Protein AF-0000000082406398 (afdb_homodimer)

Nearest PDB structures (foldseek):
  3abi-assembly1_B  TM=7.963E-01  e=1.445E-19  Pyrococcus horikoshii
  3abi-assembly1_A  TM=7.974E-01  e=6.351E-19  Pyrococcus horikoshii
  5us6-assembly2_H  TM=5.467E-01  e=9.781E-04  Vibrio vulnificus CMCP6
  5tej-assembly1_B  TM=4.762E-01  e=2.518E-04  Vibrio vulnificus CMCP6
  5us6-assembly1_D  TM=3.401E-01  e=7.185E-04  Vibrio vulnificus CMCP6

Secondary structure (DSSP, 8-state):
---EEEE-TTSPEEEETTTSHHHHHHHHHHTTTS-EEEEES-GGGGHHHHHHHT-EEEE--TTS----EEEESEEEE-S--TT-HHHHHHHHHT--EEE----HHHHHHHHHHHHHT--SSEEEE--STTTTHHHHHHHHHHHHHTS-SEEEEEEEE-TT------HHHHHHHTTS-EEEEETTEEEEE-TT-S-EEEEETTEEEEEEE---HHHHHHHHHT--SEEEEEEEESSHHHHHHHHHHHHTTHHHH--SGGGHHHHHHHH----S-PPEEEEEEEEETTEEEEEEEEETT-HHHHHHHHHHHHHHHHTSTTPPSEEE-GGG-S-HHHHHHHHGGGT-EEEE-/---EEEE-TTSPEEEETTTSHHHHHHHHHHTTTS-EEEEES-GGGGHHHHHHHT-EEEE--TTS----EEEESEEEE-S--TT-HHHHHHHHHT--EEE----HHHHHHHHHHHHHT--SSEEEE--STTTTHHHHHHHHHHHHHTS-SEEEEEEEE-TT--S---HHHHHHHTTS-EEEEETTEEEEE-TT-S-EEEEETTEEEEEEE---HHHHHHHHHT--SEEEEEEEESSHHHHHHHHHHHHTTHHHH--SGGGHHHHHHHH----S-PPEEEEEEEEETTEEEEEEEEETT-HHHHHHHHHHHHHHHHTSTTPPSEEE-GGG-S-HHHHHHHHGGGT-EEEE-

pLDDT: mean 85.85, std 17.52, range [35.78, 98.88]

InterPro domains:
  IPR036291 NAD(P)-binding domain superfamily [SSF51735] (13-132)

Solvent-accessible surface area (backbone atoms only — not comparable to full-atom values): 34658 Å² total; per-residue (Å²): 114,76,54,48,48,38,66,26,92,84,35,26,37,33,25,39,23,23,60,41,75,43,14,39,44,30,44,65,69,44,35,87,84,38,53,37,34,30,25,24,76,55,39,78,74,31,47,64,59,21,64,75,53,67,34,43,70,40,72,49,39,88,88,47,73,70,58,46,73,50,61,25,40,28,40,34,37,54,43,86,51,83,72,43,56,66,58,50,29,29,42,75,38,41,21,25,31,34,35,46,61,39,51,46,72,49,44,35,48,50,41,33,52,45,43,62,63,58,32,72,19,21,33,35,54,20,26,19,60,46,14,11,44,54,37,24,49,51,34,27,53,18,59,75,27,76,30,26,44,32,38,40,35,40,34,44,42,35,56,26,30,61,59,70,56,76,37,66,61,52,50,55,48,52,48,39,64,44,77,32,33,48,82,55,34,76,42,79,46,54,41,61,36,88,64,45,79,44,84,48,97,93,45,74,36,61,22,14,28,47,94,48,24,45,42,67,43,37,39,75,76,52,55,24,23,22,32,46,38,24,44,18,32,70,42,63,64,56,37,50,47,52,52,50,39,51,73,72,36,46,51,68,70,42,71,49,83,82,41,49,62,63,56,46,55,75,68,56,41,73,24,95,65,23,49,28,38,38,37,38,39,38,30,27,83,73,41,72,51,44,37,34,39,38,21,73,76,10,54,36,45,43,22,16,50,18,45,51,54,48,47,52,48,46,67,35,91,82,50,56,54,30,64,43,45,50,47,68,48,92,55,30,57,62,54,54,59,52,36,47,80,74,61,32,44,76,45,75,113,116,76,54,48,48,38,64,25,90,84,36,25,37,33,26,40,23,22,59,41,76,44,15,39,43,30,44,66,69,42,34,85,81,38,55,37,34,30,24,24,78,55,40,78,74,28,46,66,62,21,64,74,53,70,34,44,70,40,71,48,39,90,88,46,74,70,60,46,72,50,63,24,40,30,39,35,36,53,44,88,51,83,71,43,55,67,59,49,30,30,41,76,39,42,20,24,32,32,34,46,59,40,51,44,73,51,44,34,48,49,42,33,53,45,44,63,64,60,31,73,20,22,33,34,55,19,27,18,60,46,14,11,44,56,37,24,49,51,36,28,54,18,59,74,26,77,30,26,43,32,39,42,35,40,33,43,41,34,58,26,28,61,60,69,56,76,36,64,62,54,50,57,49,52,47,39,63,46,77,33,32,49,82,57,34,75,43,78,44,54,41,60,37,87,63,47,80,42,82,46,97,93,42,73,35,61,24,14,29,47,93,49,25,46,41,68,43,38,39,75,76,52,56,25,23,22,32,46,39,24,45,17,33,71,43,63,66,57,36,51,46,53,52,50,36,50,73,72,36,47,52,68,68,43,70,50,84,80,39,49,64,61,58,44,56,74,68,56,42,73,23,95,63,23,48,26,39,37,36,39,39,35,31,26,84,73,41,73,52,43,38,34,39,37,22,72,78,9,54,36,44,44,22,15,50,18,45,51,53,48,47,52,48,46,67,36,89,81,48,57,56,31,67,44,45,50,49,70,50,94,54,29,55,62,55,52,60,52,38,47,80,75,63,32,44,75,44,74,113

Radius of gyration: 25.31 Å; Cα contacts (8 Å, |Δi|>4): 1678; chains: 2; bounding box: 58×73×62 Å

Sequence (698 aa):
MTDSLQYSADGPILVAGGYGTVGSALTALLAPDFPLLLTGRTPERGNELASRHGASVRRWDLLDPTPFDASVRAVVSTVNDPHDRVLSAAVEAGIPYVDITRWTTRVARAATLAGQKSPSAPVYLSSGWMGGVTNVVAAALADELGGASTIDVSIRYDVNDIAGLDSVDFIDRLGQDFEVMQQGNPITVSPLTDTRWVDFPGSRTKVGRIDTPEQFTFPMTLGAETASTRIGFSSHASTTALLAAKKVGLFRWGRGDRFTPLRRGLLYSPGKGGSAQVRIDVTGPSGTTSATIVDPQGQAHLTAVGGALAVRQALADDAQPGVAFPESLPNPRRTVSELESFGVAVLRAMTDSLQYSADGPILVAGGYGTVGSALTALLAPDFPLLLTGRTPERGNELASRHGASVRRWDLLDPTPFDASVRAVVSTVNDPHDRVLSAAVEAGIPYVDITRWTTRVARAATLAGQKSPSAPVYLSSGWMGGVTNVVAAALADELGGASTIDVSIRYDVNDIAGLDSVDFIDRLGQDFEVMQQGNPITVSPLTDTRWVDFPGSRTKVGRIDTPEQFTFPMTLGAETASTRIGFSSHASTTALLAAKKVGLFRWGRGDRFTPLRRGLLYSPGKGGSAQVRIDVTGPSGTTSATIVDPQGQAHLTAVGGALAVRQALADDAQPGVAFPESLPNPRRTVSELESFGVAVLRA

Structure (mmCIF, N/CA/C/O backbone):
data_AF-0000000082406398-model_v1
#
loop_
_entity.id
_entity.type
_entity.pdbx_description
1 polymer 'Saccharopine dehydrogenase'
#
loop_
_atom_site.group_PDB
_atom_site.id
_atom_site.type_symbol
_atom_site.label_atom_id
_atom_site.label_alt_id
_atom_site.label_comp_id
_atom_site.label_asym_id
_atom_site.label_entity_id
_atom_site.label_seq_id
_atom_site.pdbx_PDB_ins_code
_atom_site.Cartn_x
_atom_site.Cartn_y
_atom_site.Cartn_z
_atom_site.occupancy
_atom_site.B_iso_or_equiv
_atom_site.auth_seq_id
_atom_site.auth_comp_id
_atom_site.auth_asym_id
_atom_site.auth_atom_id
_atom_site.pdbx_PDB_model_num
ATOM 1 N N . MET A 1 1 ? -22.469 -11.734 9.555 1 52.38 1 MET A N 1
ATOM 2 C CA . MET A 1 1 ? -21.812 -12.867 10.203 1 52.38 1 MET A CA 1
ATOM 3 C C . MET A 1 1 ? -20.406 -13.062 9.656 1 52.38 1 MET A C 1
ATOM 5 O O . MET A 1 1 ? -20.172 -12.898 8.461 1 52.38 1 MET A O 1
ATOM 9 N N . THR A 1 2 ? -19.344 -13.18 10.586 1 78.38 2 THR A N 1
ATOM 10 C CA . THR A 1 2 ? -17.906 -13.188 10.305 1 78.38 2 THR A CA 1
ATOM 11 C C . THR A 1 2 ? -17.406 -14.609 10.086 1 78.38 2 THR A C 1
ATOM 13 O O . THR A 1 2 ? -18.016 -15.57 10.578 1 78.38 2 THR A O 1
ATOM 16 N N . ASP A 1 3 ? -16.703 -14.953 9.094 1 91.31 3 ASP A N 1
ATOM 17 C CA . ASP A 1 3 ? -16.047 -16.234 8.852 1 91.31 3 ASP A CA 1
ATOM 18 C C . ASP A 1 3 ? -15.273 -16.688 10.086 1 91.31 3 ASP A C 1
ATOM 20 O O . ASP A 1 3 ? -14.742 -15.867 10.836 1 91.31 3 ASP A O 1
ATOM 24 N N . SER A 1 4 ? -15.383 -17.984 10.43 1 94.38 4 SER A N 1
ATOM 25 C CA . SER A 1 4 ? -14.719 -18.547 11.609 1 94.38 4 SER A CA 1
ATOM 26 C C . SER A 1 4 ? -13.758 -19.656 11.227 1 94.38 4 SER A C 1
ATOM 28 O O . SER A 1 4 ? -14.156 -20.828 11.156 1 94.38 4 SER A O 1
ATOM 30 N N . LEU A 1 5 ? -12.57 -19.344 11 1 97.62 5 LEU A N 1
ATOM 31 C CA . LEU A 1 5 ? -11.523 -20.344 10.789 1 97.62 5 LEU A CA 1
ATOM 32 C C . LEU A 1 5 ? -10.812 -20.672 12.102 1 97.62 5 LEU A C 1
ATOM 34 O O . LEU A 1 5 ? -10.711 -19.828 12.984 1 97.62 5 LEU A O 1
ATOM 38 N N . GLN A 1 6 ? -10.406 -21.891 12.25 1 98 6 GLN A N 1
ATOM 39 C CA . GLN A 1 6 ? -9.648 -22.359 13.406 1 98 6 GLN A CA 1
ATOM 40 C C . GLN A 1 6 ? -8.383 -23.094 12.969 1 98 6 GLN A C 1
ATOM 42 O O . GLN A 1 6 ? -8.414 -23.891 12.031 1 98 6 GLN A O 1
ATOM 47 N N . TYR A 1 7 ? -7.32 -22.828 13.68 1 98.31 7 TYR A N 1
ATOM 48 C CA . TYR A 1 7 ? -6.066 -23.5 13.359 1 98.31 7 TYR A CA 1
ATOM 49 C C . TYR A 1 7 ? -6.098 -24.953 13.812 1 98.31 7 TYR A C 1
ATOM 51 O O . TYR A 1 7 ? -6.516 -25.25 14.93 1 98.31 7 TYR A O 1
ATOM 59 N N . SER A 1 8 ? -5.773 -25.781 12.922 1 98.12 8 SER A N 1
ATOM 60 C CA . SER A 1 8 ? -5.59 -27.203 13.195 1 98.12 8 SER A CA 1
ATOM 61 C C . SER A 1 8 ? -4.312 -27.734 12.547 1 98.12 8 SER A C 1
ATOM 63 O O . SER A 1 8 ? -4.238 -27.844 11.32 1 98.12 8 SER A O 1
ATOM 65 N N . ALA A 1 9 ? -3.318 -28.188 13.297 1 95.5 9 ALA A N 1
ATOM 66 C CA . ALA A 1 9 ? -2.01 -28.609 12.805 1 95.5 9 ALA A CA 1
ATOM 67 C C . ALA A 1 9 ? -2.141 -29.797 11.867 1 95.5 9 ALA A C 1
ATOM 69 O O . ALA A 1 9 ? -1.357 -29.953 10.922 1 95.5 9 ALA A O 1
ATOM 70 N N . ASP A 1 10 ? -3.135 -30.562 12.109 1 96.19 10 ASP A N 1
ATOM 71 C CA . ASP A 1 10 ? -3.309 -31.766 11.312 1 96.19 10 ASP A CA 1
ATOM 72 C C . ASP A 1 10 ? -4.434 -31.594 10.297 1 96.19 10 ASP A C 1
ATOM 74 O O . ASP A 1 10 ? -4.812 -32.562 9.609 1 96.19 10 ASP A O 1
ATOM 78 N N . GLY A 1 11 ? -4.957 -30.453 10.164 1 98.19 11 GLY A N 1
ATOM 79 C CA . GLY A 1 11 ? -6.043 -30.172 9.242 1 98.19 11 GLY A CA 1
ATOM 80 C C . GLY A 1 11 ? -5.578 -29.984 7.809 1 98.19 11 GLY A C 1
ATOM 81 O O . GLY A 1 11 ? -4.379 -30.031 7.531 1 98.19 11 GLY A O 1
ATOM 82 N N . PRO A 1 12 ? -6.504 -29.812 6.969 1 98.75 12 PRO A N 1
ATOM 83 C CA . PRO A 1 12 ? -6.176 -29.578 5.559 1 98.75 12 PRO A CA 1
ATOM 84 C C . PRO A 1 12 ? -5.684 -28.156 5.293 1 98.75 12 PRO A C 1
ATOM 86 O O . PRO A 1 12 ? -5.824 -27.281 6.152 1 98.75 12 PRO A O 1
ATOM 89 N N . ILE A 1 13 ? -5.02 -28.047 4.207 1 98.88 13 ILE A N 1
ATOM 90 C CA . ILE A 1 13 ? -4.793 -26.719 3.654 1 98.88 13 ILE A CA 1
ATOM 91 C C . ILE A 1 13 ? -6.039 -26.266 2.898 1 98.88 13 ILE A C 1
ATOM 93 O O . ILE A 1 13 ? -6.531 -26.969 2.014 1 98.88 13 ILE A O 1
ATOM 97 N N . LEU A 1 14 ? -6.586 -25.156 3.295 1 98.88 14 LEU A N 1
ATOM 98 C CA . LEU A 1 14 ? -7.73 -24.562 2.613 1 98.88 14 LEU A CA 1
ATOM 99 C C . LEU A 1 14 ? -7.285 -23.781 1.385 1 98.88 14 LEU A C 1
ATOM 101 O O . LEU A 1 14 ? -6.465 -22.859 1.491 1 98.88 14 LEU A O 1
ATOM 105 N N . VAL A 1 15 ? -7.738 -24.188 0.236 1 98.69 15 VAL A N 1
ATOM 106 C CA . VAL A 1 15 ? -7.449 -23.469 -1.001 1 98.69 15 VAL A CA 1
ATOM 107 C C . VAL A 1 15 ? -8.711 -22.75 -1.485 1 98.69 15 VAL A C 1
ATOM 109 O O . VAL A 1 15 ? -9.578 -23.359 -2.104 1 98.69 15 VAL A O 1
ATOM 112 N N . ALA A 1 16 ? -8.766 -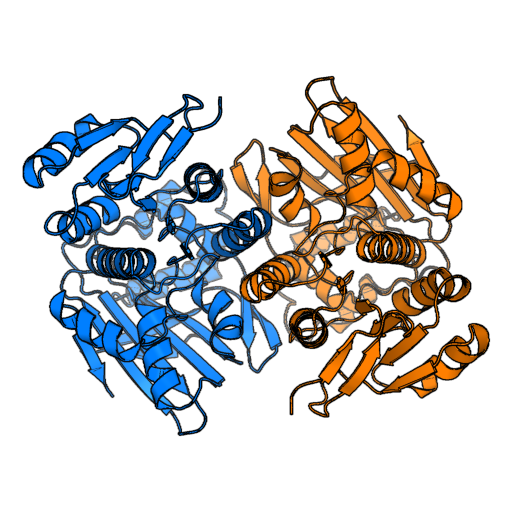21.438 -1.203 1 98 16 ALA A N 1
ATOM 113 C CA . ALA A 1 16 ? -9.859 -20.625 -1.744 1 98 16 ALA A CA 1
ATOM 114 C C . ALA A 1 16 ? -9.711 -20.453 -3.252 1 98 16 ALA A C 1
ATOM 116 O O . ALA A 1 16 ? -8.703 -19.922 -3.725 1 98 16 ALA A O 1
ATOM 117 N N . GLY A 1 17 ? -10.641 -20.891 -4.004 1 95.75 17 GLY A N 1
ATOM 118 C CA . GLY A 1 17 ? -10.516 -20.938 -5.453 1 95.75 17 GLY A CA 1
ATOM 119 C C . GLY A 1 17 ? -9.766 -22.172 -5.941 1 95.75 17 GLY A C 1
ATOM 120 O O . GLY A 1 17 ? -9.109 -22.125 -6.984 1 95.75 17 GLY A O 1
ATOM 121 N N . GLY A 1 18 ? -9.898 -23.219 -5.289 1 95 18 GLY A N 1
ATOM 122 C CA . GLY A 1 18 ? -9.039 -24.375 -5.457 1 95 18 GLY A CA 1
ATOM 123 C C . GLY A 1 18 ? -9.328 -25.156 -6.727 1 95 18 GLY A C 1
ATOM 124 O O . GLY A 1 18 ? -8.523 -26 -7.137 1 95 18 GLY A O 1
ATOM 125 N N . TYR A 1 19 ? -10.406 -24.875 -7.387 1 93.25 19 TYR A N 1
ATOM 126 C CA . TYR A 1 19 ? -10.703 -25.625 -8.602 1 93.25 19 TYR A CA 1
ATOM 127 C C . TYR A 1 19 ? -10.773 -24.703 -9.812 1 93.25 19 TYR A C 1
ATOM 129 O O . TYR A 1 19 ? -11.352 -25.047 -10.836 1 93.25 19 TYR A O 1
ATOM 137 N N . GLY A 1 20 ? -10.25 -23.484 -9.625 1 90.38 20 GLY A N 1
ATOM 138 C CA . GLY A 1 20 ? -9.992 -22.625 -10.773 1 90.38 20 GLY A CA 1
ATOM 139 C C . GLY A 1 20 ? -8.758 -23.031 -11.555 1 90.38 20 GLY A C 1
ATOM 140 O O . GLY A 1 20 ? -8.156 -24.062 -11.273 1 90.38 20 GLY A O 1
ATOM 141 N N . THR A 1 21 ? -8.367 -22.234 -12.523 1 86 21 THR A N 1
ATOM 142 C CA . THR A 1 21 ? -7.25 -22.562 -13.398 1 86 21 THR A CA 1
ATOM 143 C C . THR A 1 21 ? -5.961 -22.703 -12.594 1 86 21 THR A C 1
ATOM 145 O O . THR A 1 21 ? -5.348 -23.766 -12.578 1 86 21 THR A O 1
ATOM 148 N N . VAL A 1 22 ? -5.574 -21.641 -11.898 1 90.06 22 VAL A N 1
ATOM 149 C CA . VAL A 1 22 ? -4.352 -21.703 -11.094 1 90.06 22 VAL A CA 1
ATOM 150 C C . VAL A 1 22 ? -4.586 -22.578 -9.867 1 90.06 22 VAL A C 1
ATOM 152 O O . VAL A 1 22 ? -3.701 -23.344 -9.453 1 90.06 22 VAL A O 1
ATOM 155 N N . GLY A 1 23 ? -5.789 -22.547 -9.305 1 95.12 23 GLY A N 1
ATOM 156 C CA . GLY A 1 23 ? -6.133 -23.344 -8.148 1 95.12 23 GLY A CA 1
ATOM 157 C C . GLY A 1 23 ? -5.988 -24.844 -8.398 1 95.12 23 GLY A C 1
ATOM 158 O O . GLY A 1 23 ? -5.473 -25.562 -7.547 1 95.12 23 GLY A O 1
ATOM 159 N N . SER A 1 24 ? -6.418 -25.297 -9.57 1 94.94 24 SER A N 1
ATOM 160 C CA . SER A 1 24 ? -6.332 -26.719 -9.898 1 94.94 24 SER A CA 1
ATOM 161 C C . SER A 1 24 ? -4.879 -27.172 -10.008 1 94.94 24 SER A C 1
ATOM 163 O O . SER A 1 24 ? -4.531 -28.266 -9.562 1 94.94 24 SER A O 1
ATOM 165 N N . ALA A 1 25 ? -4.055 -26.281 -10.672 1 93.62 25 ALA A N 1
ATOM 166 C CA . ALA A 1 25 ? -2.629 -26.578 -10.766 1 93.62 25 ALA A CA 1
ATOM 167 C C . ALA A 1 25 ? -1.987 -26.641 -9.383 1 93.62 25 ALA A C 1
ATOM 169 O O . ALA A 1 25 ? -1.174 -27.516 -9.102 1 93.62 25 ALA A O 1
ATOM 170 N N . LEU A 1 26 ? -2.389 -25.75 -8.5 1 96.94 26 LEU A N 1
ATOM 171 C CA . LEU A 1 26 ? -1.863 -25.703 -7.141 1 96.94 26 LEU A CA 1
ATOM 172 C C . LEU A 1 26 ? -2.316 -26.922 -6.352 1 96.94 26 LEU A C 1
ATOM 174 O O . LEU A 1 26 ? -1.53 -27.516 -5.602 1 96.94 26 LEU A O 1
ATOM 178 N N . THR A 1 27 ? -3.557 -27.312 -6.523 1 97.44 27 THR A N 1
ATOM 179 C CA . THR A 1 27 ? -4.098 -28.5 -5.875 1 97.44 27 THR A CA 1
ATOM 180 C C . THR A 1 27 ? -3.285 -29.75 -6.246 1 97.44 27 THR A C 1
ATOM 182 O O . THR A 1 27 ? -2.914 -30.531 -5.379 1 97.44 27 THR A O 1
ATOM 185 N N . ALA A 1 28 ? -2.961 -29.875 -7.496 1 96.25 28 ALA A N 1
ATOM 186 C CA . ALA A 1 28 ? -2.189 -31.016 -7.977 1 96.25 28 ALA A CA 1
ATOM 187 C C . ALA A 1 28 ? -0.803 -31.047 -7.336 1 96.25 28 ALA A C 1
ATOM 189 O O . ALA A 1 28 ? -0.273 -32.125 -7.043 1 96.25 28 ALA A O 1
ATOM 190 N N . LEU A 1 29 ? -0.249 -29.922 -7.117 1 96.81 29 LEU A N 1
ATOM 191 C CA . LEU A 1 29 ? 1.105 -29.828 -6.586 1 96.81 29 LEU A CA 1
ATOM 192 C C . LEU A 1 29 ? 1.122 -30.109 -5.086 1 96.81 29 LEU A C 1
ATOM 194 O O . LEU A 1 29 ? 2.096 -30.656 -4.562 1 96.81 29 LEU A O 1
ATOM 198 N N . LEU A 1 30 ? 0.05 -29.766 -4.371 1 97.81 30 LEU A N 1
ATOM 199 C CA . LEU A 1 30 ? 0.048 -29.844 -2.912 1 97.81 30 LEU A CA 1
ATOM 200 C C . LEU A 1 30 ? -0.548 -31.156 -2.43 1 97.81 30 LEU A C 1
ATOM 202 O O . LEU A 1 30 ? -0.22 -31.625 -1.338 1 97.81 30 LEU A O 1
ATOM 206 N N . ALA A 1 31 ? -1.376 -31.781 -3.209 1 97.75 31 ALA A N 1
ATOM 207 C CA . ALA A 1 31 ? -2.197 -32.906 -2.801 1 97.75 31 ALA A CA 1
ATOM 208 C C . ALA A 1 31 ? -1.328 -34.094 -2.361 1 97.75 31 ALA A C 1
ATOM 210 O O . ALA A 1 31 ? -1.677 -34.812 -1.424 1 97.75 31 ALA A O 1
ATOM 211 N N . PRO A 1 32 ? -0.175 -34.281 -3.008 1 96.69 32 PRO A N 1
ATOM 212 C CA . PRO A 1 32 ? 0.651 -35.438 -2.598 1 96.69 32 PRO A CA 1
ATOM 213 C C . PRO A 1 32 ? 1.167 -35.312 -1.166 1 96.69 32 PRO A C 1
ATOM 215 O O . PRO A 1 32 ? 1.428 -36.312 -0.505 1 96.69 32 PRO A O 1
ATOM 218 N N . ASP A 1 33 ? 1.246 -34.094 -0.636 1 96.5 33 ASP A N 1
ATOM 219 C CA . ASP A 1 33 ? 1.925 -33.875 0.639 1 96.5 33 ASP A CA 1
ATOM 220 C C . ASP A 1 33 ? 0.931 -33.469 1.729 1 96.5 33 ASP A C 1
ATOM 222 O O . ASP A 1 33 ? 1.211 -33.625 2.918 1 96.5 33 ASP A O 1
ATOM 226 N N . PHE A 1 34 ? -0.27 -32.969 1.294 1 97.81 34 PHE A N 1
ATOM 227 C CA . PHE A 1 34 ? -1.171 -32.375 2.283 1 97.81 34 PHE A CA 1
ATOM 228 C C . PHE A 1 34 ? -2.619 -32.719 1.965 1 97.81 34 PHE A C 1
ATOM 230 O O . PHE A 1 34 ? -3.016 -32.75 0.798 1 97.81 34 PHE A O 1
ATOM 237 N N . PRO A 1 35 ? -3.434 -33.031 3.055 1 98.38 35 PRO A N 1
ATOM 238 C CA . PRO A 1 35 ? -4.879 -33 2.809 1 98.38 35 PRO A CA 1
ATOM 239 C C . PRO A 1 35 ? -5.355 -31.594 2.404 1 98.38 35 PRO A C 1
ATOM 241 O O . PRO A 1 35 ? -4.84 -30.594 2.904 1 98.38 35 PRO A O 1
ATOM 244 N N . LEU A 1 36 ? -6.324 -31.578 1.515 1 98.75 36 LEU A N 1
ATOM 245 C CA . LEU A 1 36 ? -6.758 -30.281 0.989 1 98.75 36 LEU A CA 1
ATOM 246 C C . LEU A 1 36 ? -8.266 -30.109 1.16 1 98.75 36 LEU A C 1
ATOM 248 O O . LEU A 1 36 ? -9.023 -31.078 1.09 1 98.75 36 LEU A O 1
ATOM 252 N N . LEU A 1 37 ? -8.672 -28.891 1.453 1 98.81 37 LEU A N 1
ATOM 253 C CA . LEU A 1 37 ? -10.047 -28.422 1.381 1 98.81 37 LEU A CA 1
ATOM 254 C C . LEU A 1 37 ? -10.195 -27.344 0.311 1 98.81 37 LEU A C 1
ATOM 256 O O . LEU A 1 37 ? -9.672 -26.234 0.463 1 98.81 37 LEU A O 1
ATOM 260 N N . LEU A 1 38 ? -10.898 -27.719 -0.753 1 98.62 38 LEU A N 1
ATOM 261 C CA . LEU A 1 38 ? -11.109 -26.797 -1.855 1 98.62 38 LEU A CA 1
ATOM 262 C C . LEU A 1 38 ? -12.422 -26.031 -1.687 1 98.62 38 LEU A C 1
ATOM 264 O O . LEU A 1 38 ? -13.445 -26.625 -1.342 1 98.62 38 LEU A O 1
ATOM 268 N N . THR A 1 39 ? -12.352 -24.688 -1.896 1 98.12 39 THR A N 1
ATOM 269 C CA . THR A 1 39 ? -13.586 -23.906 -1.795 1 98.12 39 THR A CA 1
ATOM 270 C C . THR A 1 39 ? -13.766 -23.031 -3.023 1 98.12 39 THR A C 1
ATOM 272 O O . THR A 1 39 ? -12.812 -22.781 -3.762 1 98.12 39 THR A O 1
ATOM 275 N N . GLY A 1 40 ? -14.953 -22.562 -3.279 1 96.06 40 GLY A N 1
ATOM 276 C CA . GLY A 1 40 ? -15.359 -21.688 -4.359 1 96.06 40 GLY A CA 1
ATOM 277 C C . GLY A 1 40 ? -16.859 -21.469 -4.422 1 96.06 40 GLY A C 1
ATOM 278 O O . GLY A 1 40 ? -17.578 -21.828 -3.486 1 96.06 40 GLY A O 1
ATOM 279 N N . ARG A 1 41 ? -17.312 -20.906 -5.527 1 94.25 41 ARG A N 1
ATOM 280 C CA . ARG A 1 41 ? -18.703 -20.516 -5.672 1 94.25 41 ARG A CA 1
ATOM 281 C C . ARG A 1 41 ? -19.578 -21.703 -6.023 1 94.25 41 ARG A C 1
ATOM 283 O O . ARG A 1 41 ? -20.75 -21.766 -5.641 1 94.25 41 ARG A O 1
ATOM 290 N N . THR A 1 42 ? -18.953 -22.641 -6.734 1 94.62 42 THR A N 1
ATOM 291 C CA . THR A 1 42 ? -19.703 -23.766 -7.266 1 94.62 42 THR A CA 1
ATOM 292 C C . THR A 1 42 ? -18.984 -25.094 -6.988 1 94.62 42 THR A C 1
ATOM 294 O O . THR A 1 42 ? -18.297 -25.625 -7.863 1 94.62 42 THR A O 1
ATOM 297 N N . PRO A 1 43 ? -19.281 -25.688 -5.891 1 95.19 43 PRO A N 1
ATOM 298 C CA . PRO A 1 43 ? -18.531 -26.875 -5.473 1 95.19 43 PRO A CA 1
ATOM 299 C C . PRO A 1 43 ? -18.625 -28.016 -6.492 1 95.19 43 PRO A C 1
ATOM 301 O O . PRO A 1 43 ? -17.672 -28.781 -6.637 1 95.19 43 PRO A O 1
ATOM 304 N N . GLU A 1 44 ? -19.688 -28.094 -7.234 1 95.5 44 GLU A N 1
ATOM 305 C CA . GLU A 1 44 ? -19.875 -29.172 -8.203 1 95.5 44 GLU A CA 1
ATOM 306 C C . GLU A 1 44 ? -18.75 -29.172 -9.25 1 95.5 44 GLU A C 1
ATOM 308 O O . GLU A 1 44 ? -18.375 -30.234 -9.75 1 95.5 44 GLU A O 1
ATOM 313 N N . ARG A 1 45 ? -18.234 -28.047 -9.484 1 94.12 45 ARG A N 1
ATOM 314 C CA . ARG A 1 45 ? -17.188 -27.906 -10.492 1 94.12 45 ARG A CA 1
ATOM 315 C C . ARG A 1 45 ? -15.852 -28.438 -9.977 1 94.12 45 ARG A C 1
ATOM 317 O O . ARG A 1 45 ? -14.93 -28.688 -10.758 1 94.12 45 ARG A O 1
ATOM 324 N N . GLY A 1 46 ? -15.758 -28.609 -8.688 1 96.31 46 GLY A N 1
ATOM 325 C CA . GLY A 1 46 ? -14.508 -29.062 -8.094 1 96.31 46 GLY A CA 1
ATOM 326 C C . GLY A 1 46 ? -14.516 -30.531 -7.734 1 96.31 46 GLY A C 1
ATOM 327 O O . GLY A 1 46 ? -13.484 -31.094 -7.379 1 96.31 46 GLY A O 1
ATOM 328 N N . ASN A 1 47 ? -15.641 -31.188 -7.895 1 96.12 47 ASN A N 1
ATOM 329 C CA . ASN A 1 47 ? -15.82 -32.562 -7.414 1 96.12 47 ASN A CA 1
ATOM 330 C C . ASN A 1 47 ? -14.852 -33.531 -8.094 1 96.12 47 ASN A C 1
ATOM 332 O O . ASN A 1 47 ? -14.258 -34.375 -7.441 1 96.12 47 ASN A O 1
ATOM 336 N N . GLU A 1 48 ? -14.75 -33.375 -9.32 1 95.88 48 GLU A N 1
ATOM 337 C CA . GLU A 1 48 ? -13.859 -34.281 -10.055 1 95.88 48 GLU A CA 1
ATOM 338 C C . GLU A 1 48 ? -12.414 -34.125 -9.602 1 95.88 48 GLU A C 1
ATOM 340 O O . GLU A 1 48 ? -11.719 -35.094 -9.367 1 95.88 48 GLU A O 1
ATOM 345 N N . LEU A 1 49 ? -12.023 -32.875 -9.523 1 96.5 49 LEU A N 1
ATOM 346 C CA . LEU A 1 49 ? -10.672 -32.594 -9.07 1 96.5 49 LEU A CA 1
ATOM 347 C C . LEU A 1 49 ? -10.438 -33.125 -7.66 1 96.5 49 LEU A C 1
ATOM 349 O O . LEU A 1 49 ? -9.391 -33.688 -7.375 1 96.5 49 LEU A O 1
ATOM 353 N N . ALA A 1 50 ? -11.375 -32.875 -6.84 1 97.06 50 ALA A N 1
ATOM 354 C CA . ALA A 1 50 ? -11.289 -33.344 -5.453 1 97.06 50 ALA A CA 1
ATOM 355 C C . ALA A 1 50 ? -11.172 -34.844 -5.371 1 97.06 50 ALA A C 1
ATOM 357 O O . ALA A 1 50 ? -10.367 -35.375 -4.598 1 97.06 50 ALA A O 1
ATOM 358 N N . SER A 1 51 ? -11.969 -35.531 -6.117 1 96.88 51 SER A N 1
ATOM 359 C CA . SER A 1 51 ? -11.938 -37 -6.137 1 96.88 51 SER A CA 1
ATOM 360 C C . SER A 1 51 ? -10.586 -37.5 -6.625 1 96.88 51 SER A C 1
ATOM 362 O O . SER A 1 51 ? -10.039 -38.469 -6.066 1 96.88 51 SER A O 1
ATOM 364 N N . ARG A 1 52 ? -10.102 -36.875 -7.594 1 97.31 52 ARG A N 1
ATOM 365 C CA . ARG A 1 52 ? -8.828 -37.281 -8.195 1 97.31 52 ARG A CA 1
ATOM 366 C C . ARG A 1 52 ? -7.688 -37.156 -7.188 1 97.31 52 ARG A C 1
ATOM 368 O O . ARG A 1 52 ? -6.758 -37.969 -7.199 1 97.31 52 ARG A O 1
ATOM 375 N N . HIS A 1 53 ? -7.758 -36.188 -6.289 1 97.44 53 HIS A N 1
ATOM 376 C CA . HIS A 1 53 ? -6.609 -35.875 -5.441 1 97.44 53 HIS A CA 1
ATOM 377 C C . HIS A 1 53 ? -6.91 -36.188 -3.977 1 97.44 53 HIS A C 1
ATOM 379 O O . HIS A 1 53 ? -6.105 -35.875 -3.098 1 97.44 53 HIS A O 1
ATOM 385 N N . GLY A 1 54 ? -8.07 -36.75 -3.662 1 96.94 54 GLY A N 1
ATOM 386 C CA . GLY A 1 54 ? -8.438 -37.062 -2.289 1 96.94 54 GLY A CA 1
ATOM 387 C C . GLY A 1 54 ? -8.703 -35.812 -1.449 1 96.94 54 GLY A C 1
ATOM 388 O O . GLY A 1 54 ? -8.375 -35.781 -0.261 1 96.94 54 GLY A O 1
ATOM 389 N N . ALA A 1 55 ? -9.156 -34.75 -2.064 1 98 55 ALA A N 1
ATOM 390 C CA . ALA A 1 55 ? -9.477 -33.5 -1.372 1 98 55 ALA A CA 1
ATOM 391 C C . ALA A 1 55 ? -10.969 -33.406 -1.07 1 98 55 ALA A C 1
ATOM 393 O O . ALA A 1 55 ? -11.758 -34.25 -1.524 1 98 55 ALA A O 1
ATOM 394 N N . SER A 1 56 ? -11.352 -32.531 -0.233 1 98.12 56 SER A N 1
ATOM 395 C CA . SER A 1 56 ? -12.75 -32.188 0.017 1 98.12 56 SER A CA 1
ATOM 396 C C . SER A 1 56 ? -13.117 -30.859 -0.654 1 98.12 56 SER A C 1
ATOM 398 O O . SER A 1 56 ? -12.234 -30.047 -0.961 1 98.12 56 SER A O 1
ATOM 400 N N . VAL A 1 57 ? -14.375 -30.703 -0.911 1 98.19 57 VAL A N 1
ATOM 401 C CA . VAL A 1 57 ? -14.859 -29.484 -1.558 1 98.19 57 VAL A CA 1
ATOM 402 C C . VAL A 1 57 ? -16.031 -28.906 -0.768 1 98.19 57 VAL A C 1
ATOM 404 O O . VAL A 1 57 ? -16.906 -29.656 -0.306 1 98.19 57 VAL A O 1
ATOM 407 N N . ARG A 1 58 ? -16.031 -27.594 -0.52 1 98 58 ARG A N 1
ATOM 408 C CA . ARG A 1 58 ? -17.125 -26.875 0.13 1 98 58 ARG A CA 1
ATOM 409 C C . ARG A 1 58 ? -17.391 -25.547 -0.545 1 98 58 ARG A C 1
ATOM 411 O O . ARG A 1 58 ? -16.484 -24.969 -1.166 1 98 58 ARG A O 1
ATOM 418 N N . ARG A 1 59 ? -18.594 -25.078 -0.358 1 97.62 59 ARG A N 1
ATOM 419 C CA . ARG A 1 59 ? -18.938 -23.781 -0.918 1 97.62 59 ARG A CA 1
ATOM 420 C C . ARG A 1 59 ? -18.453 -22.641 -0.021 1 97.62 59 ARG A C 1
ATOM 422 O O . ARG A 1 59 ? -18.688 -22.656 1.188 1 97.62 59 ARG A O 1
ATOM 429 N N . TRP A 1 60 ? -17.719 -21.75 -0.548 1 97 60 TRP A N 1
ATOM 430 C CA . TRP A 1 60 ? -17.375 -20.453 0.04 1 97 60 TRP A CA 1
ATOM 431 C C . TRP A 1 60 ? -17.359 -19.359 -1.021 1 97 60 TRP A C 1
ATOM 433 O O . TRP A 1 60 ? -16.328 -19.094 -1.636 1 97 60 TRP A O 1
ATOM 443 N N . ASP A 1 61 ? -18.531 -18.797 -1.214 1 94.31 61 ASP A N 1
ATOM 444 C CA . ASP A 1 61 ? -18.672 -17.656 -2.121 1 94.31 61 ASP A CA 1
ATOM 445 C C . ASP A 1 61 ? -18.297 -16.344 -1.426 1 94.31 61 ASP A C 1
ATOM 447 O O . ASP A 1 61 ? -19.047 -15.852 -0.577 1 94.31 61 ASP A O 1
ATOM 451 N N . LEU A 1 62 ? -17.219 -15.781 -1.846 1 91 62 LEU A N 1
ATOM 452 C CA . LEU A 1 62 ? -16.656 -14.633 -1.153 1 91 62 LEU A CA 1
ATOM 453 C C . LEU A 1 62 ? -17.516 -13.391 -1.343 1 91 62 LEU A C 1
ATOM 455 O O . LEU A 1 62 ? -17.344 -12.391 -0.649 1 91 62 LEU A O 1
ATOM 459 N N . LEU A 1 63 ? -18.453 -13.438 -2.271 1 86.38 63 LEU A N 1
ATOM 460 C CA . LEU A 1 63 ? -19.359 -12.32 -2.496 1 86.38 63 LEU A CA 1
ATOM 461 C C . LEU A 1 63 ? -20.688 -12.555 -1.806 1 86.38 63 LEU A C 1
ATOM 463 O O . LEU A 1 63 ? -21.562 -11.68 -1.79 1 86.38 63 LEU A O 1
ATOM 467 N N . ASP A 1 64 ? -20.891 -13.773 -1.322 1 88.81 64 ASP A N 1
ATOM 468 C CA . ASP A 1 64 ? -22.062 -14.141 -0.541 1 88.81 64 ASP A CA 1
ATOM 469 C C . ASP A 1 64 ? -21.812 -13.953 0.954 1 88.81 64 ASP A C 1
ATOM 471 O O . ASP A 1 64 ? -20.797 -14.438 1.484 1 88.81 64 ASP A O 1
ATOM 475 N N . PRO A 1 65 ? -22.625 -13.195 1.639 1 87.44 65 PRO A N 1
ATOM 476 C CA . PRO A 1 65 ? -22.391 -12.883 3.053 1 87.44 65 PRO A CA 1
ATOM 477 C C . PRO A 1 65 ? -22.516 -14.109 3.955 1 87.44 65 PRO A C 1
ATOM 479 O O . PRO A 1 65 ? -22.203 -14.031 5.145 1 87.44 65 PRO A O 1
ATOM 482 N N . THR A 1 66 ? -22.922 -15.258 3.467 1 92.69 66 THR A N 1
ATOM 483 C CA . THR A 1 66 ? -23.016 -16.469 4.277 1 92.69 66 THR A CA 1
ATOM 484 C C . THR A 1 66 ? -21.656 -16.812 4.898 1 92.69 66 THR A C 1
ATOM 486 O O . THR A 1 66 ? -20.656 -16.922 4.191 1 92.69 66 THR A O 1
ATOM 489 N N . PRO A 1 67 ? -21.656 -16.953 6.223 1 94.75 67 PRO A N 1
ATOM 490 C CA . PRO A 1 67 ? -20.391 -17.234 6.891 1 94.75 67 PRO A CA 1
ATOM 491 C C . PRO A 1 67 ? -19.812 -18.609 6.531 1 94.75 67 PRO A C 1
ATOM 493 O O . PRO A 1 67 ? -20.562 -19.516 6.176 1 94.75 67 PRO A O 1
ATOM 496 N N . PHE A 1 68 ? -18.531 -18.734 6.637 1 97.31 68 PHE A N 1
ATOM 497 C CA . PHE A 1 68 ? -17.797 -19.953 6.379 1 97.31 68 PHE A CA 1
ATOM 498 C C . PHE A 1 68 ? -16.969 -20.359 7.594 1 97.31 68 PHE A C 1
ATOM 500 O O . PHE A 1 68 ? -16.391 -19.5 8.266 1 97.31 68 PHE A O 1
ATOM 507 N N . ASP A 1 69 ? -17 -21.609 7.945 1 97.62 69 ASP A N 1
ATOM 508 C CA . ASP A 1 69 ? -16.203 -22.125 9.055 1 97.62 69 ASP A CA 1
ATOM 509 C C . ASP A 1 69 ? -15.422 -23.375 8.648 1 97.62 69 ASP A C 1
ATOM 511 O O . ASP A 1 69 ? -15.914 -24.172 7.852 1 97.62 69 ASP A O 1
ATOM 515 N N . ALA A 1 70 ? -14.219 -23.5 9.148 1 98.31 70 ALA A N 1
ATOM 516 C CA . ALA A 1 70 ? -13.383 -24.656 8.898 1 98.31 70 ALA A CA 1
ATOM 517 C C . ALA A 1 70 ? -12.188 -24.688 9.852 1 98.31 70 ALA A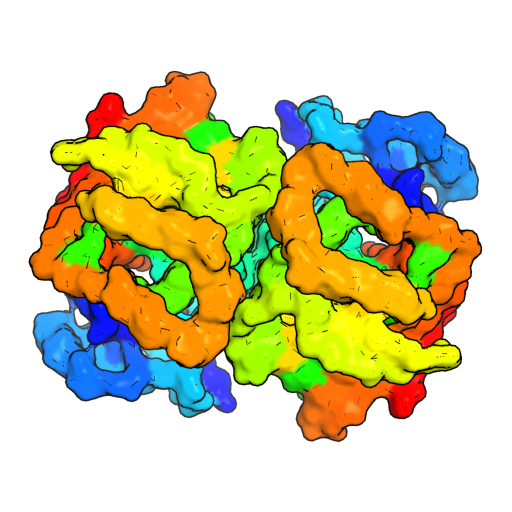 C 1
ATOM 519 O O . ALA A 1 70 ? -11.758 -23.656 10.352 1 98.31 70 ALA A O 1
ATOM 520 N N . SER A 1 71 ? -11.742 -25.844 10.18 1 98.56 71 SER A N 1
ATOM 521 C CA . SER A 1 71 ? -10.477 -26.062 10.867 1 98.56 71 SER A CA 1
ATOM 522 C C . SER A 1 71 ? -9.375 -26.469 9.891 1 98.56 71 SER A C 1
ATOM 524 O O . SER A 1 71 ? -9.461 -27.516 9.25 1 98.56 71 SER A O 1
ATOM 526 N N . VAL A 1 72 ? -8.336 -25.609 9.812 1 98.75 72 VAL A N 1
ATOM 527 C CA . VAL A 1 72 ? -7.367 -25.844 8.742 1 98.75 72 VAL A CA 1
ATOM 528 C C . VAL A 1 72 ? -5.961 -25.516 9.242 1 98.75 72 VAL A C 1
ATOM 530 O O . VAL A 1 72 ? -5.793 -24.828 10.242 1 98.75 72 VAL A O 1
ATOM 533 N N . ARG A 1 73 ? -4.973 -26.031 8.516 1 98.5 73 ARG A N 1
ATOM 534 C CA . ARG A 1 73 ? -3.578 -25.859 8.906 1 98.5 73 ARG A CA 1
ATOM 535 C C . ARG A 1 73 ? -2.977 -24.625 8.242 1 98.5 73 ARG A C 1
ATOM 537 O O . ARG A 1 73 ? -2.037 -24.016 8.766 1 98.5 73 ARG A O 1
ATOM 544 N N . ALA A 1 74 ? -3.463 -24.281 7.078 1 98.88 74 ALA A N 1
ATOM 545 C CA . ALA A 1 74 ? -3.045 -23.141 6.285 1 98.88 74 ALA A CA 1
ATOM 546 C C . ALA A 1 74 ? -4.125 -22.734 5.285 1 98.88 74 ALA A C 1
ATOM 548 O O . ALA A 1 74 ? -5.027 -23.516 4.992 1 98.88 74 ALA A O 1
ATOM 549 N N . VAL A 1 75 ? -4.086 -21.516 4.867 1 98.81 75 VAL A N 1
ATOM 550 C CA . VAL A 1 75 ? -5.023 -20.984 3.877 1 98.81 75 VAL A CA 1
ATOM 551 C C . VAL A 1 75 ? -4.254 -20.422 2.686 1 98.81 75 VAL A C 1
ATOM 553 O O . VAL A 1 75 ? -3.281 -19.688 2.857 1 98.81 75 VAL A O 1
ATOM 556 N N . VAL A 1 76 ? -4.648 -20.828 1.525 1 98.62 76 VAL A N 1
ATOM 557 C CA . VAL A 1 76 ? -4.109 -20.266 0.288 1 98.62 76 VAL A CA 1
ATOM 558 C C . VAL A 1 76 ? -5.234 -19.656 -0.538 1 98.62 76 VAL A C 1
ATOM 560 O O . VAL A 1 76 ? -6.262 -20.297 -0.778 1 98.62 76 VAL A O 1
ATOM 563 N N . SER A 1 77 ? -5.023 -18.422 -0.939 1 97.81 77 SER A N 1
ATOM 564 C CA . SER A 1 77 ? -6.004 -17.75 -1.782 1 97.81 77 SER A CA 1
ATOM 565 C C . SER A 1 77 ? -5.562 -17.734 -3.242 1 97.81 77 SER A C 1
ATOM 567 O O . SER A 1 77 ? -4.512 -17.188 -3.574 1 97.81 77 SER A O 1
ATOM 569 N N . THR A 1 78 ? -6.371 -18.328 -4.113 1 95.19 78 THR A N 1
ATOM 570 C CA . THR A 1 78 ? -6.133 -18.328 -5.551 1 95.19 78 THR A CA 1
ATOM 571 C C . THR A 1 78 ? -7.285 -17.656 -6.289 1 95.19 78 THR A C 1
ATOM 573 O O . THR A 1 78 ? -7.426 -17.812 -7.504 1 95.19 78 THR A O 1
ATOM 576 N N . VAL A 1 79 ? -8.078 -16.938 -5.594 1 90.62 79 VAL A N 1
ATOM 577 C CA . VAL A 1 79 ? -9.219 -16.203 -6.16 1 90.62 79 VAL A CA 1
ATOM 578 C C . VAL A 1 79 ? -9.219 -14.773 -5.648 1 90.62 79 VAL A C 1
ATOM 580 O O . VAL A 1 79 ? -8.727 -14.492 -4.555 1 90.62 79 VAL A O 1
ATOM 583 N N . ASN A 1 80 ? -9.734 -13.938 -6.48 1 84.88 80 ASN A N 1
ATOM 584 C CA . ASN A 1 80 ? -9.836 -12.547 -6.047 1 84.88 80 ASN A CA 1
ATOM 585 C C . ASN A 1 80 ? -10.664 -12.414 -4.773 1 84.88 80 ASN A C 1
ATOM 587 O O . ASN A 1 80 ? -11.758 -12.969 -4.684 1 84.88 80 ASN A O 1
ATOM 591 N N . ASP A 1 81 ? -10.188 -11.766 -3.809 1 88.44 81 ASP A N 1
ATOM 592 C CA . ASP A 1 81 ? -10.797 -11.492 -2.514 1 88.44 81 ASP A CA 1
ATOM 593 C C . ASP A 1 81 ? -10.945 -9.984 -2.285 1 88.44 81 ASP A C 1
ATOM 595 O O . ASP A 1 81 ? -10.242 -9.406 -1.454 1 88.44 81 ASP A O 1
ATOM 599 N N . PRO A 1 82 ? -11.828 -9.398 -3.025 1 78.25 82 PRO A N 1
ATOM 600 C CA . PRO A 1 82 ? -11.891 -7.938 -3.057 1 78.25 82 PRO A CA 1
ATOM 601 C C . PRO A 1 82 ? -12.109 -7.328 -1.674 1 78.25 82 PRO A C 1
ATOM 603 O O . PRO A 1 82 ? -11.711 -6.188 -1.427 1 78.25 82 PRO A O 1
ATOM 606 N N . HIS A 1 83 ? -12.688 -8.078 -0.76 1 83.81 83 HIS A N 1
ATOM 607 C CA . HIS A 1 83 ? -13 -7.52 0.549 1 83.81 83 HIS A CA 1
ATOM 608 C C . HIS A 1 83 ? -12.047 -8.055 1.618 1 83.81 83 HIS A C 1
ATOM 610 O O . HIS A 1 83 ? -12.297 -7.887 2.814 1 83.81 83 HIS A O 1
ATOM 616 N N . ASP A 1 84 ? -11.039 -8.695 1.204 1 92 84 ASP A N 1
ATOM 617 C CA . ASP A 1 84 ? -10.023 -9.266 2.086 1 92 84 ASP A CA 1
ATOM 618 C C . ASP A 1 84 ? -10.656 -10.211 3.109 1 92 84 ASP A C 1
ATOM 620 O O . ASP A 1 84 ? -10.242 -10.242 4.27 1 92 84 ASP A O 1
ATOM 624 N N . ARG A 1 85 ? -11.695 -10.875 2.664 1 93.12 85 ARG A N 1
ATOM 625 C CA . ARG A 1 85 ? -12.438 -11.781 3.533 1 93.12 85 ARG A CA 1
ATOM 626 C C . ARG A 1 85 ? -11.57 -12.969 3.955 1 93.12 85 ARG A C 1
ATOM 628 O O . ARG A 1 85 ? -11.492 -13.289 5.141 1 93.12 85 ARG A O 1
ATOM 635 N N . VAL A 1 86 ? -10.93 -13.602 3.025 1 97.06 86 VAL A N 1
ATOM 636 C CA . VAL A 1 86 ? -10.086 -14.766 3.287 1 97.06 86 VAL A CA 1
ATOM 637 C C . VAL A 1 86 ? -8.875 -14.359 4.121 1 97.06 86 VAL A C 1
ATOM 639 O O . VAL A 1 86 ? -8.531 -15.023 5.098 1 97.06 86 VAL A O 1
ATOM 642 N N . LEU A 1 87 ? -8.281 -13.25 3.752 1 96.69 87 LEU A N 1
ATOM 643 C CA . LEU A 1 87 ? -7.121 -12.719 4.469 1 96.69 87 LEU A CA 1
ATOM 644 C C . LEU A 1 87 ? -7.461 -12.453 5.93 1 96.69 87 LEU A C 1
ATOM 646 O O . LEU A 1 87 ? -6.75 -12.906 6.828 1 96.69 87 LEU A O 1
ATOM 650 N N . SER A 1 88 ? -8.547 -11.766 6.145 1 95.31 88 SER A N 1
ATOM 651 C CA . SER A 1 88 ? -8.922 -11.391 7.504 1 95.31 88 SER A CA 1
ATOM 652 C C . SER A 1 88 ? -9.242 -12.617 8.352 1 95.31 88 SER A C 1
ATOM 654 O O . SER A 1 88 ? -8.82 -12.703 9.508 1 95.31 88 SER A O 1
ATOM 656 N N . ALA A 1 89 ? -9.945 -13.562 7.77 1 97.06 89 ALA A N 1
ATOM 657 C CA . ALA A 1 89 ? -10.305 -14.781 8.492 1 97.06 89 ALA A CA 1
ATOM 658 C C . ALA A 1 89 ? -9.062 -15.555 8.914 1 97.06 89 ALA A C 1
ATOM 660 O O . ALA A 1 89 ? -8.969 -16.031 10.055 1 97.06 89 ALA A O 1
ATOM 661 N N . ALA A 1 90 ? -8.109 -15.648 8.031 1 98.19 90 ALA A N 1
ATOM 662 C CA . ALA A 1 90 ? -6.891 -16.406 8.32 1 98.19 90 ALA A CA 1
ATOM 663 C C . AL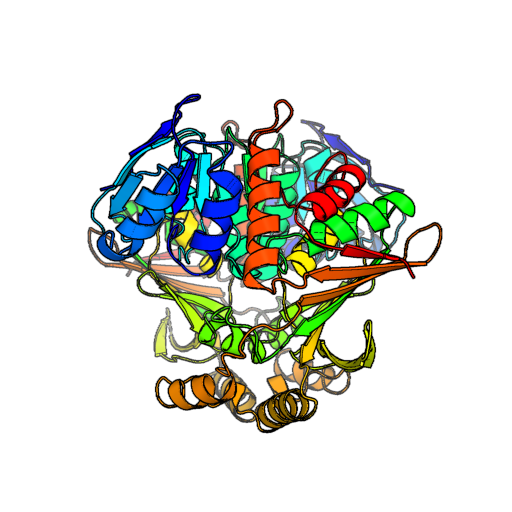A A 1 90 ? -6.035 -15.688 9.359 1 98.19 90 ALA A C 1
ATOM 665 O O . ALA A 1 90 ? -5.57 -16.297 10.32 1 98.19 90 ALA A O 1
ATOM 666 N N . VAL A 1 91 ? -5.848 -14.383 9.188 1 96.69 91 VAL A N 1
ATOM 667 C CA . VAL A 1 91 ? -4.973 -13.594 10.047 1 96.69 91 VAL A CA 1
ATOM 668 C C . VAL A 1 91 ? -5.547 -13.555 11.461 1 96.69 91 VAL A C 1
ATOM 670 O O . VAL A 1 91 ? -4.816 -13.742 12.438 1 96.69 91 VAL A O 1
ATOM 673 N N . GLU A 1 92 ? -6.832 -13.398 11.586 1 95.56 92 GLU A N 1
ATOM 674 C CA . GLU A 1 92 ? -7.48 -13.32 12.891 1 95.56 92 GLU A CA 1
ATOM 675 C C . GLU A 1 92 ? -7.414 -14.656 13.617 1 95.56 92 GLU A C 1
ATOM 677 O O . GLU A 1 92 ? -7.34 -14.703 14.844 1 95.56 92 GLU A O 1
ATOM 682 N N . ALA A 1 93 ? -7.363 -15.703 12.867 1 97.69 93 ALA A N 1
ATOM 683 C CA . ALA A 1 93 ? -7.336 -17.047 13.438 1 97.69 93 ALA A CA 1
ATOM 684 C C . ALA A 1 93 ? -5.906 -17.5 13.703 1 97.69 93 ALA A C 1
ATOM 686 O O . ALA A 1 93 ? -5.684 -18.578 14.266 1 97.69 93 ALA A O 1
ATOM 687 N N . GLY A 1 94 ? -4.957 -16.719 13.305 1 97.62 94 GLY A N 1
ATOM 688 C CA . GLY A 1 94 ? -3.562 -17.094 13.461 1 97.62 94 GLY A CA 1
ATOM 689 C C . GLY A 1 94 ? -3.16 -18.25 12.562 1 97.62 94 GLY A C 1
ATOM 690 O O . GLY A 1 94 ? -2.4 -19.125 12.977 1 97.62 94 GLY A O 1
ATOM 691 N N . ILE A 1 95 ? -3.729 -18.344 11.43 1 98.69 95 ILE A N 1
ATOM 692 C CA . ILE A 1 95 ? -3.449 -19.406 10.469 1 98.69 95 ILE A CA 1
ATOM 693 C C . ILE A 1 95 ? -2.512 -18.891 9.383 1 98.69 95 ILE A C 1
ATOM 695 O O . ILE A 1 95 ? -2.723 -17.797 8.836 1 98.69 95 ILE A O 1
ATOM 699 N N . PRO A 1 96 ? -1.396 -19.656 9.117 1 98.75 96 PRO A N 1
ATOM 700 C CA . PRO A 1 96 ? -0.548 -19.281 7.988 1 98.75 96 PRO A CA 1
ATOM 701 C C . PRO A 1 96 ? -1.349 -19.016 6.715 1 98.75 96 PRO A C 1
ATOM 703 O O . PRO A 1 96 ? -2.246 -19.781 6.375 1 98.75 96 PRO A O 1
ATOM 706 N N . TYR A 1 97 ? -1.04 -17.922 6.031 1 98.62 97 TYR A N 1
ATOM 707 C CA . TYR A 1 97 ? -1.81 -17.453 4.883 1 98.62 97 TYR A CA 1
ATOM 708 C C . TYR A 1 97 ? -0.896 -17.156 3.699 1 98.62 97 TYR A C 1
ATOM 710 O O . TYR A 1 97 ? 0.136 -16.5 3.854 1 98.62 97 TYR A O 1
ATOM 718 N N . VAL A 1 98 ? -1.279 -17.656 2.541 1 98.5 98 VAL A N 1
ATOM 719 C CA . VAL A 1 98 ? -0.586 -17.391 1.287 1 98.5 98 VAL A CA 1
ATOM 720 C C . VAL A 1 98 ? -1.57 -16.828 0.265 1 98.5 98 VAL A C 1
ATOM 722 O O . VAL A 1 98 ? -2.68 -17.344 0.111 1 98.5 98 VAL A O 1
ATOM 725 N N . ASP A 1 99 ? -1.199 -15.773 -0.395 1 97.75 99 ASP A N 1
ATOM 726 C CA . ASP A 1 99 ? -2.016 -15.148 -1.43 1 97.75 99 ASP A CA 1
ATOM 727 C C . ASP A 1 99 ? -1.217 -14.945 -2.715 1 97.75 99 ASP A C 1
ATOM 729 O O . ASP A 1 99 ? -0.11 -14.406 -2.686 1 97.75 99 ASP A O 1
ATOM 733 N N . ILE A 1 100 ? -1.764 -15.336 -3.895 1 95.38 100 ILE A N 1
ATOM 734 C CA . ILE A 1 100 ? -1.021 -15.234 -5.145 1 95.38 100 ILE A CA 1
ATOM 735 C C . ILE A 1 100 ? -1.842 -14.453 -6.172 1 95.38 100 ILE A C 1
ATOM 737 O O . ILE A 1 100 ? -1.648 -14.609 -7.379 1 95.38 100 ILE A O 1
ATOM 741 N N . THR A 1 101 ? -2.777 -13.594 -5.75 1 90.06 101 THR A N 1
ATOM 742 C CA . THR A 1 101 ? -3.797 -13.117 -6.68 1 90.06 101 THR A CA 1
ATOM 743 C C . THR A 1 101 ? -3.746 -11.594 -6.801 1 90.06 101 THR A C 1
ATOM 745 O O . THR A 1 101 ? -4.387 -11.016 -7.68 1 90.06 101 THR A O 1
ATOM 748 N N . ARG A 1 102 ? -2.992 -10.953 -6.055 1 89.38 102 ARG A N 1
ATOM 749 C CA . ARG A 1 102 ? -3.166 -9.516 -5.879 1 89.38 102 ARG A CA 1
ATOM 750 C C . ARG A 1 102 ? -2.221 -8.734 -6.785 1 89.38 102 ARG A C 1
ATOM 752 O O . ARG A 1 102 ? -1.07 -9.133 -6.98 1 89.38 102 ARG A O 1
ATOM 759 N N . TRP A 1 103 ? -2.789 -7.609 -7.379 1 88.31 103 TRP A N 1
ATOM 760 C CA . TRP A 1 103 ? -1.912 -6.66 -8.062 1 88.31 103 TRP A CA 1
ATOM 761 C C . TRP A 1 103 ? -1.327 -5.652 -7.078 1 88.31 103 TRP A C 1
ATOM 763 O O . TRP A 1 103 ? -1.611 -5.711 -5.879 1 88.31 103 TRP A O 1
ATOM 773 N N . THR A 1 104 ? -0.547 -4.754 -7.52 1 89.94 104 THR A N 1
ATOM 774 C CA . THR A 1 104 ? 0.357 -3.965 -6.691 1 89.94 104 THR A CA 1
ATOM 775 C C . THR A 1 104 ? -0.412 -3.242 -5.586 1 89.94 104 THR A C 1
ATOM 777 O O . THR A 1 104 ? -0.089 -3.381 -4.406 1 89.94 104 THR A O 1
ATOM 780 N N . THR A 1 105 ? -1.469 -2.492 -5.945 1 85.56 105 THR A N 1
ATOM 781 C CA . THR A 1 105 ? -2.221 -1.723 -4.961 1 85.56 105 THR A CA 1
ATOM 782 C C . THR A 1 105 ? -2.898 -2.648 -3.953 1 85.56 105 THR A C 1
ATOM 784 O O . THR A 1 105 ? -3.012 -2.314 -2.773 1 85.56 105 THR A O 1
ATOM 787 N N . ARG A 1 106 ? -3.244 -3.816 -4.402 1 89.12 106 ARG A N 1
ATOM 788 C CA . ARG A 1 106 ? -3.916 -4.777 -3.533 1 89.12 106 ARG A CA 1
ATOM 789 C C . ARG A 1 106 ? -2.922 -5.457 -2.596 1 89.12 106 ARG A C 1
ATOM 791 O O . ARG A 1 106 ? -3.264 -5.801 -1.463 1 89.12 106 ARG A O 1
ATOM 798 N N . VAL A 1 107 ? -1.755 -5.641 -3.084 1 93.69 107 VAL A N 1
ATOM 799 C CA . VAL A 1 107 ? -0.711 -6.172 -2.213 1 93.69 107 VAL A CA 1
ATOM 800 C C . VAL A 1 107 ? -0.423 -5.184 -1.086 1 93.69 107 VAL A C 1
ATOM 802 O O . VAL A 1 107 ? -0.327 -5.574 0.08 1 93.69 107 VAL A O 1
ATOM 805 N N . ALA A 1 108 ? -0.32 -3.965 -1.462 1 92.25 108 ALA A N 1
ATOM 806 C CA . ALA A 1 108 ? -0.058 -2.932 -0.462 1 92.25 108 ALA A CA 1
ATOM 807 C C . ALA A 1 108 ? -1.183 -2.869 0.568 1 92.25 108 ALA A C 1
ATOM 809 O O . ALA A 1 108 ? -0.927 -2.76 1.77 1 92.25 108 ALA A O 1
ATOM 810 N N . ARG A 1 109 ? -2.393 -2.947 0.089 1 91.56 109 ARG A N 1
ATOM 811 C CA . ARG A 1 109 ? -3.547 -2.941 0.981 1 91.56 109 ARG A CA 1
ATOM 812 C C . ARG A 1 109 ? -3.523 -4.148 1.914 1 91.56 109 ARG A C 1
ATOM 814 O O . ARG A 1 109 ? -3.736 -4.012 3.121 1 91.56 109 ARG A O 1
ATOM 821 N N . ALA A 1 110 ? -3.279 -5.27 1.325 1 94.94 110 ALA A N 1
ATOM 822 C CA . ALA A 1 110 ? -3.258 -6.496 2.113 1 94.94 110 ALA A CA 1
ATOM 823 C C . ALA A 1 110 ? -2.162 -6.449 3.174 1 94.94 110 ALA A C 1
ATOM 825 O O . ALA A 1 110 ? -2.375 -6.863 4.316 1 94.94 110 ALA A O 1
ATOM 826 N N . ALA A 1 111 ? -1.016 -5.961 2.768 1 95.75 111 ALA A N 1
ATOM 827 C CA . ALA A 1 111 ? 0.098 -5.848 3.705 1 95.75 111 ALA A CA 1
ATOM 828 C C . ALA A 1 111 ? -0.248 -4.91 4.855 1 95.75 111 ALA A C 1
ATOM 830 O O . ALA A 1 111 ? 0.027 -5.215 6.02 1 95.75 111 ALA A O 1
ATOM 831 N N . THR A 1 112 ? -0.883 -3.832 4.527 1 92.88 112 THR A N 1
ATOM 832 C CA . THR A 1 112 ? -1.266 -2.84 5.527 1 92.88 112 THR A CA 1
ATOM 833 C C . THR A 1 112 ? -2.311 -3.41 6.48 1 92.88 112 THR A C 1
ATOM 835 O O . THR A 1 112 ? -2.166 -3.312 7.699 1 92.88 112 THR A O 1
ATOM 838 N N . LEU A 1 113 ? -3.293 -4.016 5.895 1 92.69 113 LEU A N 1
ATOM 839 C CA . LEU A 1 113 ? -4.375 -4.59 6.691 1 92.69 113 LEU A CA 1
ATOM 840 C C . LEU A 1 113 ? -3.848 -5.68 7.617 1 92.69 113 LEU A C 1
ATOM 842 O O . LEU A 1 113 ? -4.16 -5.691 8.812 1 92.69 113 LEU A O 1
ATOM 846 N N . ALA A 1 114 ? -3.066 -6.551 7.062 1 94.5 114 ALA A N 1
ATOM 847 C CA . ALA A 1 114 ? -2.5 -7.625 7.871 1 94.5 114 ALA A CA 1
ATOM 848 C C . ALA A 1 114 ? -1.604 -7.066 8.977 1 94.5 114 ALA A C 1
ATOM 850 O O . ALA A 1 114 ? -1.646 -7.539 10.117 1 94.5 114 ALA A O 1
ATOM 851 N N . GLY A 1 115 ? -0.817 -6.109 8.594 1 90.06 115 GLY A N 1
ATOM 852 C CA . GLY A 1 115 ? 0.043 -5.484 9.586 1 90.06 115 GLY A CA 1
ATOM 853 C C . GLY A 1 115 ? -0.723 -4.898 10.758 1 90.06 115 GLY A C 1
ATOM 854 O O . GLY A 1 115 ? -0.307 -5.039 11.906 1 90.06 115 GLY A O 1
ATOM 855 N N . GLN A 1 116 ? -1.808 -4.289 10.453 1 86 116 GLN A N 1
ATOM 856 C CA . GLN A 1 116 ? -2.633 -3.678 11.492 1 86 116 GLN A CA 1
ATOM 857 C C . GLN A 1 116 ? -3.195 -4.734 12.438 1 86 116 GLN A C 1
ATOM 859 O O . GLN A 1 116 ? -3.42 -4.457 13.625 1 86 116 GLN A O 1
ATOM 864 N N . LYS A 1 117 ? -3.305 -5.91 11.922 1 88.19 117 LYS A N 1
ATOM 865 C CA . LYS A 1 117 ? -3.889 -6.988 12.711 1 88.19 117 LYS A CA 1
ATOM 866 C C . LYS A 1 117 ? -2.818 -7.734 13.5 1 88.19 117 LYS A C 1
ATOM 868 O O . LYS A 1 117 ? -3.127 -8.648 14.266 1 88.19 117 LYS A O 1
ATOM 873 N N . SER A 1 118 ? -1.535 -7.395 13.344 1 86.69 118 SER A N 1
ATOM 874 C CA . SER A 1 118 ? -0.429 -8.023 14.055 1 86.69 118 SER A CA 1
ATOM 875 C C . SER A 1 118 ? -0.519 -9.547 13.984 1 86.69 118 SER A C 1
ATOM 877 O O . SER A 1 118 ? -0.675 -10.219 15.008 1 86.69 118 SER A O 1
ATOM 879 N N . PRO A 1 119 ? -0.38 -10.078 12.781 1 93.12 119 PRO A N 1
ATOM 880 C CA . PRO A 1 119 ? -0.571 -11.523 12.594 1 93.12 119 PRO A CA 1
ATOM 881 C C . PRO A 1 119 ? 0.332 -12.359 13.492 1 93.12 119 PRO A C 1
ATOM 883 O O . PRO A 1 119 ? 1.491 -12 13.719 1 93.12 119 PRO A O 1
ATOM 886 N N . SER A 1 120 ? -0.213 -13.453 14.023 1 95.38 120 SER A N 1
ATOM 887 C CA . SER A 1 120 ? 0.526 -14.383 14.875 1 95.38 120 SER A CA 1
ATOM 888 C C . SER A 1 120 ? 1.046 -15.57 14.062 1 95.38 120 SER A C 1
ATOM 890 O O . SER A 1 120 ? 1.677 -16.469 14.617 1 95.38 120 SER A O 1
ATOM 892 N N . ALA A 1 121 ? 0.779 -15.586 12.844 1 97.31 121 ALA A N 1
ATOM 893 C CA . ALA A 1 121 ? 1.264 -16.562 11.875 1 97.31 121 ALA A CA 1
ATOM 894 C C . ALA A 1 121 ? 1.798 -15.883 10.625 1 97.31 121 ALA A C 1
ATOM 896 O O . ALA A 1 121 ? 1.605 -14.68 10.438 1 97.31 121 ALA A O 1
ATOM 897 N N . PRO A 1 122 ? 2.506 -16.641 9.789 1 96.75 122 PRO A N 1
ATOM 898 C CA . PRO A 1 122 ? 3.012 -16.047 8.547 1 96.75 122 PRO A CA 1
ATOM 899 C C . PRO A 1 122 ? 1.896 -15.641 7.594 1 96.75 122 PRO A C 1
ATOM 901 O O . PRO A 1 122 ? 0.908 -16.359 7.445 1 96.75 122 PRO A O 1
ATOM 904 N N . VAL A 1 123 ? 2.041 -14.438 7.078 1 97.31 123 VAL A N 1
ATOM 905 C CA . VAL A 1 123 ? 1.224 -13.945 5.977 1 97.31 123 VAL A CA 1
ATOM 906 C C . VAL A 1 123 ? 2.102 -13.695 4.754 1 97.31 123 VAL A C 1
ATOM 908 O O . VAL A 1 123 ? 2.77 -12.664 4.66 1 97.31 123 VAL A O 1
ATOM 911 N N . TYR A 1 124 ? 2.053 -14.609 3.83 1 97 124 TYR A N 1
ATOM 912 C CA . TYR A 1 124 ? 2.902 -14.547 2.648 1 97 124 TYR A CA 1
ATOM 913 C C . TYR A 1 124 ? 2.139 -13.977 1.457 1 97 124 TYR A C 1
ATOM 915 O O . TYR A 1 124 ? 1.25 -14.641 0.911 1 97 124 TYR A O 1
ATOM 923 N N . LEU A 1 125 ? 2.477 -12.781 1.084 1 97.38 125 LEU A N 1
ATOM 924 C CA . LEU A 1 125 ? 1.889 -12.172 -0.105 1 97.38 125 LEU A CA 1
ATOM 925 C C . LEU A 1 125 ? 2.746 -12.445 -1.336 1 97.38 125 LEU A C 1
ATOM 927 O O . LEU A 1 125 ? 3.623 -11.648 -1.677 1 97.38 125 LEU A O 1
ATOM 931 N N . SER A 1 126 ? 2.447 -13.508 -1.979 1 95.44 126 SER A N 1
ATOM 932 C CA . SER A 1 126 ? 3.227 -14.039 -3.096 1 95.44 126 SER A CA 1
ATOM 933 C C . SER A 1 126 ? 2.611 -13.648 -4.434 1 95.44 126 SER A C 1
ATOM 935 O O . SER A 1 126 ? 2.391 -14.5 -5.297 1 95.44 126 SER A O 1
ATOM 937 N N . SER A 1 127 ? 2.33 -12.383 -4.543 1 91.38 127 SER A N 1
ATOM 938 C CA . SER A 1 127 ? 1.546 -11.922 -5.684 1 91.38 127 SER A CA 1
ATOM 939 C C . SER A 1 127 ? 2.445 -11.375 -6.785 1 91.38 127 SER A C 1
ATOM 941 O O . SER A 1 127 ? 1.956 -10.891 -7.809 1 91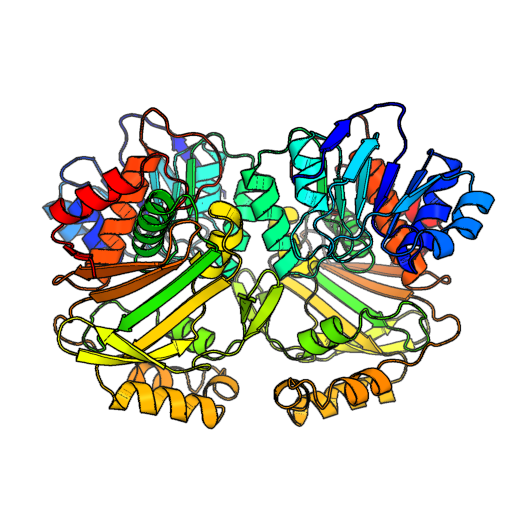.38 127 SER A O 1
ATOM 943 N N . GLY A 1 128 ? 3.736 -11.414 -6.602 1 92.25 128 GLY A N 1
ATOM 944 C CA . GLY A 1 128 ? 4.625 -11.086 -7.703 1 92.25 128 GLY A CA 1
ATOM 945 C C . GLY A 1 128 ? 4.41 -11.969 -8.922 1 92.25 128 GLY A C 1
ATOM 946 O O . GLY A 1 128 ? 3.688 -12.969 -8.852 1 92.25 128 GLY A O 1
ATOM 947 N N . TRP A 1 129 ? 5.008 -11.578 -10.023 1 91.5 129 TRP A N 1
ATOM 948 C CA . TRP A 1 129 ? 4.789 -12.289 -11.281 1 91.5 129 TRP A CA 1
ATOM 949 C C . TRP A 1 129 ? 5.035 -13.781 -11.109 1 91.5 129 TRP A C 1
ATOM 951 O O . TRP A 1 129 ? 6.012 -14.188 -10.484 1 91.5 129 TRP A O 1
ATOM 961 N N . MET A 1 130 ? 4.039 -14.547 -11.586 1 93.06 130 MET A N 1
ATOM 962 C CA . MET A 1 130 ? 4.062 -16 -11.57 1 93.06 130 MET A CA 1
ATOM 963 C C . MET A 1 130 ? 4.148 -16.531 -10.141 1 93.06 130 MET A C 1
ATOM 965 O O . MET A 1 130 ? 5 -17.375 -9.836 1 93.06 130 MET A O 1
ATOM 969 N N . GLY A 1 131 ? 3.338 -15.992 -9.258 1 94.75 131 GLY A N 1
ATOM 970 C CA . GLY A 1 131 ? 3.227 -16.469 -7.887 1 94.75 131 GLY A CA 1
ATOM 971 C C . GLY A 1 131 ? 4.469 -16.203 -7.062 1 94.75 131 GLY A C 1
ATOM 972 O O . GLY A 1 131 ? 4.793 -16.969 -6.152 1 94.75 131 GLY A O 1
ATOM 973 N N . GLY A 1 132 ? 5.254 -15.258 -7.477 1 96.75 132 GLY A N 1
ATOM 974 C CA . GLY A 1 132 ? 6.422 -14.898 -6.688 1 96.75 132 GLY A CA 1
ATOM 975 C C . GLY A 1 132 ? 7.68 -15.633 -7.113 1 96.75 132 GLY A C 1
ATOM 976 O O . GLY A 1 132 ? 8.75 -15.414 -6.539 1 96.75 132 GLY A O 1
ATOM 977 N N . VAL A 1 133 ? 7.598 -16.484 -8.141 1 97.44 133 VAL A N 1
ATOM 978 C CA . VAL A 1 133 ? 8.797 -17.156 -8.625 1 97.44 133 VAL A CA 1
ATOM 979 C C . VAL A 1 133 ? 9.828 -16.125 -9.078 1 97.44 133 VAL A C 1
ATOM 981 O O . VAL A 1 133 ? 11.023 -16.281 -8.812 1 97.44 133 VAL A O 1
ATOM 984 N N . THR A 1 134 ? 9.375 -15.094 -9.742 1 97.5 134 THR A N 1
ATOM 985 C CA . THR A 1 134 ? 10.234 -14 -10.164 1 97.5 134 THR A CA 1
ATOM 986 C C . THR A 1 134 ? 10.961 -13.383 -8.969 1 97.5 134 THR A C 1
ATOM 988 O O . THR A 1 134 ? 12.156 -13.109 -9.039 1 97.5 134 THR A O 1
ATOM 991 N N . ASN A 1 135 ? 10.227 -13.195 -7.887 1 97.94 135 ASN A N 1
ATOM 992 C CA . ASN A 1 135 ? 10.797 -12.641 -6.66 1 97.94 135 ASN A CA 1
ATOM 993 C C . ASN A 1 135 ? 11.914 -13.523 -6.113 1 97.94 135 ASN A C 1
ATOM 995 O O . ASN A 1 135 ? 12.969 -13.016 -5.723 1 97.94 135 ASN A O 1
ATOM 999 N N . VAL A 1 136 ? 11.68 -14.797 -6.094 1 97.44 136 VAL A N 1
ATOM 1000 C CA . VAL A 1 136 ? 12.617 -15.758 -5.512 1 97.44 136 VAL A CA 1
ATOM 1001 C C . VAL A 1 136 ? 13.906 -15.773 -6.328 1 97.44 136 VAL A C 1
ATOM 1003 O O . VAL A 1 136 ? 15.008 -15.742 -5.77 1 97.44 136 VAL A O 1
ATOM 1006 N N . VAL A 1 137 ? 13.758 -15.82 -7.617 1 97.94 137 VAL A N 1
ATOM 1007 C CA . VAL A 1 137 ? 14.93 -15.883 -8.484 1 97.94 137 VAL A CA 1
ATOM 1008 C C . VAL A 1 137 ? 15.719 -14.57 -8.383 1 97.94 137 VAL A C 1
ATOM 1010 O O . VAL A 1 137 ? 16.953 -14.586 -8.305 1 97.94 137 VAL A O 1
ATOM 1013 N N . ALA A 1 138 ? 15.031 -13.445 -8.359 1 98.31 138 ALA A N 1
ATOM 1014 C CA . ALA A 1 138 ? 15.695 -12.156 -8.188 1 98.31 138 ALA A CA 1
ATOM 1015 C C . ALA A 1 138 ? 16.469 -12.109 -6.871 1 98.31 138 ALA A C 1
ATOM 1017 O O . ALA A 1 138 ? 17.609 -11.633 -6.828 1 98.31 138 ALA A O 1
ATOM 1018 N N . ALA A 1 139 ? 15.891 -12.633 -5.816 1 97.81 139 ALA A N 1
ATOM 1019 C CA . ALA A 1 139 ? 16.547 -12.656 -4.508 1 97.81 139 ALA A CA 1
ATOM 1020 C C . ALA A 1 139 ? 17.797 -13.516 -4.539 1 97.81 139 ALA A C 1
ATOM 1022 O O . ALA A 1 139 ? 18.812 -13.156 -3.939 1 97.81 139 ALA A O 1
ATOM 1023 N N . ALA A 1 140 ? 17.703 -14.641 -5.195 1 97.44 140 ALA A N 1
ATOM 1024 C CA . ALA A 1 140 ? 18.859 -15.523 -5.305 1 97.44 140 ALA A CA 1
ATOM 1025 C C . ALA A 1 140 ? 20 -14.836 -6.043 1 97.44 140 ALA A C 1
ATOM 1027 O O . ALA A 1 140 ? 21.156 -14.922 -5.625 1 97.44 140 ALA A O 1
ATOM 1028 N N . LEU A 1 141 ? 19.688 -14.188 -7.148 1 97.75 141 LEU A N 1
ATOM 1029 C CA . LEU A 1 141 ? 20.703 -13.461 -7.902 1 97.75 141 LEU A CA 1
ATOM 1030 C C . LEU A 1 141 ? 21.297 -12.336 -7.062 1 97.75 141 LEU A C 1
ATOM 1032 O O . LEU A 1 141 ? 22.516 -12.125 -7.074 1 97.75 141 LEU A O 1
ATOM 1036 N N . ALA A 1 142 ? 20.469 -11.625 -6.34 1 97.56 142 ALA A N 1
ATOM 1037 C CA . ALA A 1 142 ? 20.922 -10.547 -5.465 1 97.56 142 ALA A CA 1
ATOM 1038 C C . ALA A 1 142 ? 21.875 -11.078 -4.398 1 97.56 142 ALA A C 1
ATOM 1040 O O . ALA A 1 142 ? 22.891 -10.453 -4.102 1 97.56 142 ALA A O 1
ATOM 1041 N N . ASP A 1 143 ? 21.5 -12.203 -3.85 1 96.31 143 ASP A N 1
ATOM 1042 C CA . ASP A 1 143 ? 22.312 -12.836 -2.822 1 96.31 143 ASP A CA 1
ATOM 1043 C C . ASP A 1 143 ? 23.719 -13.164 -3.355 1 96.31 143 ASP A C 1
ATOM 1045 O O . ASP A 1 143 ? 24.703 -12.969 -2.658 1 96.31 143 ASP A O 1
ATOM 1049 N N . GLU A 1 144 ? 23.75 -13.602 -4.555 1 95.31 144 GLU A N 1
ATOM 1050 C CA . GLU A 1 144 ? 25.016 -13.922 -5.203 1 95.31 144 GLU A CA 1
ATOM 1051 C C . GLU A 1 144 ? 25.906 -12.688 -5.348 1 95.31 144 GLU A C 1
ATOM 1053 O O . GLU A 1 144 ? 27.125 -12.773 -5.285 1 95.31 144 GLU A O 1
ATOM 1058 N N . LEU A 1 145 ? 25.281 -11.586 -5.453 1 96.88 145 LEU A N 1
ATOM 1059 C CA . LEU A 1 145 ? 26 -10.359 -5.789 1 96.88 145 LEU A CA 1
ATOM 1060 C C . LEU A 1 145 ? 26.25 -9.516 -4.543 1 96.88 145 LEU A C 1
ATOM 1062 O O . LEU A 1 145 ? 26.922 -8.477 -4.613 1 96.88 145 LEU A O 1
ATOM 1066 N N . GLY A 1 146 ? 25.734 -9.984 -3.404 1 95.06 146 GLY A N 1
ATOM 1067 C CA . GLY A 1 146 ? 25.875 -9.227 -2.168 1 95.06 146 GLY A CA 1
ATOM 1068 C C . GLY A 1 146 ? 24.859 -8.109 -2.033 1 95.06 146 GLY A C 1
ATOM 1069 O O . GLY A 1 146 ? 25.031 -7.211 -1.209 1 95.06 146 GLY A O 1
ATOM 1070 N N . GLY A 1 147 ? 23.891 -8.164 -2.914 1 95.12 147 GLY A N 1
ATOM 1071 C CA . GLY A 1 147 ? 22.859 -7.137 -2.939 1 95.12 147 GLY A CA 1
ATOM 1072 C C . GLY A 1 147 ? 22.344 -6.84 -4.336 1 95.12 147 GLY A C 1
ATOM 1073 O O . GLY A 1 147 ? 22.766 -7.469 -5.305 1 95.12 147 GLY A O 1
ATOM 1074 N N . ALA A 1 148 ? 21.359 -5.941 -4.414 1 96.62 148 ALA A N 1
ATOM 1075 C CA . ALA A 1 148 ? 20.781 -5.566 -5.703 1 96.62 148 ALA A CA 1
ATOM 1076 C C . ALA A 1 148 ? 20.484 -4.07 -5.754 1 96.62 148 ALA A C 1
ATOM 1078 O O . ALA A 1 148 ? 19.609 -3.578 -5.02 1 96.62 148 ALA A O 1
ATOM 1079 N N . SER A 1 149 ? 21.203 -3.369 -6.598 1 96.81 149 SER A N 1
ATOM 1080 C CA . SER A 1 149 ? 20.875 -1.965 -6.832 1 96.81 149 SER A CA 1
ATOM 1081 C C . SER A 1 149 ? 19.828 -1.814 -7.926 1 96.81 149 SER A C 1
ATOM 1083 O O . SER A 1 149 ? 18.953 -0.952 -7.836 1 96.81 149 SER A O 1
ATOM 1085 N N . THR A 1 150 ? 19.953 -2.686 -8.93 1 98.19 150 THR A N 1
ATOM 1086 C CA . THR A 1 150 ? 19.016 -2.672 -10.039 1 98.19 150 THR A CA 1
ATOM 1087 C C . THR A 1 150 ? 18.453 -4.07 -10.289 1 98.19 150 THR A C 1
ATOM 1089 O O . THR A 1 150 ? 19.203 -5.047 -10.305 1 98.19 150 THR A O 1
ATOM 1092 N N . ILE A 1 151 ? 17.172 -4.16 -10.406 1 98.56 151 ILE A N 1
ATOM 1093 C CA . ILE A 1 151 ? 16.5 -5.387 -10.812 1 98.56 151 ILE A CA 1
ATOM 1094 C C . ILE A 1 151 ? 15.586 -5.105 -12.008 1 98.56 151 ILE A C 1
ATOM 1096 O O . ILE A 1 151 ? 14.648 -4.312 -11.906 1 98.56 151 ILE A O 1
ATOM 1100 N N . ASP A 1 152 ? 15.859 -5.703 -13.133 1 98.25 152 ASP A N 1
ATOM 1101 C CA . ASP A 1 152 ? 15.039 -5.602 -14.336 1 98.25 152 ASP A CA 1
ATOM 1102 C C . ASP A 1 152 ? 14.422 -6.953 -14.695 1 98.25 152 ASP A C 1
ATOM 1104 O O . ASP A 1 152 ? 15.133 -7.934 -14.906 1 98.25 152 ASP A O 1
ATOM 1108 N N . VAL A 1 153 ? 13.117 -6.988 -14.75 1 97.94 153 VAL A N 1
ATOM 1109 C CA . VAL A 1 153 ? 12.375 -8.195 -15.102 1 97.94 153 VAL A CA 1
ATOM 1110 C C . VAL A 1 153 ? 11.758 -8.031 -16.484 1 97.94 153 VAL A C 1
ATOM 1112 O O . VAL A 1 153 ? 11.102 -7.027 -16.766 1 97.94 153 VAL A O 1
ATOM 1115 N N . SER A 1 154 ? 12 -8.953 -17.359 1 96 154 SER A N 1
ATOM 1116 C CA . SER A 1 154 ? 11.383 -9 -18.688 1 96 154 SER A CA 1
ATOM 1117 C C . SER A 1 154 ? 10.555 -10.266 -18.859 1 96 154 SER A C 1
ATOM 1119 O O . SER A 1 154 ? 11.062 -11.375 -18.688 1 96 154 SER A O 1
ATOM 1121 N N . ILE A 1 155 ? 9.305 -10.055 -19.219 1 92.44 155 ILE A N 1
ATOM 1122 C CA . ILE A 1 155 ? 8.359 -11.164 -19.344 1 92.44 155 ILE A CA 1
ATOM 1123 C C . ILE A 1 155 ? 8.008 -11.375 -20.812 1 92.44 155 ILE A C 1
ATOM 1125 O O . ILE A 1 155 ? 7.699 -10.422 -21.531 1 92.44 155 ILE A O 1
ATOM 1129 N N . ARG A 1 156 ? 8.148 -12.539 -21.234 1 88.81 156 ARG A N 1
ATOM 1130 C CA . ARG A 1 156 ? 7.594 -12.938 -22.516 1 88.81 156 ARG A CA 1
ATOM 1131 C C . ARG A 1 156 ? 6.289 -13.703 -22.344 1 88.81 156 ARG A C 1
ATOM 1133 O O . ARG A 1 156 ? 6.293 -14.844 -21.859 1 88.81 156 ARG A O 1
ATOM 1140 N N . TYR A 1 157 ? 5.27 -13.062 -22.688 1 77.31 157 TYR A N 1
ATOM 1141 C CA . TYR A 1 157 ? 3.943 -13.641 -22.5 1 77.31 157 TYR A CA 1
ATOM 1142 C C . TYR A 1 157 ? 3.49 -14.367 -23.766 1 77.31 157 TYR A C 1
ATOM 1144 O O . TYR A 1 157 ? 3.492 -13.789 -24.859 1 77.31 157 TYR A O 1
ATOM 1152 N N . ASP A 1 158 ? 3.221 -15.555 -23.531 1 65.62 158 ASP A N 1
ATOM 1153 C CA . ASP A 1 158 ? 2.752 -16.344 -24.672 1 65.62 158 ASP A CA 1
ATOM 1154 C C . ASP A 1 158 ? 1.239 -16.203 -24.844 1 65.62 158 ASP A C 1
ATOM 1156 O O . ASP A 1 158 ? 0.474 -16.578 -23.953 1 65.62 158 ASP A O 1
ATOM 1160 N N . VAL A 1 159 ? 0.828 -15.625 -25.812 1 54.84 159 VAL A N 1
ATOM 1161 C CA . VAL A 1 159 ? -0.578 -15.344 -26.078 1 54.84 159 VAL A CA 1
ATOM 1162 C C . VAL A 1 159 ? -1.372 -16.656 -26.109 1 54.84 159 VAL A C 1
ATOM 1164 O O . VAL A 1 159 ? -2.58 -16.656 -25.859 1 54.84 159 VAL A O 1
ATOM 1167 N N . ASN A 1 160 ? -0.738 -17.656 -26.422 1 46.62 160 ASN A N 1
ATOM 1168 C CA . ASN A 1 160 ? -1.415 -18.938 -26.484 1 46.62 160 ASN A CA 1
ATOM 1169 C C . ASN A 1 160 ? -1.626 -19.531 -25.078 1 46.62 160 ASN A C 1
ATOM 1171 O O . ASN A 1 160 ? -2.207 -20.609 -24.938 1 46.62 160 ASN A O 1
ATOM 1175 N N . ASP A 1 161 ? -1.167 -18.844 -24.078 1 48.69 161 ASP A N 1
ATOM 1176 C CA . ASP A 1 161 ? -1.226 -19.406 -22.734 1 48.69 161 ASP A CA 1
ATOM 1177 C C . ASP A 1 161 ? -2.627 -19.281 -22.141 1 48.69 161 ASP A C 1
ATOM 1179 O O . ASP A 1 161 ? -3.318 -18.297 -22.391 1 48.69 161 ASP A O 1
ATOM 1183 N N . ILE A 1 162 ? -3.268 -20.406 -21.734 1 37.88 162 ILE A N 1
ATOM 1184 C CA . ILE A 1 162 ? -4.602 -20.609 -21.188 1 37.88 162 ILE A CA 1
ATOM 1185 C C . ILE A 1 162 ? -4.816 -19.703 -19.984 1 37.88 162 ILE A C 1
ATOM 1187 O O . ILE A 1 162 ? -5.93 -19.594 -19.469 1 37.88 162 ILE A O 1
ATOM 1191 N N . ALA A 1 163 ? -3.859 -19.328 -19.297 1 46.88 163 ALA A N 1
ATOM 1192 C CA . ALA A 1 163 ? -4.125 -18.719 -18 1 46.88 163 ALA A CA 1
ATOM 1193 C C . ALA A 1 163 ? -4.992 -17.484 -18.125 1 46.88 163 ALA A C 1
ATOM 1195 O O . ALA A 1 163 ? -4.75 -16.641 -18.984 1 46.88 163 ALA A O 1
ATOM 1196 N N . GLY A 1 164 ? -6.258 -17.5 -18.031 1 37.16 164 GLY A N 1
ATOM 1197 C CA . GLY A 1 164 ? -7.297 -16.469 -17.984 1 37.16 164 GLY A CA 1
ATOM 1198 C C . GLY A 1 164 ? -6.844 -15.195 -17.297 1 37.16 164 GLY A C 1
ATOM 1199 O O . GLY A 1 164 ? -6.543 -15.195 -16.109 1 37.16 164 GLY A O 1
ATOM 1200 N N . LEU A 1 165 ? -6.055 -14.445 -17.812 1 38.69 165 LEU A N 1
ATOM 1201 C CA . LEU A 1 165 ? -5.914 -13.078 -17.312 1 38.69 165 LEU A CA 1
ATOM 1202 C C . LEU A 1 165 ? -7.23 -12.578 -16.719 1 38.69 165 LEU A C 1
ATOM 1204 O O . LEU A 1 165 ? -8.234 -12.477 -17.438 1 38.69 165 LEU A O 1
ATOM 1208 N N . ASP A 1 166 ? -7.629 -13.195 -15.727 1 44.22 166 ASP A N 1
ATOM 1209 C CA . ASP A 1 166 ? -8.688 -12.328 -15.203 1 44.22 166 ASP A CA 1
ATOM 1210 C C . ASP A 1 166 ? -8.492 -10.883 -15.656 1 44.22 166 ASP A C 1
ATOM 1212 O O . ASP A 1 166 ? -7.789 -10.109 -15 1 44.22 166 ASP A O 1
ATOM 1216 N N . SER A 1 167 ? -8.328 -10.789 -17.062 1 45.19 167 SER A N 1
ATOM 1217 C CA . SER A 1 167 ? -7.91 -10.039 -18.25 1 45.19 167 SER A CA 1
ATOM 1218 C C . SER A 1 167 ? -8.406 -8.602 -18.188 1 45.19 167 SER A C 1
ATOM 1220 O O . SER A 1 167 ? -7.68 -7.676 -18.562 1 45.19 167 SER A O 1
ATOM 1222 N N . VAL A 1 168 ? -9.531 -8.664 -17.672 1 38.78 168 VAL A N 1
ATOM 1223 C CA . VAL A 1 168 ? -10.047 -7.301 -17.75 1 38.78 168 VAL A CA 1
ATOM 1224 C C . VAL A 1 168 ? -9.273 -6.402 -16.781 1 38.78 168 VAL A C 1
ATOM 1226 O O . VAL A 1 168 ? -8.906 -5.281 -17.141 1 38.78 168 VAL A O 1
ATOM 1229 N N . ASP A 1 169 ? -8.953 -7.012 -15.648 1 50.5 169 ASP A N 1
ATOM 1230 C CA . ASP A 1 169 ? -8.227 -6.215 -14.656 1 50.5 169 ASP A CA 1
ATOM 1231 C C . ASP A 1 169 ? -6.801 -5.938 -15.117 1 50.5 169 ASP A C 1
ATOM 1233 O O . ASP A 1 169 ? -6.27 -4.852 -14.883 1 50.5 169 ASP A O 1
ATOM 1237 N N . PHE A 1 170 ? -6.383 -6.934 -15.828 1 52 170 PHE A N 1
ATOM 1238 C CA . PHE A 1 170 ? -5.035 -6.785 -16.375 1 52 170 PHE A CA 1
ATOM 1239 C C . PHE A 1 170 ? -4.996 -5.695 -17.438 1 52 170 PHE A C 1
ATOM 1241 O O . PHE A 1 170 ? -4.113 -4.832 -17.406 1 52 170 PHE A O 1
ATOM 1248 N N . ILE A 1 171 ? -5.941 -5.676 -18.172 1 50.25 171 ILE A N 1
ATOM 1249 C CA . ILE A 1 171 ? -6.016 -4.719 -19.266 1 50.25 171 ILE A CA 1
ATOM 1250 C C . ILE A 1 171 ? -6.219 -3.312 -18.719 1 50.25 171 ILE A C 1
ATOM 1252 O O . ILE A 1 171 ? -5.617 -2.354 -19.203 1 50.25 171 ILE A O 1
ATOM 1256 N N . ASP A 1 172 ? -7.051 -3.289 -17.797 1 54.66 172 ASP A N 1
ATOM 1257 C CA . ASP A 1 172 ? -7.316 -1.984 -17.203 1 54.66 172 ASP A CA 1
ATOM 1258 C C . ASP A 1 172 ? -6.051 -1.401 -16.562 1 54.66 172 ASP A C 1
ATOM 1260 O O . ASP A 1 172 ? -5.828 -0.189 -16.625 1 54.66 172 ASP A O 1
ATOM 1264 N N . ARG A 1 173 ? -5.277 -2.281 -16.219 1 59.19 173 ARG A N 1
ATOM 1265 C CA . ARG A 1 173 ? -4.055 -1.825 -15.562 1 59.19 173 ARG A CA 1
ATOM 1266 C C . ARG A 1 173 ? -3.035 -1.349 -16.594 1 59.19 173 ARG A C 1
ATOM 1268 O O . ARG A 1 173 ? -2.176 -0.519 -16.281 1 59.19 173 ARG A O 1
ATOM 1275 N N . LEU A 1 174 ? -3.318 -1.784 -17.719 1 57.56 174 LEU A N 1
ATOM 1276 C CA . LEU A 1 174 ? -2.432 -1.354 -18.781 1 57.56 174 LEU A CA 1
ATOM 1277 C C . LEU A 1 174 ? -2.697 0.099 -19.156 1 57.56 174 LEU A C 1
ATOM 1279 O O . LEU A 1 174 ? -1.906 0.712 -19.891 1 57.56 174 LEU A O 1
ATOM 1283 N N . GLY A 1 175 ? -3.602 0.642 -18.594 1 61.25 175 GLY A N 1
ATOM 1284 C CA . GLY A 1 175 ? -3.91 2.033 -18.891 1 61.25 175 GLY A CA 1
ATOM 1285 C C . GLY A 1 175 ? -3.633 2.965 -17.734 1 61.25 175 GLY A C 1
ATOM 1286 O O . GLY A 1 175 ? -3.854 4.172 -17.828 1 61.25 175 GLY A O 1
ATOM 1287 N N . GLN A 1 176 ? -3.104 2.379 -16.75 1 70.81 176 GLN A N 1
ATOM 1288 C CA . GLN A 1 176 ? -2.949 3.186 -15.547 1 70.81 176 GLN A CA 1
ATOM 1289 C C . GLN A 1 176 ? -1.475 3.414 -15.227 1 70.81 176 GLN A C 1
ATOM 1291 O O . GLN A 1 176 ? -0.692 2.463 -15.172 1 70.81 176 GLN A O 1
ATOM 1296 N N . ASP A 1 177 ? -1.218 4.688 -15.086 1 79.19 177 ASP A N 1
ATOM 1297 C CA . ASP A 1 177 ? 0.126 5 -14.609 1 79.19 177 ASP A CA 1
ATOM 1298 C C . ASP A 1 177 ? 0.39 4.359 -13.242 1 79.19 177 ASP A C 1
ATOM 1300 O O . ASP A 1 177 ? -0.548 4.043 -12.508 1 79.19 177 ASP A O 1
ATOM 1304 N N . PHE A 1 178 ? 1.632 4.082 -13.016 1 83.75 178 PHE A N 1
ATOM 1305 C CA . PHE A 1 178 ? 2.021 3.48 -11.742 1 83.75 178 PHE A CA 1
ATOM 1306 C C . PHE A 1 178 ? 3.385 3.99 -11.297 1 83.75 178 PHE A C 1
ATOM 1308 O O . PHE A 1 178 ? 4.125 4.574 -12.094 1 83.75 178 PHE A O 1
ATOM 1315 N N . GLU A 1 179 ? 3.627 3.85 -10.031 1 84 179 GLU A N 1
ATOM 1316 C CA . GLU A 1 179 ? 4.883 4.336 -9.469 1 84 179 GLU A CA 1
ATOM 1317 C C . GLU A 1 179 ? 5.918 3.219 -9.383 1 84 179 GLU A C 1
ATOM 1319 O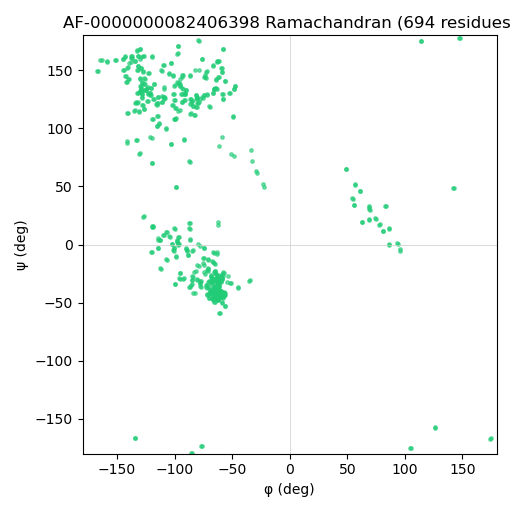 O . GLU A 1 179 ? 5.59 2.084 -9.039 1 84 179 GLU A O 1
ATOM 1324 N N . VAL A 1 180 ? 7.211 3.561 -9.742 1 90.06 180 VAL A N 1
ATOM 1325 C CA . VAL A 1 180 ? 8.344 2.652 -9.594 1 90.06 180 VAL A CA 1
ATOM 1326 C C . VAL A 1 180 ? 9.523 3.395 -8.969 1 90.06 180 VAL A C 1
ATOM 1328 O O . VAL A 1 180 ? 9.555 4.625 -8.953 1 90.06 180 VAL A O 1
ATOM 1331 N N . MET A 1 181 ? 10.375 2.551 -8.391 1 91.19 181 MET A N 1
ATOM 1332 C CA . MET A 1 181 ? 11.633 3.113 -7.91 1 91.19 181 MET A CA 1
ATOM 1333 C C . MET A 1 181 ? 12.664 3.17 -9.031 1 91.19 181 MET A C 1
ATOM 1335 O O . MET A 1 181 ? 12.898 2.17 -9.719 1 91.19 181 MET A O 1
ATOM 1339 N N . GLN A 1 182 ? 13.18 4.336 -9.297 1 92.75 182 GLN A N 1
ATOM 1340 C CA . GLN A 1 182 ? 14.242 4.539 -10.281 1 92.75 182 GLN A CA 1
ATOM 1341 C C . GLN A 1 182 ? 15.375 5.375 -9.695 1 92.75 182 GLN A C 1
ATOM 1343 O O . GLN A 1 182 ? 15.18 6.543 -9.352 1 92.75 182 GLN A O 1
ATOM 1348 N N . GLN A 1 183 ? 16.547 4.746 -9.555 1 89.5 183 GLN A N 1
ATOM 1349 C CA . GLN A 1 183 ? 17.734 5.402 -9.016 1 89.5 183 GLN A CA 1
ATOM 1350 C C . GLN A 1 183 ? 17.453 6.016 -7.645 1 89.5 183 GLN A C 1
ATOM 1352 O O . GLN A 1 183 ? 17.781 7.176 -7.398 1 89.5 183 GLN A O 1
ATOM 1357 N N . GLY A 1 184 ? 16.734 5.27 -6.977 1 84.81 184 GLY A N 1
ATOM 1358 C CA . GLY A 1 184 ? 16.484 5.645 -5.594 1 84.81 184 GLY A CA 1
ATOM 1359 C C . GLY A 1 184 ? 15.32 6.598 -5.438 1 84.81 184 GLY A C 1
ATOM 1360 O O . GLY A 1 184 ? 14.953 6.965 -4.32 1 84.81 184 GLY A O 1
ATOM 1361 N N . ASN A 1 185 ? 14.672 6.957 -6.535 1 81.69 185 ASN A N 1
ATOM 1362 C CA . ASN A 1 185 ? 13.555 7.891 -6.484 1 81.69 185 ASN A CA 1
ATOM 1363 C C . ASN A 1 185 ? 12.273 7.266 -7.027 1 81.69 185 ASN A C 1
ATOM 1365 O O . ASN A 1 185 ? 12.305 6.562 -8.039 1 81.69 185 ASN A O 1
ATOM 1369 N N . PRO A 1 186 ? 11.219 7.488 -6.281 1 82.06 186 PRO A N 1
ATOM 1370 C CA . PRO A 1 186 ? 9.938 7.062 -6.863 1 82.06 186 PRO A CA 1
ATOM 1371 C C . PRO A 1 186 ? 9.5 7.953 -8.023 1 82.06 186 PRO A C 1
ATOM 1373 O O . PRO A 1 186 ? 9.523 9.18 -7.906 1 82.06 186 PRO A O 1
ATOM 1376 N N . ILE A 1 187 ? 9.172 7.371 -9.117 1 82 187 ILE A N 1
ATOM 1377 C CA . ILE A 1 187 ? 8.68 8.117 -10.273 1 82 187 ILE A CA 1
ATOM 1378 C C . ILE A 1 187 ? 7.41 7.457 -10.805 1 82 187 ILE A C 1
ATOM 1380 O O . ILE A 1 187 ? 7.191 6.258 -10.609 1 82 187 ILE A O 1
ATOM 1384 N N . THR A 1 188 ? 6.59 8.234 -11.445 1 81.38 188 THR A N 1
ATOM 1385 C CA . THR A 1 188 ? 5.402 7.719 -12.109 1 81.38 188 THR A CA 1
ATOM 1386 C C . THR A 1 188 ? 5.707 7.379 -13.57 1 81.38 188 THR A C 1
ATOM 1388 O O . THR A 1 188 ? 6.332 8.164 -14.281 1 81.38 188 THR A O 1
ATOM 1391 N N . VAL A 1 189 ? 5.352 6.238 -13.945 1 83.25 189 VAL A N 1
ATOM 1392 C CA . VAL A 1 189 ? 5.57 5.809 -15.328 1 83.25 189 VAL A CA 1
ATOM 1393 C C . VAL A 1 189 ? 4.258 5.305 -15.922 1 83.25 189 VAL A C 1
ATOM 1395 O O . VAL A 1 189 ? 3.291 5.059 -15.203 1 83.25 189 VAL A O 1
ATOM 1398 N N . SER A 1 190 ? 4.262 5.25 -17.281 1 80.25 190 SER A N 1
ATOM 1399 C CA . SER A 1 190 ? 3.09 4.758 -18 1 80.25 190 SER A CA 1
ATOM 1400 C C . SER A 1 190 ? 3.32 3.346 -18.531 1 80.25 190 SER A C 1
ATOM 1402 O O . SER A 1 190 ? 4.441 2.988 -18.891 1 80.25 190 SER A O 1
ATOM 1404 N N . PRO A 1 191 ? 2.254 2.555 -18.578 1 82.56 191 PRO A N 1
ATOM 1405 C CA . PRO A 1 191 ? 2.4 1.216 -19.156 1 82.56 191 PRO A CA 1
ATOM 1406 C C . PRO A 1 191 ? 2.887 1.246 -20.594 1 82.56 191 PRO A C 1
ATOM 1408 O O . PRO A 1 191 ? 2.596 2.193 -21.328 1 82.56 191 PRO A O 1
ATOM 1411 N N . LEU A 1 192 ? 3.66 0.196 -20.969 1 83.44 192 LEU A N 1
ATOM 1412 C CA . LEU A 1 192 ? 4.125 -0.09 -22.312 1 83.44 192 LEU A CA 1
ATOM 1413 C C . LEU A 1 192 ? 5.039 1.022 -22.828 1 83.44 192 LEU A C 1
ATOM 1415 O O . LEU A 1 192 ? 5.125 1.255 -24.031 1 83.44 192 LEU A O 1
ATOM 1419 N N . THR A 1 193 ? 5.559 1.787 -21.938 1 85.62 193 THR A N 1
ATOM 1420 C CA . THR A 1 193 ? 6.582 2.768 -22.281 1 85.62 193 THR A CA 1
ATOM 1421 C C . THR A 1 193 ? 7.977 2.217 -22 1 85.62 193 THR A C 1
ATOM 1423 O O . THR A 1 193 ? 8.117 1.1 -21.5 1 85.62 193 THR A O 1
ATOM 1426 N N . ASP A 1 194 ? 9.031 2.994 -22.484 1 89.62 194 ASP A N 1
ATOM 1427 C CA . ASP A 1 194 ? 10.422 2.621 -22.266 1 89.62 194 ASP A CA 1
ATOM 1428 C C . ASP A 1 194 ? 10.711 1.226 -22.812 1 89.62 194 ASP A C 1
ATOM 1430 O O . ASP A 1 194 ? 11.211 0.359 -22.094 1 89.62 194 ASP A O 1
ATOM 1434 N N . THR A 1 195 ? 10.305 1.058 -24.125 1 89.44 195 THR A N 1
ATOM 1435 C CA . THR A 1 195 ? 10.391 -0.252 -24.766 1 89.44 195 THR A CA 1
ATOM 1436 C C . THR A 1 195 ? 11.844 -0.613 -25.062 1 89.44 195 THR A C 1
ATOM 1438 O O . THR A 1 195 ? 12.688 0.271 -25.234 1 89.44 195 THR A O 1
ATOM 1441 N N . ARG A 1 196 ? 12.133 -1.875 -25.031 1 92.62 196 ARG A N 1
ATOM 1442 C CA . ARG A 1 196 ? 13.43 -2.406 -25.438 1 92.62 196 ARG A CA 1
ATOM 1443 C C . ARG A 1 196 ? 13.305 -3.836 -25.953 1 92.62 196 ARG A C 1
ATOM 1445 O O . ARG A 1 196 ? 12.305 -4.508 -25.688 1 92.62 196 ARG A O 1
ATOM 1452 N N . TRP A 1 197 ? 14.32 -4.18 -26.719 1 92.19 197 TRP A N 1
ATOM 1453 C CA . TRP A 1 197 ? 14.383 -5.559 -27.188 1 92.19 197 TRP A CA 1
ATOM 1454 C C . TRP A 1 197 ? 15.164 -6.438 -26.219 1 92.19 197 TRP A C 1
ATOM 1456 O O . TRP A 1 197 ? 16.234 -6.043 -25.75 1 92.19 197 TRP A O 1
ATOM 1466 N N . VAL A 1 198 ? 14.57 -7.625 -25.906 1 93.94 198 VAL A N 1
ATOM 1467 C CA . VAL A 1 198 ? 15.203 -8.555 -24.984 1 93.94 198 VAL A CA 1
ATOM 1468 C C . VAL A 1 198 ? 15.32 -9.93 -25.625 1 93.94 198 VAL A C 1
ATOM 1470 O O . VAL A 1 198 ? 14.398 -10.383 -26.312 1 93.94 198 VAL A O 1
ATOM 1473 N N . ASP A 1 199 ? 16.469 -10.523 -25.391 1 92.5 199 ASP A N 1
ATOM 1474 C CA . ASP A 1 199 ? 16.703 -11.867 -25.922 1 92.5 199 ASP A CA 1
ATOM 1475 C C . ASP A 1 199 ? 16.188 -12.922 -24.953 1 92.5 199 ASP A C 1
ATOM 1477 O O . ASP A 1 199 ? 16.562 -12.953 -23.781 1 92.5 199 ASP A O 1
ATOM 1481 N N . PHE A 1 200 ? 15.281 -13.75 -25.391 1 92.06 200 PHE A N 1
ATOM 1482 C CA . PHE A 1 200 ? 14.82 -14.945 -24.703 1 92.06 200 PHE A CA 1
ATOM 1483 C C . PHE A 1 200 ? 15.312 -16.203 -25.422 1 92.06 200 PHE A C 1
ATOM 1485 O O . PHE A 1 200 ? 15.719 -16.141 -26.578 1 92.06 200 PHE A O 1
ATOM 1492 N N . PRO A 1 201 ? 15.406 -17.266 -24.625 1 87.5 201 PRO A N 1
ATOM 1493 C CA . PRO A 1 201 ? 15.734 -18.5 -25.344 1 87.5 201 PRO A CA 1
ATOM 1494 C C . PRO A 1 201 ? 14.844 -18.719 -26.562 1 87.5 201 PRO A C 1
ATOM 1496 O O . PRO A 1 201 ? 13.633 -18.875 -26.422 1 87.5 201 PRO A O 1
ATOM 1499 N N . GLY A 1 202 ? 15.414 -18.609 -27.719 1 84.56 202 GLY A N 1
ATOM 1500 C CA . GLY A 1 202 ? 14.719 -18.953 -28.953 1 84.56 202 GLY A CA 1
ATOM 1501 C C . GLY A 1 202 ? 14.078 -17.766 -29.641 1 84.56 202 GLY A C 1
ATOM 1502 O O . GLY A 1 202 ? 13.531 -17.891 -30.734 1 84.56 202 GLY A O 1
ATOM 1503 N N . SER A 1 203 ? 14.117 -16.625 -29 1 84.12 203 SER A N 1
ATOM 1504 C CA . SER A 1 203 ? 13.453 -15.5 -29.641 1 84.12 203 SER A CA 1
ATOM 1505 C C . SER A 1 203 ? 13.906 -14.172 -29.047 1 84.12 203 SER A C 1
ATOM 1507 O O . SER A 1 203 ? 14.492 -14.141 -27.969 1 84.12 203 SER A O 1
ATOM 1509 N N . ARG A 1 204 ? 13.688 -13.195 -29.859 1 89.81 204 ARG A N 1
ATOM 1510 C CA . ARG A 1 204 ? 13.805 -11.82 -29.391 1 89.81 204 ARG A CA 1
ATOM 1511 C C . ARG A 1 204 ? 12.43 -11.156 -29.297 1 89.81 204 ARG A C 1
ATOM 1513 O O . ARG A 1 204 ? 11.594 -11.328 -30.188 1 89.81 204 ARG A O 1
ATOM 1520 N N . THR A 1 205 ? 12.242 -10.5 -28.188 1 87.69 205 THR A N 1
ATOM 1521 C CA . THR A 1 205 ? 10.914 -9.938 -27.938 1 87.69 205 THR A CA 1
ATOM 1522 C C . THR A 1 205 ? 11.023 -8.477 -27.5 1 87.69 205 THR A C 1
ATOM 1524 O O . THR A 1 205 ? 11.883 -8.133 -26.688 1 87.69 205 THR A O 1
ATOM 1527 N N . LYS A 1 206 ? 10.195 -7.629 -28.188 1 88.56 206 LYS A N 1
ATOM 1528 C CA . LYS A 1 206 ? 10.078 -6.254 -27.703 1 88.56 206 LYS A CA 1
ATOM 1529 C C . LYS A 1 206 ? 9.203 -6.172 -26.453 1 88.56 206 LYS A C 1
ATOM 1531 O O . LYS A 1 206 ? 8.078 -6.676 -26.453 1 88.56 206 LYS A O 1
ATOM 1536 N N . VAL A 1 207 ? 9.742 -5.562 -25.391 1 90.62 207 VAL A N 1
ATOM 1537 C CA . VAL A 1 207 ? 9.016 -5.512 -24.125 1 90.62 207 VAL A CA 1
ATOM 1538 C C . VAL A 1 207 ? 8.82 -4.059 -23.703 1 90.62 207 VAL A C 1
ATOM 1540 O O . VAL A 1 207 ? 9.625 -3.189 -24.062 1 90.62 207 VAL A O 1
ATOM 1543 N N . GLY A 1 208 ? 7.672 -3.768 -23 1 89.69 208 GLY A N 1
ATOM 1544 C CA . GLY A 1 208 ? 7.359 -2.48 -22.406 1 89.69 208 GLY A CA 1
ATOM 1545 C C . GLY A 1 208 ? 6.934 -2.58 -20.953 1 89.69 208 GLY A C 1
ATOM 1546 O O . GLY A 1 208 ? 6.652 -3.674 -20.453 1 89.69 208 GLY A O 1
ATOM 1547 N N . ARG A 1 209 ? 6.875 -1.438 -20.312 1 91.5 209 ARG A N 1
ATOM 1548 C CA . ARG A 1 209 ? 6.664 -1.37 -18.875 1 91.5 209 ARG A CA 1
ATOM 1549 C C . ARG A 1 209 ? 5.293 -1.92 -18.5 1 91.5 209 ARG A C 1
ATOM 1551 O O . ARG A 1 209 ? 4.309 -1.687 -19.203 1 91.5 209 ARG A O 1
ATOM 1558 N N . ILE A 1 210 ? 5.254 -2.598 -17.406 1 88.94 210 ILE A N 1
ATOM 1559 C CA . ILE A 1 210 ? 4.012 -3.057 -16.797 1 88.94 210 ILE A CA 1
ATOM 1560 C C . ILE A 1 210 ? 4.133 -3.008 -15.281 1 88.94 210 ILE A C 1
ATOM 1562 O O . ILE A 1 210 ? 5.23 -3.15 -14.734 1 88.94 210 ILE A O 1
ATOM 1566 N N . ASP A 1 211 ? 3.014 -2.793 -14.641 1 89.56 211 ASP A N 1
ATOM 1567 C CA . ASP A 1 211 ? 3.002 -2.773 -13.18 1 89.56 211 ASP A CA 1
ATOM 1568 C C . ASP A 1 211 ? 2.885 -4.184 -12.609 1 89.56 211 ASP A C 1
ATOM 1570 O O . ASP A 1 211 ? 1.947 -4.914 -12.938 1 89.56 211 ASP A O 1
ATOM 1574 N N . THR A 1 212 ? 3.877 -4.59 -11.844 1 93.06 212 THR A N 1
ATOM 1575 C CA . THR A 1 212 ? 3.83 -5.84 -11.094 1 93.06 212 THR A CA 1
ATOM 1576 C C . THR A 1 212 ? 4.203 -5.605 -9.633 1 93.06 212 THR A C 1
ATOM 1578 O O . THR A 1 212 ? 5.027 -4.738 -9.328 1 93.06 212 THR A O 1
ATOM 1581 N N . PRO A 1 213 ? 3.689 -6.43 -8.727 1 94.69 213 PRO A N 1
ATOM 1582 C CA . PRO A 1 213 ? 3.826 -6.188 -7.293 1 94.69 213 PRO A CA 1
ATOM 1583 C C . PRO A 1 213 ? 5.281 -6.176 -6.832 1 94.69 213 PRO A C 1
ATOM 1585 O O . PRO A 1 213 ? 5.629 -5.457 -5.891 1 94.69 213 PRO A O 1
ATOM 1588 N N . GLU A 1 214 ? 6.121 -6.938 -7.465 1 95.69 214 GLU A N 1
ATOM 1589 C CA . GLU A 1 214 ? 7.48 -7.035 -6.949 1 95.69 214 GLU A CA 1
ATOM 1590 C C . GLU A 1 214 ? 8.25 -5.738 -7.172 1 95.69 214 GLU A C 1
ATOM 1592 O O . GLU A 1 214 ? 9.266 -5.496 -6.516 1 95.69 214 GLU A O 1
ATOM 1597 N N . GLN A 1 215 ? 7.777 -4.898 -8.148 1 95.5 215 GLN A N 1
ATOM 1598 C CA . GLN A 1 215 ? 8.375 -3.574 -8.289 1 95.5 215 GLN A CA 1
ATOM 1599 C C . GLN A 1 215 ? 8.148 -2.736 -7.031 1 95.5 215 GLN A C 1
ATOM 1601 O O . GLN A 1 215 ? 8.953 -1.857 -6.715 1 95.5 215 GLN A O 1
ATOM 1606 N N . PHE A 1 216 ? 7.07 -3.037 -6.363 1 94 216 PHE A N 1
ATOM 1607 C CA . PHE A 1 216 ? 6.715 -2.395 -5.105 1 94 216 PHE A CA 1
ATOM 1608 C C . PHE A 1 216 ? 7.543 -2.965 -3.955 1 94 216 PHE A C 1
ATOM 1610 O O . PHE A 1 216 ? 8 -2.221 -3.086 1 94 216 PHE A O 1
ATOM 1617 N N . THR A 1 217 ? 7.867 -4.219 -3.924 1 96.12 217 THR A N 1
ATOM 1618 C CA . THR A 1 217 ? 8.453 -4.852 -2.748 1 96.12 217 THR A CA 1
ATOM 1619 C C . THR A 1 217 ? 9.977 -4.891 -2.857 1 96.12 217 THR A C 1
ATOM 1621 O O . THR A 1 217 ? 10.68 -4.832 -1.845 1 96.12 217 THR A O 1
ATOM 1624 N N . PHE A 1 218 ? 10.602 -4.941 -4.062 1 96.81 218 PHE A N 1
ATOM 1625 C CA . PHE A 1 218 ? 12.039 -5.086 -4.246 1 96.81 218 PHE A CA 1
ATOM 1626 C C . PHE A 1 218 ? 12.789 -3.961 -3.541 1 96.81 218 PHE A C 1
ATOM 1628 O O . PHE A 1 218 ? 13.781 -4.207 -2.85 1 96.81 218 PHE A O 1
ATOM 1635 N N . PRO A 1 219 ? 12.328 -2.725 -3.658 1 93.25 219 PRO A N 1
ATOM 1636 C CA . PRO A 1 219 ? 13.047 -1.651 -2.969 1 93.25 219 PRO A CA 1
ATOM 1637 C C . PRO A 1 219 ? 13.023 -1.806 -1.45 1 93.25 219 PRO A C 1
ATOM 1639 O O . PRO A 1 219 ? 14.008 -1.481 -0.778 1 93.25 219 PRO A O 1
ATOM 1642 N N . MET A 1 220 ? 12.016 -2.363 -0.934 1 90.19 220 MET A N 1
ATOM 1643 C CA . MET A 1 220 ? 11.836 -2.461 0.512 1 90.19 220 MET A CA 1
ATOM 1644 C C . MET A 1 220 ? 12.555 -3.686 1.068 1 90.19 220 MET A C 1
ATOM 1646 O O . MET A 1 220 ? 13.094 -3.643 2.176 1 90.19 220 MET A O 1
ATOM 1650 N N . THR A 1 221 ? 12.594 -4.762 0.302 1 92.88 221 THR A N 1
ATOM 1651 C CA . THR A 1 221 ? 13.062 -6.039 0.823 1 92.88 221 THR A CA 1
ATOM 1652 C C . THR A 1 221 ? 14.508 -6.289 0.413 1 92.88 221 THR A C 1
ATOM 1654 O O . THR A 1 221 ? 15.273 -6.902 1.16 1 92.88 221 THR A O 1
ATOM 1657 N N . LEU A 1 222 ? 14.859 -5.816 -0.795 1 94.5 222 LEU A N 1
ATOM 1658 C CA . LEU A 1 222 ? 16.203 -6.105 -1.306 1 94.5 222 LEU A CA 1
ATOM 1659 C C . LEU A 1 222 ? 17.016 -4.828 -1.433 1 94.5 222 LEU A C 1
ATOM 1661 O O . LEU A 1 222 ? 18.172 -4.871 -1.861 1 94.5 222 LEU A O 1
ATOM 1665 N N . GLY A 1 223 ? 16.375 -3.752 -1.132 1 90.81 223 GLY A N 1
ATOM 1666 C CA . GLY A 1 223 ? 17.078 -2.484 -1.188 1 90.81 223 GLY A CA 1
ATOM 1667 C C . GLY A 1 223 ? 17.328 -1.998 -2.604 1 90.81 223 GLY A C 1
ATOM 1668 O O . GLY A 1 223 ? 18.25 -1.216 -2.848 1 90.81 223 GLY A O 1
ATOM 1669 N N . ALA A 1 224 ? 16.547 -2.445 -3.553 1 95.38 224 ALA A N 1
ATOM 1670 C CA . ALA A 1 224 ? 16.75 -2.066 -4.949 1 95.38 224 ALA A CA 1
ATOM 1671 C C . ALA A 1 224 ? 16.484 -0.58 -5.16 1 95.38 224 ALA A C 1
ATOM 1673 O O . ALA A 1 224 ? 15.438 -0.072 -4.746 1 95.38 224 ALA A O 1
ATOM 1674 N N . GLU A 1 225 ? 17.391 0.086 -5.789 1 93.94 225 GLU A N 1
ATOM 1675 C CA . GLU A 1 225 ? 17.234 1.499 -6.121 1 93.94 225 GLU A CA 1
ATOM 1676 C C . GLU A 1 225 ? 16.453 1.677 -7.422 1 93.94 225 GLU A C 1
ATOM 1678 O O . GLU A 1 225 ? 15.891 2.74 -7.672 1 93.94 225 GLU A O 1
ATOM 1683 N N . THR A 1 226 ? 16.578 0.667 -8.25 1 96.25 226 THR A N 1
ATOM 1684 C CA . THR A 1 226 ? 15.805 0.619 -9.484 1 96.25 226 THR A CA 1
ATOM 1685 C C . THR A 1 226 ? 15.148 -0.747 -9.664 1 96.25 226 THR A C 1
ATOM 1687 O O . THR A 1 226 ? 15.812 -1.78 -9.555 1 96.25 226 THR A O 1
ATOM 1690 N N . ALA A 1 227 ? 13.852 -0.757 -9.789 1 97.44 227 ALA A N 1
ATOM 1691 C CA . ALA A 1 227 ? 13.102 -1.964 -10.117 1 97.44 227 ALA A CA 1
ATOM 1692 C C . ALA A 1 227 ? 12.164 -1.722 -11.297 1 97.44 227 ALA A C 1
ATOM 1694 O O . ALA A 1 227 ? 11.383 -0.768 -11.289 1 97.44 227 ALA A O 1
ATOM 1695 N N . SER A 1 228 ? 12.258 -2.535 -12.297 1 97.12 228 SER A N 1
ATOM 1696 C CA . SER A 1 228 ? 11.398 -2.4 -13.469 1 97.12 228 SER A CA 1
ATOM 1697 C C . SER A 1 228 ? 10.938 -3.762 -13.977 1 97.12 228 SER A C 1
ATOM 1699 O O . SER A 1 228 ? 11.672 -4.746 -13.891 1 97.12 228 SER A O 1
ATOM 1701 N N . THR A 1 229 ? 9.742 -3.797 -14.406 1 96 229 THR A N 1
ATOM 1702 C CA . THR A 1 229 ? 9.195 -4.961 -15.094 1 96 229 THR A CA 1
ATOM 1703 C C . THR A 1 229 ? 8.617 -4.566 -16.438 1 96 229 THR A C 1
ATOM 1705 O O . THR A 1 229 ? 7.949 -3.535 -16.562 1 96 229 THR A O 1
ATOM 1708 N N . ARG A 1 230 ? 8.969 -5.332 -17.406 1 93.25 230 ARG A N 1
ATOM 1709 C CA . ARG A 1 230 ? 8.469 -5.129 -18.766 1 93.25 230 ARG A CA 1
ATOM 1710 C C . ARG A 1 230 ? 7.875 -6.418 -19.328 1 93.25 230 ARG A C 1
ATOM 1712 O O . ARG A 1 230 ? 8.289 -7.516 -18.953 1 93.25 230 ARG A O 1
ATOM 1719 N N . ILE A 1 231 ? 6.875 -6.238 -20.203 1 90.06 231 ILE A N 1
ATOM 1720 C CA . ILE A 1 231 ? 6.199 -7.398 -20.766 1 90.06 231 ILE A CA 1
ATOM 1721 C C . ILE A 1 231 ? 6.129 -7.262 -22.297 1 90.06 231 ILE A C 1
ATOM 1723 O O . ILE A 1 231 ? 5.969 -6.156 -22.812 1 90.06 231 ILE A O 1
ATOM 1727 N N . GLY A 1 232 ? 6.402 -8.336 -22.938 1 85.19 232 GLY A N 1
ATOM 1728 C CA . GLY A 1 232 ? 6.203 -8.477 -24.375 1 85.19 232 GLY A CA 1
ATOM 1729 C C . GLY A 1 232 ? 5.477 -9.75 -24.75 1 85.19 232 GLY A C 1
ATOM 1730 O O . GLY A 1 232 ? 5.324 -10.656 -23.922 1 85.19 232 GLY A O 1
ATOM 1731 N N . PHE A 1 233 ? 4.957 -9.711 -25.984 1 78.56 233 PHE A N 1
ATOM 1732 C CA . PHE A 1 233 ? 4.141 -10.836 -26.422 1 78.56 233 PHE A CA 1
ATOM 1733 C C . PHE A 1 233 ? 4.84 -11.625 -27.516 1 78.56 233 PHE A C 1
ATOM 1735 O O . PHE A 1 233 ? 5.699 -11.086 -28.219 1 78.56 233 PHE A O 1
ATOM 1742 N N . SER A 1 234 ? 4.555 -12.891 -27.531 1 67.31 234 SER A N 1
ATOM 1743 C CA . SER A 1 234 ? 5.191 -13.805 -28.484 1 67.31 234 SER A CA 1
ATOM 1744 C C . SER A 1 234 ? 4.867 -13.414 -29.922 1 67.31 234 SER A C 1
ATOM 1746 O O . SER A 1 234 ? 5.621 -13.734 -30.844 1 67.31 234 SER A O 1
ATOM 1748 N N . SER A 1 235 ? 3.75 -12.922 -30.016 1 63.78 235 SER A N 1
ATOM 1749 C CA . SER A 1 235 ? 3.475 -12.398 -31.344 1 63.78 235 SER A CA 1
ATOM 1750 C C . SER A 1 235 ? 3.766 -10.906 -31.422 1 63.78 235 SER A C 1
ATOM 1752 O O . SER A 1 235 ? 3.221 -10.117 -30.641 1 63.78 235 SER A O 1
ATOM 1754 N N . HIS A 1 236 ? 4.734 -10.617 -32.25 1 58.75 236 HIS A N 1
ATOM 1755 C CA . HIS A 1 236 ? 5.082 -9.219 -32.438 1 58.75 236 HIS A CA 1
ATOM 1756 C C . HIS A 1 236 ? 3.852 -8.391 -32.781 1 58.75 236 HIS A C 1
ATOM 1758 O O . HIS A 1 236 ? 3.729 -7.238 -32.375 1 58.75 236 HIS A O 1
ATOM 1764 N N . ALA A 1 237 ? 3.053 -9.062 -33.438 1 53.22 237 ALA A N 1
ATOM 1765 C CA . ALA A 1 237 ? 1.834 -8.375 -33.844 1 53.22 237 ALA A CA 1
ATOM 1766 C C . ALA A 1 237 ? 0.97 -8.008 -32.656 1 53.22 237 ALA A C 1
ATOM 1768 O O . ALA A 1 237 ? 0.398 -6.918 -32.594 1 53.22 237 ALA A O 1
ATOM 1769 N N . SER A 1 238 ? 0.972 -8.867 -31.719 1 61.62 238 SER A N 1
ATOM 1770 C CA . SER A 1 238 ? 0.143 -8.609 -30.547 1 61.62 238 SER A CA 1
ATOM 1771 C C . SER A 1 238 ? 0.72 -7.484 -29.703 1 61.62 238 SER A C 1
ATOM 1773 O O . SER A 1 238 ? -0.018 -6.625 -29.219 1 61.62 238 SER A O 1
ATOM 1775 N N . THR A 1 239 ? 1.926 -7.492 -29.656 1 61.78 239 THR A N 1
ATOM 1776 C CA . THR A 1 239 ? 2.564 -6.43 -28.891 1 61.78 239 THR A CA 1
ATOM 1777 C C . THR A 1 239 ? 2.357 -5.074 -29.562 1 61.78 239 THR A C 1
ATOM 1779 O O . THR A 1 239 ? 1.979 -4.102 -28.906 1 61.78 239 THR A O 1
ATOM 1782 N N . THR A 1 240 ? 2.582 -5.113 -30.812 1 56.41 240 THR A N 1
ATOM 1783 C CA . THR A 1 240 ? 2.441 -3.879 -31.578 1 56.41 240 THR A CA 1
ATOM 1784 C C . THR A 1 240 ? 1.008 -3.361 -31.5 1 56.41 240 THR A C 1
ATOM 1786 O O . THR A 1 240 ? 0.784 -2.154 -31.391 1 56.41 240 THR A O 1
ATOM 1789 N N . ALA A 1 241 ? 0.108 -4.281 -31.5 1 57.94 241 ALA A N 1
ATOM 1790 C CA . ALA A 1 241 ? -1.302 -3.904 -31.438 1 57.94 241 ALA A CA 1
ATOM 1791 C C . ALA A 1 241 ? -1.65 -3.279 -30.094 1 57.94 241 ALA A C 1
ATOM 1793 O O . ALA A 1 241 ? -2.396 -2.299 -30.031 1 57.94 241 ALA A O 1
ATOM 1794 N N . LEU A 1 242 ? -1.127 -3.869 -29.141 1 62.81 242 LEU A N 1
ATOM 1795 C CA . LEU A 1 242 ? -1.398 -3.348 -27.797 1 62.81 242 LEU A CA 1
ATOM 1796 C C . LEU A 1 242 ? -0.788 -1.961 -27.625 1 62.81 242 LEU A C 1
ATOM 1798 O O . LEU A 1 242 ? -1.412 -1.072 -27.047 1 62.81 242 LEU A O 1
ATOM 1802 N N . LEU A 1 243 ? 0.342 -1.83 -28.203 1 60.44 243 LEU A N 1
ATOM 1803 C CA . LEU A 1 243 ? 1.024 -0.544 -28.125 1 60.44 243 LEU A CA 1
ATOM 1804 C C . LEU A 1 243 ? 0.285 0.519 -28.922 1 60.44 243 LEU A C 1
ATOM 1806 O O . LEU A 1 243 ? 0.185 1.671 -28.5 1 60.44 243 LEU A O 1
ATOM 1810 N N . ALA A 1 244 ? -0.149 0.085 -30.016 1 54.09 244 ALA A N 1
ATOM 1811 C CA . ALA A 1 244 ? -0.931 0.986 -30.859 1 54.09 244 ALA A CA 1
ATOM 1812 C C . ALA A 1 244 ? -2.23 1.392 -30.172 1 54.09 244 ALA A C 1
ATOM 1814 O O . ALA A 1 244 ? -2.635 2.555 -30.234 1 54.09 244 ALA A O 1
ATOM 1815 N N . ALA A 1 245 ? -2.805 0.42 -29.562 1 57 245 ALA A N 1
ATOM 1816 C CA . ALA A 1 245 ? -4.055 0.679 -28.859 1 57 245 ALA A CA 1
ATOM 1817 C C . ALA A 1 245 ? -3.84 1.675 -27.719 1 57 245 ALA A C 1
ATOM 1819 O O . ALA A 1 245 ? -4.688 2.535 -27.469 1 57 245 ALA A O 1
ATOM 1820 N N . LYS A 1 246 ? -2.84 1.565 -27.078 1 58.59 246 LYS A N 1
ATOM 1821 C CA . LYS A 1 246 ? -2.496 2.492 -26 1 58.59 246 LYS A CA 1
ATOM 1822 C C . LYS A 1 246 ? -2.332 3.914 -26.531 1 58.59 246 LYS A C 1
ATOM 1824 O O . LYS A 1 246 ? -2.816 4.871 -25.922 1 58.59 246 LYS A O 1
ATOM 1829 N N . LYS A 1 247 ? -1.662 4.02 -27.688 1 53 247 LYS A N 1
ATOM 1830 C CA . LYS A 1 247 ? -1.36 5.316 -28.281 1 53 247 LYS A CA 1
ATOM 1831 C C . LYS A 1 247 ? -2.641 6.062 -28.656 1 53 247 LYS A C 1
ATOM 1833 O O . LYS A 1 247 ? -2.693 7.293 -28.578 1 53 247 LYS A O 1
ATOM 1838 N N . VAL A 1 248 ? -3.555 5.273 -29.031 1 45.88 248 VAL A N 1
ATOM 1839 C CA . VAL A 1 248 ? -4.785 5.926 -29.469 1 45.88 248 VAL A CA 1
ATOM 1840 C C . VAL A 1 248 ? -5.691 6.176 -28.266 1 45.88 248 VAL A C 1
ATOM 1842 O O . VAL A 1 248 ? -6.766 6.766 -28.391 1 45.88 248 VAL A O 1
ATOM 1845 N N . GLY A 1 249 ? -5.254 5.898 -27.078 1 48.31 249 GLY A N 1
ATOM 1846 C CA . GLY A 1 249 ? -5.949 6.191 -25.828 1 48.31 249 GLY A CA 1
ATOM 1847 C C . GLY A 1 249 ? -7.07 5.211 -25.531 1 48.31 249 GLY A C 1
ATOM 1848 O O . GLY A 1 249 ? -8.031 5.551 -24.844 1 48.31 249 GLY A O 1
ATOM 1849 N N . LEU A 1 250 ? -7.035 4.043 -26.234 1 46.34 250 LEU A N 1
ATOM 1850 C CA . LEU A 1 250 ? -8.117 3.074 -26.109 1 46.34 250 LEU A CA 1
ATOM 1851 C C . LEU A 1 250 ? -8.266 2.617 -24.672 1 46.34 250 LEU A C 1
ATOM 1853 O O . LEU A 1 250 ? -9.375 2.318 -24.219 1 46.34 250 LEU A O 1
ATOM 1857 N N . PHE A 1 251 ? -7.238 2.645 -24.031 1 47.38 251 PHE A N 1
ATOM 1858 C CA . PHE A 1 251 ? -7.312 2.148 -22.672 1 47.38 251 PHE A CA 1
ATOM 1859 C C . PHE A 1 251 ? -7.832 3.229 -21.734 1 47.38 251 PHE A C 1
ATOM 1861 O O . PHE A 1 251 ? -8.32 2.928 -20.641 1 47.38 251 PHE A O 1
ATOM 1868 N N . ARG A 1 252 ? -7.656 4.398 -22.141 1 47.06 252 ARG A N 1
ATOM 1869 C CA . ARG A 1 252 ? -8.148 5.516 -21.344 1 47.06 252 ARG A CA 1
ATOM 1870 C C . ARG A 1 252 ? -9.633 5.754 -21.609 1 47.06 252 ARG A C 1
ATOM 1872 O O . ARG A 1 252 ? -10.383 6.105 -20.688 1 47.06 252 ARG A O 1
ATOM 1879 N N . TRP A 1 253 ? -10 5.668 -22.859 1 40.75 253 TRP A N 1
ATOM 1880 C CA . TRP A 1 253 ? -11.352 6.023 -23.266 1 40.75 253 TRP A CA 1
ATOM 1881 C C . TRP A 1 253 ? -12.297 4.844 -23.094 1 40.75 253 TRP A C 1
ATOM 1883 O O . TRP A 1 253 ? -13.523 5.02 -23.062 1 40.75 253 TRP A O 1
ATOM 1893 N N . GLY A 1 254 ? -11.836 3.74 -23.219 1 39.41 254 GLY A N 1
ATOM 1894 C CA . GLY A 1 254 ? -12.773 2.623 -23.25 1 39.41 254 GLY A CA 1
ATOM 1895 C C . GLY A 1 254 ? -13.117 2.092 -21.875 1 39.41 254 GLY A C 1
ATOM 1896 O O . GLY A 1 254 ? -13.453 0.916 -21.719 1 39.41 254 GLY A O 1
ATOM 1897 N N . ARG A 1 255 ? -12.867 2.664 -20.953 1 46.22 255 ARG A N 1
ATOM 1898 C CA . ARG A 1 255 ? -13.07 2.229 -19.578 1 46.22 255 ARG A CA 1
ATOM 1899 C C . ARG A 1 255 ? -14.555 2.033 -19.281 1 46.22 255 ARG A C 1
ATOM 1901 O O . ARG A 1 255 ? -14.914 1.57 -18.188 1 46.22 255 ARG A O 1
ATOM 1908 N N . GLY A 1 256 ? -15.477 2.346 -20.109 1 41.5 256 GLY A N 1
ATOM 1909 C CA . GLY A 1 256 ? -16.875 2.062 -19.859 1 41.5 256 GLY A CA 1
ATOM 1910 C C . GLY A 1 256 ? -17.266 0.636 -20.203 1 41.5 256 GLY A C 1
ATOM 1911 O O . GLY A 1 256 ? -16.516 -0.076 -20.875 1 41.5 256 GLY A O 1
ATOM 1912 N N . ASP A 1 257 ? -18.281 0.052 -19.5 1 44.41 257 ASP A N 1
ATOM 1913 C CA . ASP A 1 257 ? -18.891 -1.256 -19.688 1 44.41 257 ASP A CA 1
ATOM 1914 C C . ASP A 1 257 ? -18.953 -1.621 -21.172 1 44.41 257 ASP A C 1
ATOM 1916 O O . ASP A 1 257 ? -19.047 -2.799 -21.516 1 44.41 257 ASP A O 1
ATOM 1920 N N . ARG A 1 258 ? -19.078 -0.649 -21.938 1 41.91 258 ARG A N 1
ATOM 1921 C CA . ARG A 1 258 ? -19.469 -0.979 -23.312 1 41.91 258 ARG A CA 1
ATOM 1922 C C . ARG A 1 258 ? -18.312 -1.603 -24.078 1 41.91 258 ARG A C 1
ATOM 1924 O O . ARG A 1 258 ? -18.531 -2.297 -25.078 1 41.91 258 ARG A O 1
ATOM 1931 N N . PHE A 1 259 ? -17.125 -1.338 -23.703 1 42.12 259 PHE A N 1
ATOM 1932 C CA . PHE A 1 259 ? -16.062 -1.818 -24.594 1 42.12 259 PHE A CA 1
ATOM 1933 C C . PHE A 1 259 ? -15.305 -2.969 -23.938 1 42.12 259 PHE A C 1
ATOM 1935 O O . PHE A 1 259 ? -14.266 -3.389 -24.438 1 42.12 259 PHE A O 1
ATOM 1942 N N . THR A 1 260 ? -15.742 -3.426 -22.906 1 48.94 260 THR A N 1
ATOM 1943 C CA . THR A 1 260 ? -15.188 -4.559 -22.172 1 48.94 260 THR A CA 1
ATOM 1944 C C . THR A 1 260 ? -15.117 -5.797 -23.062 1 48.94 260 THR A C 1
ATOM 1946 O O . THR A 1 260 ? -14.117 -6.516 -23.062 1 48.94 260 THR A O 1
ATOM 1949 N N . PRO A 1 261 ? -16.141 -6.023 -23.844 1 42.69 261 PRO A N 1
ATOM 1950 C CA . PRO A 1 261 ? -16.062 -7.234 -24.672 1 42.69 261 PRO A CA 1
ATOM 1951 C C . PRO A 1 261 ? -14.945 -7.16 -25.719 1 42.69 261 PRO A C 1
ATOM 1953 O O . PRO A 1 261 ? -14.297 -8.172 -26 1 42.69 261 PRO A O 1
ATOM 1956 N N . LEU A 1 262 ? -14.836 -6.09 -26.344 1 43.34 262 LEU A N 1
ATOM 1957 C CA . LEU A 1 262 ? -13.828 -5.957 -27.391 1 43.34 262 LEU A CA 1
ATOM 1958 C C . LEU A 1 262 ? -12.422 -6.113 -26.828 1 43.34 262 LEU A C 1
ATOM 1960 O O . LEU A 1 262 ? -11.555 -6.73 -27.453 1 43.34 262 LEU A O 1
ATOM 1964 N N . ARG A 1 263 ? -12.289 -5.613 -25.734 1 50 263 ARG A N 1
ATOM 1965 C CA . ARG A 1 263 ? -10.984 -5.691 -25.094 1 50 263 ARG A CA 1
ATOM 1966 C C . ARG A 1 263 ? -10.656 -7.129 -24.688 1 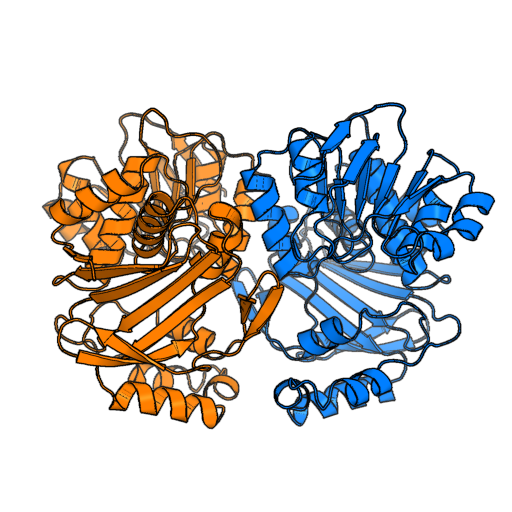50 263 ARG A C 1
ATOM 1968 O O . ARG A 1 263 ? -9.516 -7.574 -24.844 1 50 263 ARG A O 1
ATOM 1975 N N . ARG A 1 264 ? -11.672 -7.879 -24.359 1 46.81 264 ARG A N 1
ATOM 1976 C CA . ARG A 1 264 ? -11.555 -9.289 -24.031 1 46.81 264 ARG A CA 1
ATOM 1977 C C . ARG A 1 264 ? -11.109 -10.109 -25.234 1 46.81 264 ARG A C 1
ATOM 1979 O O . ARG A 1 264 ? -10.328 -11.055 -25.094 1 46.81 264 ARG A O 1
ATOM 1986 N N . GLY A 1 265 ? -11.75 -9.805 -26.203 1 41.84 265 GLY A N 1
ATOM 1987 C CA . GLY A 1 265 ? -11.461 -10.562 -27.422 1 41.84 265 GLY A CA 1
ATOM 1988 C C . GLY A 1 265 ? -10.031 -10.414 -27.891 1 41.84 265 GLY A C 1
ATOM 1989 O O . GLY A 1 265 ? -9.445 -11.352 -28.422 1 41.84 265 GLY A O 1
ATOM 1990 N N . LEU A 1 266 ? -9.602 -9.305 -27.781 1 41.34 266 LEU A N 1
ATOM 1991 C CA . LEU A 1 266 ? -8.273 -9.031 -28.328 1 41.34 266 LEU A CA 1
ATOM 1992 C C . LEU A 1 266 ? -7.199 -9.758 -27.531 1 41.34 266 LEU A C 1
ATOM 1994 O O . LEU A 1 266 ? -6.164 -10.141 -28.078 1 41.34 266 LEU A O 1
ATOM 1998 N N . LEU A 1 267 ? -7.547 -9.984 -26.281 1 42.84 267 LEU A N 1
ATOM 1999 C CA . LEU A 1 267 ? -6.48 -10.5 -25.438 1 42.84 267 LEU A CA 1
ATOM 2000 C C . LEU A 1 267 ? -6.695 -11.984 -25.141 1 42.84 267 LEU A C 1
ATOM 2002 O O . LEU A 1 267 ? -5.82 -12.641 -24.562 1 42.84 267 LEU A O 1
ATOM 2006 N N . TYR A 1 268 ? -7.953 -12.359 -25.484 1 37.31 268 TYR A N 1
ATOM 2007 C CA . TYR A 1 268 ? -8.242 -13.758 -25.188 1 37.31 268 TYR A CA 1
ATOM 2008 C C . TYR A 1 268 ? -7.805 -14.664 -26.328 1 37.31 268 TYR A C 1
ATOM 2010 O O . TYR A 1 268 ? -8.453 -14.711 -27.375 1 37.31 268 TYR A O 1
ATOM 2018 N N . SER A 1 269 ? -6.582 -14.852 -26.547 1 36.12 269 SER A N 1
ATOM 2019 C CA . SER A 1 269 ? -6.324 -15.984 -27.422 1 36.12 269 SER A CA 1
ATOM 2020 C C . SER A 1 269 ? -5.844 -17.203 -26.641 1 36.12 269 SER A C 1
ATOM 2022 O O . SER A 1 269 ? -4.672 -17.281 -26.266 1 36.12 269 SER A O 1
ATOM 2024 N N . PRO A 1 270 ? -6.789 -17.969 -26.156 1 38.78 270 PRO A N 1
ATOM 2025 C CA . PRO A 1 270 ? -6.395 -19.219 -25.484 1 38.78 270 PRO A CA 1
ATOM 2026 C C . PRO A 1 270 ? -5.441 -20.062 -26.328 1 38.78 270 PRO A C 1
ATOM 2028 O O . PRO A 1 270 ? -5.797 -20.484 -27.422 1 38.78 270 PRO A O 1
ATOM 2031 N N . GLY A 1 271 ? -4.188 -19.719 -26.375 1 42.72 271 GLY A N 1
ATOM 2032 C CA . GLY A 1 271 ? -3.375 -20.688 -27.094 1 42.72 271 GLY A CA 1
ATOM 2033 C C . GLY A 1 271 ? -3.133 -21.969 -26.297 1 42.72 271 GLY A C 1
ATOM 2034 O O . GLY A 1 271 ? -3.566 -22.078 -25.156 1 42.72 271 GLY A O 1
ATOM 2035 N N . LYS A 1 272 ? -3.039 -23.203 -26.969 1 45.25 272 LYS A N 1
ATOM 2036 C CA . LYS A 1 272 ? -2.924 -24.609 -26.594 1 45.25 272 LYS A CA 1
ATOM 2037 C C . LYS A 1 272 ? -1.635 -24.875 -25.812 1 45.25 272 LYS A C 1
ATOM 2039 O O . LYS A 1 272 ? -1.228 -26.016 -25.641 1 45.25 272 LYS A O 1
ATOM 2044 N N . GLY A 1 273 ? -0.937 -23.875 -25.25 1 53.31 273 GLY A N 1
ATOM 2045 C CA . GLY A 1 273 ? 0.144 -24.469 -24.469 1 53.31 273 GLY A CA 1
ATOM 2046 C C . GLY A 1 273 ? 1.432 -23.672 -24.531 1 53.31 273 GLY A C 1
ATOM 2047 O O . GLY A 1 273 ? 2.41 -24.109 -25.141 1 53.31 273 GLY A O 1
ATOM 2048 N N . GLY A 1 274 ? 1.452 -22.297 -24.328 1 64.44 274 GLY A N 1
ATOM 2049 C CA . GLY A 1 274 ? 2.725 -21.625 -24.516 1 64.44 274 GLY A CA 1
ATOM 2050 C C . GLY A 1 274 ? 3.596 -21.625 -23.281 1 64.44 274 GLY A C 1
ATOM 2051 O O . GLY A 1 274 ? 3.133 -21.984 -22.188 1 64.44 274 GLY A O 1
ATOM 2052 N N . SER A 1 275 ? 4.984 -21.734 -23.562 1 78.69 275 SER A N 1
ATOM 2053 C CA . SER A 1 275 ? 6.02 -21.688 -22.531 1 78.69 275 SER A CA 1
ATOM 2054 C C . SER A 1 275 ? 6.027 -20.328 -21.844 1 78.69 275 SER A C 1
ATOM 2056 O O . SER A 1 275 ? 5.688 -19.312 -22.438 1 78.69 275 SER A O 1
ATOM 2058 N N . ALA A 1 276 ? 6.113 -20.375 -20.531 1 84.31 276 ALA A N 1
ATOM 2059 C CA . ALA A 1 276 ? 6.336 -19.141 -19.781 1 84.31 276 ALA A CA 1
ATOM 2060 C C . ALA A 1 276 ? 7.828 -18.828 -19.672 1 84.31 276 ALA A C 1
ATOM 2062 O O . ALA A 1 276 ? 8.625 -19.672 -19.281 1 84.31 276 ALA A O 1
ATOM 2063 N N . GLN A 1 277 ? 8.211 -17.625 -20.109 1 92.38 277 GLN A N 1
ATOM 2064 C CA . GLN A 1 277 ? 9.609 -17.203 -20 1 92.38 277 GLN A CA 1
ATOM 2065 C C . GLN A 1 277 ? 9.719 -15.836 -19.328 1 92.38 277 GLN A C 1
ATOM 2067 O O . GLN A 1 277 ? 8.969 -14.914 -19.656 1 92.38 277 GLN A O 1
ATOM 2072 N N . VAL A 1 278 ? 10.562 -15.75 -18.344 1 95.88 278 VAL A N 1
ATOM 2073 C CA . VAL A 1 278 ? 10.844 -14.508 -17.625 1 95.88 278 VAL A CA 1
ATOM 2074 C C . VAL A 1 278 ? 12.352 -14.344 -17.469 1 95.88 278 VAL A C 1
ATOM 2076 O O . VAL A 1 278 ? 13.023 -15.203 -16.891 1 95.88 278 VAL A O 1
ATOM 2079 N N . ARG A 1 279 ? 12.867 -13.281 -17.938 1 97.38 279 ARG A N 1
ATOM 2080 C CA . ARG A 1 279 ? 14.273 -12.969 -17.734 1 97.38 279 ARG A CA 1
ATOM 2081 C C . ARG A 1 279 ? 14.445 -11.945 -16.609 1 97.38 279 ARG A C 1
ATOM 2083 O O . ARG A 1 279 ? 13.688 -10.969 -16.531 1 97.38 279 ARG A O 1
ATOM 2090 N N . ILE A 1 280 ? 15.391 -12.164 -15.75 1 98.38 280 ILE A N 1
ATOM 2091 C CA . ILE A 1 280 ? 15.703 -11.266 -14.648 1 98.38 280 ILE A CA 1
ATOM 2092 C C . ILE A 1 280 ? 17.172 -10.836 -14.727 1 98.38 280 ILE A C 1
ATOM 2094 O O . ILE A 1 280 ? 18.062 -11.68 -14.773 1 98.38 280 ILE A O 1
ATOM 2098 N N . ASP A 1 281 ? 17.406 -9.57 -14.781 1 98.38 281 ASP A N 1
ATOM 2099 C CA . ASP A 1 281 ? 18.734 -8.969 -14.719 1 98.38 281 ASP A CA 1
ATOM 2100 C C . ASP A 1 281 ? 18.922 -8.211 -13.406 1 98.38 281 ASP A C 1
ATOM 2102 O O . ASP A 1 281 ? 18.141 -7.316 -13.078 1 98.38 281 ASP A O 1
ATOM 2106 N N . VAL A 1 282 ? 19.953 -8.602 -12.664 1 98.44 282 VAL A N 1
ATOM 2107 C CA . VAL A 1 282 ? 20.234 -7.957 -11.383 1 98.44 282 VAL A CA 1
ATOM 2108 C C . VAL A 1 282 ? 21.641 -7.359 -11.391 1 98.44 282 VAL A C 1
ATOM 2110 O O . VAL A 1 282 ? 22.594 -8 -11.844 1 98.44 282 VAL A O 1
ATOM 2113 N N . THR A 1 283 ? 21.766 -6.121 -11.008 1 98.38 283 THR A N 1
ATOM 2114 C CA . THR A 1 283 ? 23.047 -5.465 -10.773 1 98.38 283 THR A CA 1
ATOM 2115 C C . THR A 1 283 ? 23.266 -5.242 -9.281 1 98.38 283 THR A C 1
ATOM 2117 O O . THR A 1 283 ? 22.391 -4.75 -8.578 1 98.38 283 THR A O 1
ATOM 2120 N N . GLY A 1 284 ? 24.344 -5.699 -8.789 1 97.06 284 GLY A N 1
ATOM 2121 C CA . GLY A 1 284 ? 24.75 -5.488 -7.41 1 97.06 284 GLY A CA 1
ATOM 2122 C C . GLY A 1 284 ? 26.203 -5.09 -7.262 1 97.06 284 GLY A C 1
ATOM 2123 O O . GLY A 1 284 ? 26.844 -4.68 -8.234 1 97.06 284 GLY A O 1
ATOM 2124 N N . PRO A 1 285 ? 26.719 -5.156 -6.02 1 95 285 PRO A N 1
ATOM 2125 C CA . PRO A 1 285 ? 28.094 -4.723 -5.754 1 95 285 PRO A CA 1
ATOM 2126 C C . PRO A 1 285 ? 29.125 -5.508 -6.562 1 95 285 PRO A C 1
ATOM 2128 O O . PRO A 1 285 ? 30.156 -4.953 -6.965 1 95 285 PRO A O 1
ATOM 2131 N N . SER A 1 286 ? 28.875 -6.762 -6.852 1 96.31 286 SER A N 1
ATOM 2132 C CA . SER A 1 286 ? 29.844 -7.633 -7.5 1 96.31 286 SER A CA 1
ATOM 2133 C C . SER A 1 286 ? 29.609 -7.691 -9.008 1 96.31 286 SER A C 1
ATOM 2135 O O . SER A 1 286 ? 30.203 -8.531 -9.695 1 96.31 286 SER A O 1
ATOM 2137 N N . GLY A 1 287 ? 28.734 -6.902 -9.477 1 96.75 287 GLY A N 1
ATOM 2138 C CA . GLY A 1 287 ? 28.516 -6.863 -10.914 1 96.75 287 GLY A CA 1
ATOM 2139 C C . GLY A 1 287 ? 27.062 -7.086 -11.312 1 96.75 287 GLY A C 1
ATOM 2140 O O . GLY A 1 287 ? 26.156 -6.652 -10.609 1 96.75 287 GLY A O 1
ATOM 2141 N N . THR A 1 288 ? 26.984 -7.527 -12.547 1 97 288 THR A N 1
ATOM 2142 C CA . THR A 1 288 ? 25.656 -7.82 -13.086 1 97 288 THR A CA 1
ATOM 2143 C C . THR A 1 288 ? 25.531 -9.297 -13.453 1 97 288 THR A C 1
ATOM 2145 O O . THR A 1 288 ? 26.484 -9.891 -13.969 1 97 288 THR A O 1
ATOM 2148 N N . THR A 1 289 ? 24.391 -9.891 -13.125 1 97.31 289 THR A N 1
ATOM 2149 C CA . THR A 1 289 ? 24.094 -11.258 -13.531 1 97.31 289 THR A CA 1
ATOM 2150 C C . THR A 1 289 ? 22.656 -11.383 -14.008 1 97.31 289 THR A C 1
ATOM 2152 O O . THR A 1 289 ? 21.859 -10.445 -13.859 1 97.31 289 THR A O 1
ATOM 2155 N N . SER A 1 290 ? 22.406 -12.484 -14.742 1 97.38 290 SER A N 1
ATOM 2156 C CA . SER A 1 290 ? 21.062 -12.695 -15.305 1 97.38 290 SER A CA 1
ATOM 2157 C C . SER A 1 290 ? 20.656 -14.156 -15.234 1 97.38 290 SER A C 1
ATOM 2159 O O . SER A 1 290 ? 21.516 -15.047 -15.156 1 97.38 290 SER A O 1
ATOM 2161 N N . ALA A 1 291 ? 19.359 -14.367 -15.148 1 97.62 291 ALA A N 1
ATOM 2162 C CA . ALA A 1 291 ? 18.75 -15.688 -15.242 1 97.62 291 ALA A CA 1
ATOM 2163 C C . ALA A 1 291 ? 17.422 -15.617 -16 1 97.62 291 ALA A C 1
ATOM 2165 O O . ALA A 1 291 ? 16.719 -14.609 -15.953 1 97.62 291 ALA A O 1
ATOM 2166 N N . THR A 1 292 ? 17.141 -16.672 -16.766 1 97.12 292 THR A N 1
ATOM 2167 C CA . THR A 1 292 ? 15.859 -16.797 -17.453 1 97.12 292 THR A CA 1
ATOM 2168 C C . THR A 1 292 ? 15.078 -18 -16.922 1 97.12 292 THR A C 1
ATOM 2170 O O . THR A 1 292 ? 15.57 -19.125 -16.953 1 97.12 292 THR A O 1
ATOM 2173 N N . ILE A 1 293 ? 13.891 -17.75 -16.391 1 97.12 293 ILE A N 1
ATOM 2174 C CA . ILE A 1 293 ? 12.969 -18.781 -15.969 1 97.12 293 ILE A CA 1
ATOM 2175 C C . ILE A 1 293 ? 12.211 -19.328 -17.172 1 97.12 293 ILE A C 1
ATOM 2177 O O . ILE A 1 293 ? 11.656 -18.562 -17.969 1 97.12 293 ILE A O 1
ATOM 2181 N N . VAL A 1 294 ? 12.242 -20.625 -17.344 1 94 294 VAL A N 1
ATOM 2182 C CA . VAL A 1 294 ? 11.492 -21.266 -18.406 1 94 294 VAL A CA 1
ATOM 2183 C C . VAL A 1 294 ? 10.625 -22.391 -17.828 1 94 294 VAL A C 1
ATOM 2185 O O . VAL A 1 294 ? 11.133 -23.297 -17.172 1 94 294 VAL A O 1
ATOM 2188 N N . ASP A 1 295 ? 9.367 -22.266 -18.016 1 93.56 295 ASP A N 1
ATOM 2189 C CA . ASP A 1 295 ? 8.438 -23.344 -17.656 1 93.56 295 ASP A CA 1
ATOM 2190 C C . ASP A 1 295 ? 7.676 -23.844 -18.891 1 93.56 295 ASP A C 1
ATOM 2192 O O . ASP A 1 295 ? 6.77 -23.156 -19.375 1 93.56 295 ASP A O 1
ATOM 2196 N N . PRO A 1 296 ? 8.023 -25.016 -19.312 1 89.12 296 PRO A N 1
ATOM 2197 C CA . PRO A 1 296 ? 7.355 -25.531 -20.516 1 89.12 296 PRO A CA 1
ATOM 2198 C C . PRO A 1 296 ? 5.875 -25.828 -20.281 1 89.12 296 PRO A C 1
ATOM 2200 O O . PRO A 1 296 ? 5.117 -25.984 -21.25 1 89.12 296 PRO A O 1
ATOM 2203 N N . GLN A 1 297 ? 5.457 -25.875 -19.016 1 88.56 297 GLN A N 1
ATOM 2204 C CA . GLN A 1 297 ? 4.066 -26.188 -18.719 1 88.56 297 GLN A CA 1
ATOM 2205 C C . GLN A 1 297 ? 3.207 -24.922 -18.703 1 88.56 297 GLN A C 1
ATOM 2207 O O . GLN A 1 297 ? 1.985 -25 -18.547 1 88.56 297 GLN A O 1
ATOM 2212 N N . GLY A 1 298 ? 3.859 -23.781 -18.766 1 85.69 298 GLY A N 1
ATOM 2213 C CA . GLY A 1 298 ? 3.1 -22.562 -19 1 85.69 298 GLY A CA 1
ATOM 2214 C C . GLY A 1 298 ? 2.943 -21.719 -17.75 1 85.69 298 GLY A C 1
ATOM 2215 O O . GLY A 1 298 ? 3.543 -22.016 -16.719 1 85.69 298 GLY A O 1
ATOM 2216 N N . GLN A 1 299 ? 2.168 -20.641 -17.875 1 85.25 299 GLN A N 1
ATOM 2217 C CA . GLN A 1 299 ? 2.047 -19.594 -16.859 1 85.25 299 GLN A CA 1
ATOM 2218 C C . GLN A 1 299 ? 1.265 -20.109 -15.656 1 85.25 299 GLN A C 1
ATOM 2220 O O . GLN A 1 299 ? 1.627 -19.812 -14.508 1 85.25 299 GLN A O 1
ATOM 2225 N N . ALA A 1 300 ? 0.148 -20.844 -15.906 1 85.75 300 ALA A N 1
ATOM 2226 C CA . ALA A 1 300 ? -0.672 -21.328 -14.805 1 85.75 300 ALA A CA 1
ATOM 2227 C C . ALA A 1 300 ? 0.131 -22.266 -13.891 1 85.75 300 ALA A C 1
ATOM 2229 O O . ALA A 1 300 ? 0.071 -22.141 -12.664 1 85.75 300 ALA A O 1
ATOM 2230 N N . HIS A 1 301 ? 0.912 -23.125 -14.562 1 91.44 301 HIS A N 1
ATOM 2231 C CA . HIS A 1 301 ? 1.747 -24.031 -13.805 1 91.44 301 HIS A CA 1
ATOM 2232 C C . HIS A 1 301 ? 2.812 -23.281 -13.008 1 91.44 301 HIS A C 1
ATOM 2234 O O . HIS A 1 301 ? 3.02 -23.562 -11.828 1 91.44 301 HIS A O 1
ATOM 2240 N N . LEU A 1 302 ? 3.467 -22.344 -13.609 1 93.81 302 LEU A N 1
ATOM 2241 C CA . LEU A 1 302 ? 4.527 -21.594 -12.945 1 93.81 302 LEU A CA 1
ATOM 2242 C C . LEU A 1 302 ? 3.977 -20.797 -11.766 1 93.81 302 LEU A C 1
ATOM 2244 O O . LEU A 1 302 ? 4.617 -20.719 -10.711 1 93.81 302 LEU A O 1
ATOM 2248 N N . THR A 1 303 ? 2.777 -20.203 -11.945 1 93.75 303 THR A N 1
ATOM 2249 C CA . THR A 1 303 ? 2.125 -19.484 -10.859 1 93.75 303 THR A CA 1
ATOM 2250 C C . THR A 1 303 ? 1.815 -20.422 -9.695 1 93.75 303 THR A C 1
ATOM 2252 O O . THR A 1 303 ? 2.049 -20.078 -8.531 1 93.75 303 THR A O 1
ATOM 2255 N N . ALA A 1 304 ? 1.336 -21.625 -10.023 1 94.81 304 ALA A N 1
ATOM 2256 C CA . ALA A 1 304 ? 1.031 -22.625 -9.008 1 94.81 304 ALA A CA 1
ATOM 2257 C C . ALA A 1 304 ? 2.295 -23.047 -8.266 1 94.81 304 ALA A C 1
ATOM 2259 O O . ALA A 1 304 ? 2.266 -23.281 -7.055 1 94.81 304 ALA A O 1
ATOM 2260 N N . VAL A 1 305 ? 3.383 -23.203 -9.008 1 96.81 305 VAL A N 1
ATOM 2261 C CA . VAL A 1 305 ? 4.66 -23.562 -8.398 1 96.81 305 VAL A CA 1
ATOM 2262 C C . VAL A 1 305 ? 5.055 -22.484 -7.375 1 96.81 305 VAL A C 1
ATOM 2264 O O . VAL A 1 305 ? 5.469 -22.812 -6.262 1 96.81 305 VAL A O 1
ATOM 2267 N N . GLY A 1 306 ? 4.879 -21.234 -7.762 1 96.88 306 GLY A N 1
ATOM 2268 C CA . GLY A 1 306 ? 5.125 -20.156 -6.812 1 96.88 306 GLY A CA 1
ATOM 2269 C C . GLY A 1 306 ? 4.277 -20.266 -5.562 1 96.88 306 GLY A C 1
ATOM 2270 O O . GLY A 1 306 ? 4.785 -20.109 -4.449 1 96.88 306 GLY A O 1
ATOM 2271 N N . GLY A 1 307 ? 3.01 -20.531 -5.742 1 97.06 307 GLY A N 1
ATOM 2272 C CA . GLY A 1 307 ? 2.113 -20.734 -4.613 1 97.06 307 GLY A CA 1
ATOM 2273 C C . GLY A 1 307 ? 2.533 -21.875 -3.713 1 97.06 307 GLY A C 1
ATOM 2274 O O . GLY A 1 307 ? 2.512 -21.75 -2.486 1 97.06 307 GLY A O 1
ATOM 2275 N N . ALA A 1 308 ? 2.926 -22.969 -4.316 1 97.44 308 ALA A N 1
ATOM 2276 C CA . ALA A 1 308 ? 3.336 -24.141 -3.557 1 97.44 308 ALA A CA 1
ATOM 2277 C C . ALA A 1 308 ? 4.586 -23.859 -2.732 1 97.44 308 ALA A C 1
ATOM 2279 O O . ALA A 1 308 ? 4.676 -24.25 -1.568 1 97.44 308 ALA A O 1
ATOM 2280 N N . LEU A 1 309 ? 5.535 -23.172 -3.35 1 96.19 309 LEU A N 1
ATOM 2281 C CA . LEU A 1 309 ? 6.75 -22.797 -2.633 1 96.19 309 LEU A CA 1
ATOM 2282 C C . LEU A 1 309 ? 6.426 -21.891 -1.45 1 96.19 309 LEU A C 1
ATOM 2284 O O . LEU A 1 309 ? 6.988 -22.062 -0.366 1 96.19 309 LEU A O 1
ATOM 2288 N N . ALA A 1 310 ? 5.504 -21.016 -1.661 1 96.5 310 ALA A N 1
ATOM 2289 C CA . ALA A 1 310 ? 5.109 -20.094 -0.599 1 96.5 310 ALA A CA 1
ATOM 2290 C C . ALA A 1 310 ? 4.438 -20.828 0.551 1 96.5 310 ALA A C 1
ATOM 2292 O O . ALA A 1 310 ? 4.664 -20.516 1.721 1 96.5 310 ALA A O 1
ATOM 2293 N N . VAL A 1 311 ? 3.607 -21.812 0.224 1 97.38 311 VAL A N 1
ATOM 2294 C CA . VAL A 1 311 ? 2.938 -22.609 1.247 1 97.38 311 VAL A CA 1
ATOM 2295 C C . VAL A 1 311 ? 3.975 -23.359 2.08 1 97.38 311 VAL A C 1
ATOM 2297 O O . VAL A 1 311 ? 3.906 -23.359 3.311 1 97.38 311 VAL A O 1
ATOM 2300 N N . ARG A 1 312 ? 4.883 -23.938 1.429 1 95.12 312 ARG A N 1
ATOM 2301 C CA . ARG A 1 312 ? 5.922 -24.672 2.135 1 95.12 312 ARG A CA 1
ATOM 2302 C C . ARG A 1 312 ? 6.734 -23.75 3.037 1 95.12 312 ARG A C 1
ATOM 2304 O O . ARG A 1 312 ? 7.098 -24.141 4.152 1 95.12 312 ARG A O 1
ATOM 2311 N N . GLN A 1 313 ? 6.992 -22.609 2.57 1 94.19 313 GLN A N 1
ATOM 2312 C CA . GLN A 1 313 ? 7.711 -21.625 3.381 1 94.19 313 GLN A CA 1
ATOM 2313 C C . GLN A 1 313 ? 6.891 -21.203 4.598 1 94.19 313 GLN A C 1
ATOM 2315 O O . GLN A 1 313 ? 7.43 -21.078 5.699 1 94.19 313 GLN A O 1
ATOM 2320 N N . ALA A 1 314 ? 5.621 -21 4.371 1 95.75 314 ALA A N 1
ATOM 2321 C CA . ALA A 1 314 ? 4.734 -20.562 5.449 1 95.75 314 ALA A CA 1
ATOM 2322 C C . ALA A 1 314 ? 4.602 -21.641 6.523 1 95.75 314 ALA A C 1
ATOM 2324 O O . ALA A 1 314 ? 4.336 -21.328 7.688 1 95.75 314 ALA A O 1
ATOM 2325 N N . LEU A 1 315 ? 4.848 -22.891 6.117 1 96.5 315 LEU A N 1
ATOM 2326 C CA . LEU A 1 315 ? 4.656 -24.016 7.031 1 96.5 315 LEU A CA 1
ATOM 2327 C C . LEU A 1 315 ? 5.996 -24.5 7.582 1 96.5 315 LEU A C 1
ATOM 2329 O O . LEU A 1 315 ? 6.039 -25.453 8.352 1 96.5 315 LEU A O 1
ATOM 2333 N N . ALA A 1 316 ? 7.047 -23.828 7.141 1 93.94 316 ALA A N 1
ATOM 2334 C CA . ALA A 1 316 ? 8.367 -24.234 7.625 1 93.94 316 ALA A CA 1
ATOM 2335 C C . ALA A 1 316 ? 8.477 -24.031 9.133 1 93.94 316 ALA A C 1
ATOM 2337 O O . ALA A 1 316 ? 7.832 -23.156 9.703 1 93.94 316 ALA A O 1
ATOM 2338 N N . ASP A 1 317 ? 9.336 -24.719 9.734 1 92.38 317 ASP A N 1
ATOM 2339 C CA . ASP A 1 317 ? 9.516 -24.688 11.188 1 92.38 317 ASP A CA 1
ATOM 2340 C C . ASP A 1 317 ? 10.023 -23.328 11.648 1 92.38 317 ASP A C 1
ATOM 2342 O O . ASP A 1 317 ? 9.695 -22.875 12.75 1 92.38 317 ASP A O 1
ATOM 2346 N N . ASP A 1 318 ? 10.766 -22.75 10.797 1 90.25 318 ASP A N 1
ATOM 2347 C CA . ASP A 1 318 ? 11.383 -21.484 11.195 1 90.25 318 ASP A CA 1
ATOM 2348 C C . ASP A 1 318 ? 10.617 -20.297 10.625 1 90.25 318 ASP A C 1
ATOM 2350 O O . ASP A 1 318 ? 11.117 -19.172 10.633 1 90.25 318 ASP A O 1
ATOM 2354 N N . ALA A 1 319 ? 9.422 -20.609 10.148 1 92.81 319 ALA A N 1
ATOM 2355 C CA . ALA A 1 319 ? 8.617 -19.5 9.625 1 92.81 319 ALA A CA 1
ATOM 2356 C C . ALA A 1 319 ? 8.234 -18.531 10.734 1 92.81 319 ALA A C 1
ATOM 2358 O O . ALA A 1 319 ? 7.898 -18.953 11.844 1 92.81 319 ALA A O 1
ATOM 2359 N N . GLN A 1 320 ? 8.375 -17.281 10.508 1 91.75 320 GLN A N 1
ATOM 2360 C CA . GLN A 1 320 ? 8.055 -16.25 11.492 1 91.75 320 GLN A CA 1
ATOM 2361 C C . GLN A 1 320 ? 6.707 -15.602 11.195 1 91.75 320 GLN A C 1
ATOM 2363 O O . GLN A 1 320 ? 6.344 -15.43 10.031 1 91.75 320 GLN A O 1
ATOM 2368 N N . PRO A 1 321 ? 6.012 -15.25 12.289 1 94.5 321 PRO A N 1
ATOM 2369 C CA . PRO A 1 321 ? 4.785 -14.484 12.062 1 94.5 321 PRO A CA 1
ATOM 2370 C C . PRO A 1 321 ? 5.043 -13.141 11.383 1 94.5 321 PRO A C 1
ATOM 2372 O O . PRO A 1 321 ? 6.152 -12.602 11.469 1 94.5 321 PRO A O 1
ATOM 2375 N N . GLY A 1 322 ? 3.953 -12.641 10.734 1 93.56 322 GLY A N 1
ATOM 2376 C CA . GLY A 1 322 ? 4.051 -11.336 10.102 1 93.56 322 GLY A CA 1
ATOM 2377 C C . GLY A 1 322 ? 3.947 -11.406 8.586 1 93.56 322 GLY A C 1
ATOM 2378 O O . GLY A 1 322 ? 3.889 -12.492 8.016 1 93.56 322 GLY A O 1
ATOM 2379 N N . VAL A 1 323 ? 3.93 -10.281 7.98 1 95.38 323 VAL A N 1
ATOM 2380 C CA . VAL A 1 323 ? 3.807 -10.164 6.531 1 95.38 323 VAL A CA 1
ATOM 2381 C C . VAL A 1 323 ? 5.172 -10.383 5.879 1 95.38 323 VAL A C 1
ATOM 2383 O O . VAL A 1 323 ? 6.172 -9.805 6.309 1 95.38 323 VAL A O 1
ATOM 2386 N N . ALA A 1 324 ? 5.195 -11.242 4.949 1 94.62 324 ALA A N 1
ATOM 2387 C CA . ALA A 1 324 ? 6.426 -11.508 4.207 1 94.62 324 ALA A CA 1
ATOM 2388 C C . ALA A 1 324 ? 6.148 -11.641 2.713 1 94.62 324 ALA A C 1
ATOM 2390 O O . ALA A 1 324 ? 4.996 -11.805 2.301 1 94.62 324 ALA A O 1
ATOM 2391 N N . PHE A 1 325 ? 7.215 -11.484 1.942 1 96.81 325 PHE A N 1
ATOM 2392 C CA . PHE A 1 325 ? 7.188 -11.609 0.49 1 96.81 325 PHE A CA 1
ATOM 2393 C C . PHE A 1 325 ? 8.117 -12.719 0.027 1 96.81 325 PHE A C 1
ATOM 2395 O O . PHE A 1 325 ? 9 -13.148 0.775 1 96.81 325 PHE A O 1
ATOM 2402 N N . PRO A 1 326 ? 7.906 -13.164 -1.175 1 95.69 326 PRO A N 1
ATOM 2403 C CA . PRO A 1 326 ? 8.664 -14.336 -1.624 1 95.69 326 PRO A CA 1
ATOM 2404 C C . PRO A 1 326 ? 10.172 -14.102 -1.601 1 95.69 326 PRO A C 1
ATOM 2406 O O . PRO A 1 326 ? 10.945 -15.047 -1.409 1 95.69 326 PRO A O 1
ATOM 2409 N N . GLU A 1 327 ? 10.57 -12.875 -1.745 1 95.88 327 GLU A N 1
ATOM 2410 C CA . GLU A 1 327 ? 12 -12.586 -1.817 1 95.88 327 GLU A CA 1
ATOM 2411 C C . GLU A 1 327 ? 12.609 -12.461 -0.423 1 95.88 327 GLU A C 1
ATOM 2413 O O . GLU A 1 327 ? 13.828 -12.359 -0.28 1 95.88 327 GLU A O 1
ATOM 2418 N N . SER A 1 328 ? 11.805 -12.523 0.619 1 88.5 328 SER A N 1
ATOM 2419 C CA . SER A 1 328 ? 12.297 -12.398 1.988 1 88.5 328 SER A CA 1
ATOM 2420 C C . SER A 1 328 ? 12.727 -13.75 2.545 1 88.5 328 SER A C 1
ATOM 2422 O O . SER A 1 328 ? 13.023 -13.875 3.736 1 88.5 328 SER A O 1
ATOM 2424 N N . LEU A 1 329 ? 12.961 -14.688 1.751 1 85.5 329 LEU A N 1
ATOM 2425 C CA . LEU A 1 329 ? 13.352 -16.031 2.182 1 85.5 329 LEU A CA 1
ATOM 2426 C C . LEU A 1 329 ? 14.789 -16.031 2.676 1 85.5 329 LEU A C 1
ATOM 2428 O O . LEU A 1 329 ? 15.648 -15.359 2.113 1 85.5 329 LEU A O 1
ATOM 2432 N N . PRO A 1 330 ? 15.016 -16.844 3.693 1 83.31 330 PRO A N 1
ATOM 2433 C CA . PRO A 1 330 ? 16.375 -16.906 4.234 1 83.31 330 PRO A CA 1
ATOM 2434 C C . PRO A 1 330 ? 17.359 -17.547 3.26 1 83.31 330 PRO A C 1
ATOM 2436 O O . PRO A 1 330 ? 18.547 -17.203 3.264 1 83.31 330 PRO A O 1
ATOM 2439 N N . ASN A 1 331 ? 16.906 -18.516 2.445 1 89.12 331 ASN A N 1
ATOM 2440 C CA . ASN A 1 331 ? 17.781 -19.219 1.506 1 89.12 331 ASN A CA 1
ATOM 2441 C C . ASN A 1 331 ? 17.172 -19.266 0.107 1 89.12 331 ASN A C 1
ATOM 2443 O O . ASN A 1 331 ? 16.766 -20.328 -0.36 1 89.12 331 ASN A O 1
ATOM 2447 N N . PRO A 1 332 ? 17.297 -18.141 -0.564 1 93.5 332 PRO A N 1
ATOM 2448 C CA . PRO A 1 332 ? 16.641 -18.109 -1.877 1 93.5 332 PRO A CA 1
ATOM 2449 C C . PRO A 1 332 ? 17.297 -19.047 -2.885 1 93.5 332 PRO A C 1
ATOM 2451 O O . PRO A 1 332 ? 16.609 -19.594 -3.752 1 93.5 332 PRO A O 1
ATOM 2454 N N . ARG A 1 333 ? 18.562 -19.312 -2.777 1 92.5 333 ARG A N 1
ATOM 2455 C CA . ARG A 1 333 ? 19.25 -20.203 -3.707 1 92.5 333 ARG A CA 1
ATOM 2456 C C . ARG A 1 333 ? 18.734 -21.641 -3.586 1 92.5 333 ARG A C 1
ATOM 2458 O O . ARG A 1 333 ? 18.578 -22.328 -4.59 1 92.5 333 ARG A O 1
ATOM 2465 N N . ARG A 1 334 ? 18.531 -21.984 -2.398 1 91.44 334 ARG A N 1
ATOM 2466 C CA . ARG A 1 334 ? 17.969 -23.312 -2.182 1 91.44 334 ARG A CA 1
ATOM 2467 C C . ARG A 1 334 ? 16.578 -23.438 -2.816 1 91.44 334 ARG A C 1
ATOM 2469 O O . ARG A 1 334 ? 16.25 -24.469 -3.414 1 91.44 334 ARG A O 1
ATOM 2476 N N . THR A 1 335 ? 15.812 -22.422 -2.666 1 92.75 335 THR A N 1
ATOM 2477 C CA . THR A 1 335 ? 14.461 -22.422 -3.229 1 92.75 335 THR A CA 1
ATOM 2478 C C . THR A 1 335 ? 14.516 -22.484 -4.754 1 92.75 335 THR A C 1
ATOM 2480 O O . THR A 1 335 ? 13.688 -23.141 -5.383 1 92.75 335 THR A O 1
ATOM 2483 N N . VAL A 1 336 ? 15.5 -21.828 -5.355 1 95.06 336 VAL A N 1
ATOM 2484 C CA . VAL A 1 336 ? 15.664 -21.859 -6.805 1 95.06 336 VAL A CA 1
ATOM 2485 C C . VAL A 1 336 ? 15.984 -23.281 -7.258 1 95.06 336 VAL A C 1
ATOM 2487 O O . VAL A 1 336 ? 15.484 -23.75 -8.289 1 95.06 336 VAL A O 1
ATOM 2490 N N . SER A 1 337 ? 16.766 -23.922 -6.477 1 92.44 337 SER A N 1
ATOM 2491 C CA . SER A 1 337 ? 17.109 -25.297 -6.809 1 92.44 337 SER A CA 1
ATOM 2492 C C . SER A 1 337 ? 15.875 -26.203 -6.781 1 92.44 337 SER A C 1
ATOM 2494 O O . SER A 1 337 ? 15.789 -27.172 -7.543 1 92.44 337 SER A O 1
ATOM 2496 N N . GLU A 1 338 ? 14.953 -25.875 -5.98 1 93.31 338 GLU A N 1
ATOM 2497 C CA . GLU A 1 338 ? 13.719 -26.641 -5.859 1 93.31 338 GLU A CA 1
ATOM 2498 C C . GLU A 1 338 ? 12.836 -26.469 -7.094 1 93.31 338 GLU A C 1
ATOM 2500 O O . GLU A 1 338 ? 11.992 -27.312 -7.379 1 93.31 338 GLU A O 1
ATOM 2505 N N . LEU A 1 339 ? 12.992 -25.406 -7.844 1 95.31 339 LEU A N 1
ATOM 2506 C CA . LEU A 1 339 ? 12.18 -25.125 -9.023 1 95.31 339 LEU A CA 1
ATOM 2507 C C . LEU A 1 339 ? 12.352 -26.234 -10.07 1 95.31 339 LEU A C 1
ATOM 2509 O O . LEU A 1 339 ? 11.398 -26.578 -10.766 1 95.31 339 LEU A O 1
ATOM 2513 N N . GLU A 1 340 ? 13.5 -26.781 -10.102 1 90.25 340 GLU A N 1
ATOM 2514 C CA . GLU A 1 340 ? 13.797 -27.828 -11.086 1 90.25 340 GLU A CA 1
ATOM 2515 C C . GLU A 1 340 ? 12.945 -29.062 -10.836 1 90.25 340 GLU A C 1
ATOM 2517 O O . GLU A 1 340 ? 12.562 -29.766 -11.773 1 90.25 340 GLU A O 1
ATOM 2522 N N . SER A 1 341 ? 12.75 -29.281 -9.594 1 92.06 341 SER A N 1
ATOM 2523 C CA . SER A 1 341 ? 11.945 -30.453 -9.258 1 92.06 341 SER A CA 1
ATOM 2524 C C . SER A 1 341 ? 10.508 -30.297 -9.742 1 92.06 341 SER A C 1
ATOM 2526 O O . SER A 1 341 ? 9.781 -31.281 -9.867 1 92.06 341 SER A O 1
ATOM 2528 N N . PHE A 1 342 ? 10.094 -29.109 -10.07 1 94.94 342 PHE A N 1
ATOM 2529 C CA . PHE A 1 342 ? 8.75 -28.844 -10.578 1 94.94 342 PHE A CA 1
ATOM 2530 C C . PHE A 1 342 ? 8.766 -28.75 -12.102 1 94.94 342 PHE A C 1
ATOM 2532 O O . PHE A 1 342 ? 7.746 -28.422 -12.719 1 94.94 342 PHE A O 1
ATOM 2539 N N . GLY A 1 343 ? 9.914 -28.984 -12.734 1 93.44 343 GLY A N 1
ATOM 2540 C CA . GLY A 1 343 ? 10.023 -28.906 -14.188 1 93.44 343 GLY A CA 1
ATOM 2541 C C . GLY A 1 343 ? 10.297 -27.5 -14.688 1 93.44 343 GLY A C 1
ATOM 2542 O O . GLY A 1 343 ? 10.133 -27.219 -15.875 1 93.44 343 GLY A O 1
ATOM 2543 N N . VAL A 1 344 ? 10.68 -26.609 -13.789 1 96 344 VAL A N 1
ATOM 2544 C CA . VAL A 1 344 ? 10.992 -25.219 -14.141 1 96 344 VAL A CA 1
ATOM 2545 C C . VAL A 1 344 ? 12.5 -25.047 -14.242 1 96 344 VAL A C 1
ATOM 2547 O O . VAL A 1 344 ? 13.242 -25.391 -13.32 1 96 344 VAL A O 1
ATOM 2550 N N . ALA A 1 345 ? 12.93 -24.578 -15.375 1 95.5 345 ALA A N 1
ATOM 2551 C CA . ALA A 1 345 ? 14.352 -24.344 -15.586 1 95.5 345 ALA A CA 1
ATOM 2552 C C . ALA A 1 345 ? 14.727 -22.891 -15.289 1 95.5 345 ALA A C 1
ATOM 2554 O O . ALA A 1 345 ? 13.977 -21.969 -15.609 1 95.5 345 ALA A O 1
ATOM 2555 N N . VAL A 1 346 ? 15.797 -22.703 -14.617 1 96.81 346 VAL A N 1
ATOM 2556 C CA . VAL A 1 346 ? 16.406 -21.391 -14.422 1 96.81 346 VAL A CA 1
ATOM 2557 C C . VAL A 1 346 ? 17.766 -21.344 -15.133 1 96.81 346 VAL A C 1
ATOM 2559 O O . VAL A 1 346 ? 18.75 -21.891 -14.633 1 96.81 346 VAL A O 1
ATOM 2562 N N . LEU A 1 347 ? 17.797 -20.656 -16.281 1 95.62 347 LEU A N 1
ATOM 2563 C CA . LEU A 1 347 ? 18.969 -20.625 -17.156 1 95.62 347 LEU A CA 1
ATOM 2564 C C . LEU A 1 347 ? 19.844 -19.406 -16.859 1 95.62 347 LEU A C 1
ATOM 2566 O O . LEU A 1 347 ? 19.328 -18.281 -16.797 1 95.62 347 LEU A O 1
ATOM 2570 N N . ARG A 1 348 ? 21.141 -19.672 -16.672 1 92.81 348 ARG A N 1
ATOM 2571 C CA . ARG A 1 348 ? 22.062 -18.578 -16.406 1 92.81 348 ARG A CA 1
ATOM 2572 C C . ARG A 1 348 ? 22.719 -18.078 -17.688 1 92.81 348 ARG A C 1
ATOM 2574 O O . ARG A 1 348 ? 22.906 -18.859 -18.641 1 92.81 348 ARG A O 1
ATOM 2581 N N . ALA A 1 349 ? 22.922 -16.688 -17.688 1 77.62 349 ALA A N 1
ATOM 2582 C CA . ALA A 1 349 ? 23.625 -16.141 -18.828 1 77.62 349 ALA A CA 1
ATOM 2583 C C . ALA A 1 349 ? 25.125 -16.047 -18.562 1 77.62 349 ALA A C 1
ATOM 2585 O O . ALA A 1 349 ? 25.547 -15.898 -17.422 1 77.62 349 ALA A O 1
ATOM 2586 N N . MET B 1 1 ? 26.547 4.691 5.109 1 53.19 1 MET B N 1
ATOM 2587 C CA . MET B 1 1 ? 26.438 4.816 6.562 1 53.19 1 MET B CA 1
ATOM 2588 C C . MET B 1 1 ? 24.984 5.094 6.977 1 53.19 1 MET B C 1
ATOM 2590 O O . MET B 1 1 ? 24.266 5.801 6.277 1 53.19 1 MET B O 1
ATOM 2594 N N . THR B 1 2 ? 24.375 4.305 7.992 1 77.44 2 THR B N 1
ATOM 2595 C CA . THR B 1 2 ? 22.969 4.258 8.406 1 77.44 2 THR B CA 1
ATOM 2596 C C . THR B 1 2 ? 22.703 5.258 9.531 1 77.44 2 THR B C 1
ATOM 2598 O O . THR B 1 2 ? 23.625 5.617 10.281 1 77.44 2 THR B O 1
ATOM 2601 N N . ASP B 1 3 ? 21.75 6.09 9.5 1 91.5 3 ASP B N 1
ATOM 2602 C CA . ASP B 1 3 ? 21.297 6.977 10.562 1 91.5 3 ASP B CA 1
ATOM 2603 C C . ASP B 1 3 ? 21.141 6.223 11.883 1 91.5 3 ASP B C 1
ATOM 2605 O O . ASP B 1 3 ? 20.797 5.039 11.891 1 91.5 3 ASP B O 1
ATOM 2609 N N . SER B 1 4 ? 21.609 6.84 13 1 94.31 4 SER B N 1
ATOM 2610 C CA . SER B 1 4 ? 21.547 6.211 14.312 1 94.31 4 SER B CA 1
ATOM 2611 C C . SER B 1 4 ? 20.75 7.055 15.305 1 94.31 4 SER B C 1
ATOM 2613 O O . SER B 1 4 ? 21.312 7.934 15.969 1 94.31 4 SER B O 1
ATOM 2615 N N . LEU B 1 5 ? 19.531 6.801 15.414 1 97.62 5 LEU B N 1
ATOM 2616 C CA . LEU B 1 5 ? 18.688 7.426 16.438 1 97.62 5 LEU B CA 1
ATOM 2617 C C . LEU B 1 5 ? 18.609 6.551 17.688 1 97.62 5 LEU B C 1
ATOM 2619 O O . LEU B 1 5 ? 18.703 5.324 17.594 1 97.62 5 LEU B O 1
ATOM 2623 N N . GLN B 1 6 ? 18.531 7.164 18.812 1 98 6 GLN B N 1
ATOM 2624 C CA . GLN B 1 6 ? 18.375 6.48 20.094 1 98 6 GLN B CA 1
ATOM 2625 C C . GLN B 1 6 ? 17.203 7.055 20.875 1 98 6 GLN B C 1
ATOM 2627 O O . GLN B 1 6 ? 17.016 8.273 20.938 1 98 6 GLN B O 1
ATOM 2632 N N . TYR B 1 7 ? 16.469 6.16 21.5 1 98.31 7 TYR B N 1
ATOM 2633 C CA . TYR B 1 7 ? 15.336 6.609 22.297 1 98.31 7 TYR B CA 1
ATOM 2634 C C . TYR B 1 7 ? 15.805 7.234 23.609 1 98.31 7 TYR B C 1
ATOM 2636 O O . TYR B 1 7 ? 16.672 6.676 24.297 1 98.31 7 TYR B O 1
ATOM 2644 N N . SER B 1 8 ? 15.32 8.367 23.844 1 98.12 8 SER B N 1
ATOM 2645 C CA . SER B 1 8 ? 15.523 9.062 25.109 1 98.12 8 SER B CA 1
ATOM 2646 C C . SER B 1 8 ? 14.211 9.664 25.625 1 98.12 8 SER B C 1
ATOM 2648 O O . SER B 1 8 ? 13.695 10.625 25.047 1 98.12 8 SER B O 1
ATOM 2650 N N . ALA B 1 9 ? 13.68 9.219 26.75 1 95.5 9 ALA B N 1
ATOM 2651 C CA . ALA B 1 9 ? 12.383 9.625 27.297 1 95.5 9 ALA B CA 1
ATOM 2652 C C . ALA B 1 9 ? 12.367 11.117 27.594 1 95.5 9 ALA B C 1
ATOM 2654 O O . ALA B 1 9 ? 11.328 11.766 27.484 1 95.5 9 ALA B O 1
ATOM 2655 N N . ASP B 1 10 ? 13.492 11.617 27.906 1 96.12 10 ASP B N 1
ATOM 2656 C CA . ASP B 1 10 ? 13.57 13.023 28.281 1 96.12 10 ASP B CA 1
ATOM 2657 C C . ASP B 1 10 ? 14.164 13.867 27.156 1 96.12 10 ASP B C 1
ATOM 2659 O O . ASP B 1 10 ? 14.414 15.062 27.328 1 96.12 10 ASP B O 1
ATOM 2663 N N . GLY B 1 11 ? 14.383 13.297 26.031 1 98.25 11 GLY B N 1
ATOM 2664 C CA . GLY B 1 11 ? 14.953 13.984 24.891 1 98.25 11 GLY B CA 1
ATOM 2665 C C . GLY B 1 11 ? 13.953 14.836 24.141 1 98.25 11 GLY B C 1
ATOM 2666 O O . GLY B 1 11 ? 12.766 14.859 24.484 1 98.25 11 GLY B O 1
ATOM 2667 N N . PRO B 1 12 ? 14.43 15.516 23.203 1 98.75 12 PRO B N 1
ATOM 2668 C CA . PRO B 1 12 ? 13.547 16.344 22.375 1 98.75 12 PRO B CA 1
ATOM 2669 C C . PRO B 1 12 ? 12.742 15.523 21.359 1 98.75 12 PRO B C 1
ATOM 2671 O O . PRO B 1 12 ? 13.039 14.344 21.141 1 98.75 12 PRO B O 1
ATOM 2674 N N . ILE B 1 13 ? 11.703 16.125 20.938 1 98.88 13 ILE B N 1
ATOM 2675 C CA . ILE B 1 13 ? 11.047 15.617 19.734 1 98.88 13 ILE B CA 1
ATOM 2676 C C . ILE B 1 13 ? 11.797 16.094 18.5 1 98.88 13 ILE B C 1
ATOM 2678 O O . ILE B 1 13 ? 12.039 17.297 18.328 1 98.88 13 ILE B O 1
ATOM 2682 N N . LEU B 1 14 ? 12.242 15.18 17.703 1 98.81 14 LEU B N 1
ATOM 2683 C CA . LEU B 1 14 ? 12.906 15.5 16.438 1 98.81 14 LEU B CA 1
ATOM 2684 C C . LEU B 1 14 ? 11.883 15.812 15.352 1 98.81 14 LEU B C 1
ATOM 2686 O O . LEU B 1 14 ? 11.016 14.984 15.055 1 98.81 14 LEU B O 1
ATOM 2690 N N . VAL B 1 15 ? 11.93 17.016 14.836 1 98.69 15 VAL B N 1
ATOM 2691 C CA . VAL B 1 15 ? 11.062 17.406 13.734 1 98.69 15 VAL B CA 1
ATOM 2692 C C . VAL B 1 15 ? 11.875 17.516 12.445 1 98.69 15 VAL B C 1
ATOM 2694 O O . VAL B 1 15 ? 12.539 18.531 12.211 1 98.69 15 VAL B O 1
ATOM 2697 N N . ALA B 1 16 ? 11.797 16.453 11.617 1 98 16 ALA B N 1
ATOM 2698 C CA . ALA B 1 16 ? 12.422 16.516 10.297 1 98 16 ALA B CA 1
ATOM 2699 C C . ALA B 1 16 ? 11.68 17.484 9.383 1 98 16 ALA B C 1
ATOM 2701 O O . ALA B 1 16 ? 10.484 17.297 9.117 1 98 16 ALA B O 1
ATOM 2702 N N . GLY B 1 17 ? 12.312 18.5 8.93 1 95.69 17 GLY B N 1
ATOM 2703 C CA . GLY B 1 17 ? 11.656 19.562 8.211 1 95.69 17 GLY B CA 1
ATOM 2704 C C . GLY B 1 17 ? 11.016 20.594 9.117 1 95.69 17 GLY B C 1
ATOM 2705 O O . GLY B 1 17 ? 10.008 21.219 8.758 1 95.69 17 GLY B O 1
ATOM 2706 N N . GLY B 1 18 ? 11.578 20.828 10.203 1 94.94 18 GLY B N 1
ATOM 2707 C CA . GLY B 1 18 ? 10.945 21.547 11.289 1 94.94 18 GLY B CA 1
ATOM 2708 C C . GLY B 1 18 ? 10.859 23.047 11.039 1 94.94 18 GLY B C 1
ATOM 2709 O O . GLY B 1 18 ? 10.133 23.766 11.734 1 94.94 18 GLY B O 1
ATOM 2710 N N . TYR B 1 19 ? 11.539 23.547 10.055 1 93.19 19 TYR B N 1
ATOM 2711 C CA . TYR B 1 19 ? 11.477 24.984 9.805 1 93.19 19 TYR B CA 1
ATOM 2712 C C . TYR B 1 19 ? 10.906 25.266 8.422 1 93.19 19 TYR B C 1
ATOM 2714 O O . TYR B 1 19 ? 11.102 26.359 7.883 1 93.19 19 TYR B O 1
ATOM 2722 N N . GLY B 1 20 ? 10.273 24.25 7.836 1 90.25 20 GLY B N 1
ATOM 2723 C CA . GLY B 1 20 ? 9.438 24.484 6.668 1 90.25 20 GLY B CA 1
ATOM 2724 C C . GLY B 1 20 ? 8.094 25.094 7.012 1 90.25 20 GLY B C 1
ATOM 2725 O O . GLY B 1 20 ? 7.848 25.453 8.164 1 90.25 20 GLY B O 1
ATOM 2726 N N . THR B 1 21 ? 7.223 25.219 6.035 1 85.88 21 THR B N 1
ATOM 2727 C CA . THR B 1 21 ? 5.93 25.875 6.219 1 85.88 21 THR B CA 1
ATOM 2728 C C . THR B 1 21 ? 5.098 25.156 7.27 1 85.88 21 THR B C 1
ATOM 2730 O O . THR B 1 21 ? 4.746 25.734 8.297 1 85.88 21 THR B O 1
ATOM 2733 N N . VAL B 1 22 ? 4.828 23.875 7.039 1 90 22 VAL B N 1
ATOM 2734 C CA . VAL B 1 22 ? 4.043 23.109 8 1 90 22 VAL B CA 1
ATOM 2735 C C . VAL B 1 22 ? 4.891 22.812 9.242 1 90 22 VAL B C 1
ATOM 2737 O O . VAL B 1 22 ? 4.387 22.859 10.367 1 90 22 VAL B O 1
ATOM 2740 N N . GLY B 1 23 ? 6.184 22.594 9.055 1 95.06 23 GLY B N 1
ATOM 2741 C CA . GLY B 1 23 ? 7.09 22.344 10.164 1 95.06 23 GLY B CA 1
ATOM 2742 C C . GLY B 1 23 ? 7.141 23.469 11.172 1 95.06 23 GLY B C 1
ATOM 2743 O O . GLY B 1 23 ? 7.133 23.219 12.383 1 95.06 23 GLY B O 1
ATOM 2744 N N . SER B 1 24 ? 7.164 24.703 10.695 1 94.81 24 SER B N 1
ATOM 2745 C CA . SER B 1 24 ? 7.219 25.859 11.586 1 94.81 24 SER B CA 1
ATOM 2746 C C . SER B 1 24 ? 5.945 25.984 12.422 1 94.81 24 SER B C 1
ATOM 2748 O O . SER B 1 24 ? 6.004 26.312 13.602 1 94.81 24 SER B O 1
ATOM 2750 N N . ALA B 1 25 ? 4.777 25.734 11.711 1 93.56 25 ALA B N 1
ATOM 2751 C CA . ALA B 1 25 ? 3.506 25.75 12.438 1 93.56 25 ALA B CA 1
ATOM 2752 C C . ALA B 1 25 ? 3.467 24.656 13.5 1 93.56 25 ALA B C 1
ATOM 2754 O O . ALA B 1 25 ? 2.996 24.875 14.617 1 93.56 25 ALA B O 1
ATOM 2755 N N . LEU B 1 26 ? 4.004 23.484 13.172 1 96.88 26 LEU B N 1
ATOM 2756 C CA . LEU B 1 26 ? 4.047 22.375 14.109 1 96.88 26 LEU B CA 1
ATOM 2757 C C . LEU B 1 26 ? 4.98 22.672 15.273 1 96.88 26 LEU B C 1
ATOM 2759 O O . LEU B 1 26 ? 4.664 22.359 16.422 1 96.88 26 LEU B O 1
ATOM 2763 N N . THR B 1 27 ? 6.109 23.281 14.984 1 97.38 27 THR B N 1
ATOM 2764 C CA . THR B 1 27 ? 7.066 23.672 16.016 1 97.38 27 THR B CA 1
ATOM 2765 C C . THR B 1 27 ? 6.418 24.609 17.031 1 97.38 27 THR B C 1
ATOM 2767 O O . THR B 1 27 ? 6.562 24.422 18.234 1 97.38 27 THR B O 1
ATOM 2770 N N . ALA B 1 28 ? 5.664 25.562 16.547 1 96.19 28 ALA B N 1
ATOM 2771 C CA . ALA B 1 28 ? 4.996 26.516 17.422 1 96.19 28 ALA B CA 1
ATOM 2772 C C . ALA B 1 28 ? 3.99 25.828 18.344 1 96.19 28 ALA B C 1
ATOM 2774 O O . ALA B 1 28 ? 3.816 26.219 19.484 1 96.19 28 ALA B O 1
ATOM 2775 N N . LEU B 1 29 ? 3.365 24.812 17.844 1 96.75 29 LEU B N 1
ATOM 2776 C CA . LEU B 1 29 ? 2.328 24.125 18.594 1 96.75 29 LEU B CA 1
ATOM 2777 C C . LEU B 1 29 ? 2.943 23.203 19.641 1 96.75 29 LEU B C 1
ATOM 2779 O O . LEU B 1 29 ? 2.363 22.984 20.703 1 96.75 29 LEU B O 1
ATOM 2783 N N . LEU B 1 30 ? 4.129 22.641 19.375 1 97.81 30 LEU B N 1
ATOM 2784 C CA . LEU B 1 30 ? 4.703 21.609 20.234 1 97.81 30 LEU B CA 1
ATOM 2785 C C . LEU B 1 30 ? 5.672 22.219 21.25 1 97.81 30 LEU B C 1
ATOM 2787 O O . LEU B 1 30 ? 5.887 21.672 22.328 1 97.81 30 LEU B O 1
ATOM 2791 N N . ALA B 1 31 ? 6.238 23.359 20.953 1 97.69 31 ALA B N 1
ATOM 2792 C CA . ALA B 1 31 ? 7.352 23.953 21.688 1 97.69 31 ALA B CA 1
ATOM 2793 C C . ALA B 1 31 ? 6.953 24.234 23.141 1 97.69 31 ALA B C 1
ATOM 2795 O O . ALA B 1 31 ? 7.766 24.078 24.047 1 97.69 31 ALA B O 1
ATOM 2796 N N . PRO B 1 32 ? 5.691 24.625 23.375 1 96.62 32 PRO B N 1
ATOM 2797 C CA . PRO B 1 32 ? 5.316 24.906 24.766 1 96.62 32 PRO B CA 1
ATOM 2798 C C . PRO B 1 32 ? 5.375 23.672 25.656 1 96.62 32 PRO B C 1
ATOM 2800 O O . PRO B 1 32 ? 5.582 23.797 26.859 1 96.62 32 PRO B O 1
ATOM 2803 N N . ASP B 1 33 ? 5.285 22.484 25.094 1 96.44 33 ASP B N 1
ATOM 2804 C CA . ASP B 1 33 ? 5.125 21.281 25.891 1 96.44 33 ASP B CA 1
ATOM 2805 C C . ASP B 1 33 ? 6.371 20.391 25.828 1 96.44 33 ASP B C 1
ATOM 2807 O O . ASP B 1 33 ? 6.605 19.578 26.719 1 96.44 33 ASP B O 1
ATOM 2811 N N . PHE B 1 34 ? 7.188 20.609 24.75 1 97.81 34 PHE B N 1
ATOM 2812 C CA . PHE B 1 34 ? 8.281 19.656 24.516 1 97.81 34 PHE B CA 1
ATOM 2813 C C . PHE B 1 34 ? 9.531 20.391 24.047 1 97.81 34 PHE B C 1
ATOM 2815 O O . PHE B 1 34 ? 9.445 21.328 23.25 1 97.81 34 PHE B O 1
ATOM 2822 N N . PRO B 1 35 ? 10.75 19.938 24.562 1 98.38 35 PRO B N 1
ATOM 2823 C CA . PRO B 1 35 ? 11.945 20.344 23.828 1 98.38 35 PRO B CA 1
ATOM 2824 C C . PRO B 1 35 ? 11.969 19.828 22.406 1 98.38 35 PRO B C 1
ATOM 2826 O O . PRO B 1 35 ? 11.516 18.703 22.141 1 98.38 35 PRO B O 1
ATOM 2829 N N . LEU B 1 36 ? 12.492 20.641 21.516 1 98.75 36 LEU B N 1
ATOM 2830 C CA . LEU B 1 36 ? 12.445 20.266 20.094 1 98.75 36 LEU B CA 1
ATOM 2831 C C . LEU B 1 36 ? 13.836 20.297 19.484 1 98.75 36 LEU B C 1
ATOM 2833 O O . LEU B 1 36 ? 14.672 21.125 19.859 1 98.75 36 LEU B O 1
ATOM 2837 N N . LEU B 1 37 ? 14.102 19.359 18.609 1 98.81 37 LEU B N 1
ATOM 2838 C CA . LEU B 1 37 ? 15.227 19.344 17.688 1 98.81 37 LEU B CA 1
ATOM 2839 C C . LEU B 1 37 ? 14.75 19.453 16.234 1 98.81 37 LEU B C 1
ATOM 2841 O O . LEU B 1 37 ? 14.133 18.531 15.711 1 98.81 37 LEU B O 1
ATOM 2845 N N . LEU B 1 38 ? 15.055 20.625 15.656 1 98.62 38 LEU B N 1
ATOM 2846 C CA . LEU B 1 38 ? 14.641 20.859 14.273 1 98.62 38 LEU B CA 1
ATOM 2847 C C . LEU B 1 38 ? 15.758 20.484 13.305 1 98.62 38 LEU B C 1
ATOM 2849 O O . LEU B 1 38 ? 16.922 20.797 13.539 1 98.62 38 LEU B O 1
ATOM 2853 N N . THR B 1 39 ? 15.359 19.75 12.227 1 98.12 39 THR B N 1
ATOM 2854 C CA . THR B 1 39 ? 16.375 19.375 11.234 1 98.12 39 THR B CA 1
ATOM 2855 C C . THR B 1 39 ? 15.898 19.734 9.828 1 98.12 39 THR B C 1
ATOM 2857 O O . THR B 1 39 ? 14.703 19.938 9.602 1 98.12 39 THR B O 1
ATOM 2860 N N . GLY B 1 40 ? 16.797 19.844 8.891 1 96.06 40 GLY B N 1
ATOM 2861 C CA . GLY B 1 40 ? 16.578 20.125 7.484 1 96.06 40 GLY B CA 1
ATOM 2862 C C . GLY B 1 40 ? 17.875 20.312 6.715 1 96.06 40 GLY B C 1
ATOM 2863 O O . GLY B 1 40 ? 18.953 20 7.215 1 96.06 40 GLY B O 1
ATOM 2864 N N . ARG B 1 41 ? 17.75 20.844 5.508 1 94.25 41 ARG B N 1
ATOM 2865 C CA . ARG B 1 41 ? 18.891 20.938 4.594 1 94.25 41 ARG B CA 1
ATOM 2866 C C . ARG B 1 41 ? 19.766 22.141 4.938 1 94.25 41 ARG B C 1
ATOM 2868 O O . ARG B 1 41 ? 20.969 22.109 4.73 1 94.25 41 ARG B O 1
ATOM 2875 N N . THR B 1 42 ? 19.094 23.141 5.473 1 94.62 42 THR B N 1
ATOM 2876 C CA . THR B 1 42 ? 19.766 24.406 5.711 1 94.62 42 THR B CA 1
ATOM 2877 C C . THR B 1 42 ? 19.469 24.938 7.113 1 94.62 42 THR B C 1
ATOM 2879 O O . THR B 1 42 ? 18.609 25.797 7.285 1 94.62 42 THR B O 1
ATOM 2882 N N . PRO B 1 43 ? 20.266 24.578 8.047 1 95.25 43 PRO B N 1
ATOM 2883 C CA . PRO B 1 43 ? 19.984 24.906 9.445 1 95.25 43 PRO B CA 1
ATOM 2884 C C . PRO B 1 43 ? 19.875 26.422 9.68 1 95.25 43 PRO B C 1
ATOM 2886 O O . PRO B 1 43 ? 19.094 26.859 10.539 1 95.25 43 PRO B O 1
ATOM 2889 N N . GLU B 1 44 ? 20.562 27.203 8.93 1 95.5 44 GLU B N 1
ATOM 2890 C CA . GLU B 1 44 ? 20.547 28.656 9.102 1 95.5 44 GLU B CA 1
ATOM 2891 C C . GLU B 1 44 ? 19.141 29.219 8.961 1 95.5 44 GLU B C 1
ATOM 2893 O O . GLU B 1 44 ? 18.797 30.219 9.609 1 95.5 44 GLU B O 1
ATOM 2898 N N . ARG B 1 45 ? 18.375 28.578 8.195 1 94 45 ARG B N 1
ATOM 2899 C CA . ARG B 1 45 ? 17 29.031 7.934 1 94 45 ARG B CA 1
ATOM 2900 C C . ARG B 1 45 ? 16.109 28.766 9.133 1 94 45 ARG B C 1
ATOM 2902 O O . ARG B 1 45 ? 15.016 29.344 9.242 1 94 45 ARG B O 1
ATOM 2909 N N . GLY B 1 46 ? 16.547 27.906 10.008 1 96.25 46 GLY B N 1
ATOM 2910 C CA . GLY B 1 46 ? 15.742 27.531 11.156 1 96.25 46 GLY B CA 1
ATOM 2911 C C . GLY B 1 46 ? 16.156 28.234 12.43 1 96.25 46 GLY B C 1
ATOM 2912 O O . GLY B 1 46 ? 15.461 28.156 13.445 1 96.25 46 GLY B O 1
ATOM 2913 N N . ASN B 1 47 ? 17.219 28.984 12.398 1 96.12 47 ASN B N 1
ATOM 2914 C CA . ASN B 1 47 ? 17.812 29.562 13.602 1 96.12 47 ASN B CA 1
ATOM 2915 C C . ASN B 1 47 ? 16.859 30.516 14.297 1 96.12 47 ASN B C 1
ATOM 2917 O O . ASN B 1 47 ? 16.734 30.484 15.523 1 96.12 47 ASN B O 1
ATOM 2921 N N . GLU B 1 48 ? 16.266 31.312 13.547 1 95.75 48 GLU B N 1
ATOM 2922 C CA . GLU B 1 48 ? 15.344 32.281 14.141 1 95.75 48 GLU B CA 1
ATOM 2923 C C . GLU B 1 48 ? 14.18 31.578 14.836 1 95.75 48 GLU B C 1
ATOM 2925 O O . GLU B 1 48 ? 13.82 31.922 15.961 1 95.75 48 GLU B O 1
ATOM 2930 N N . LEU B 1 49 ? 13.625 30.641 14.117 1 96.38 49 LEU B N 1
ATOM 2931 C CA . LEU B 1 49 ? 12.523 29.859 14.672 1 96.38 49 LEU B CA 1
ATOM 2932 C C . LEU B 1 49 ? 12.953 29.125 15.938 1 96.38 49 LEU B C 1
ATOM 2934 O O . LEU B 1 49 ? 12.227 29.109 16.938 1 96.38 49 LEU B O 1
ATOM 2938 N N . ALA B 1 50 ? 14.078 28.547 15.867 1 97 50 ALA B N 1
ATOM 2939 C CA . ALA B 1 50 ? 14.617 27.797 17 1 97 50 ALA B CA 1
ATOM 2940 C C . ALA B 1 50 ? 14.82 28.719 18.219 1 97 50 ALA B C 1
ATOM 2942 O O . ALA B 1 50 ? 14.492 28.344 19.344 1 97 50 ALA B O 1
ATOM 2943 N N . SER B 1 51 ? 15.383 29.859 17.984 1 96.75 51 SER B N 1
ATOM 2944 C CA . SER B 1 51 ? 15.609 30.828 19.062 1 96.75 51 SER B CA 1
ATOM 2945 C C . SER B 1 51 ? 14.297 31.281 19.688 1 96.75 51 SER B C 1
ATOM 2947 O O . SER B 1 51 ? 14.188 31.391 20.906 1 96.75 51 SER B O 1
ATOM 2949 N N . ARG B 1 52 ? 13.359 31.5 18.891 1 97.25 52 ARG B N 1
ATOM 2950 C CA . ARG B 1 52 ? 12.055 31.969 19.328 1 97.25 52 ARG B CA 1
ATOM 2951 C C . ARG B 1 52 ? 11.391 30.938 20.25 1 97.25 52 ARG B C 1
ATOM 2953 O O . ARG B 1 52 ? 10.695 31.312 21.188 1 97.25 52 ARG B O 1
ATOM 2960 N N . HIS B 1 53 ? 11.625 29.656 20 1 97.38 53 HIS B N 1
ATOM 2961 C CA . HIS B 1 53 ? 10.852 28.625 20.703 1 97.38 53 HIS B CA 1
ATOM 2962 C C . HIS B 1 53 ? 11.742 27.797 21.609 1 97.38 53 HIS B C 1
ATOM 2964 O O . HIS B 1 53 ? 11.297 26.797 22.188 1 97.38 53 HIS B O 1
ATOM 2970 N N . GLY B 1 54 ? 13.016 28.141 21.766 1 96.88 54 GLY B N 1
ATOM 2971 C CA . GLY B 1 54 ? 13.938 27.391 22.609 1 96.88 54 GLY B CA 1
ATOM 2972 C C . GLY B 1 54 ? 14.273 26.016 22.062 1 96.88 54 GLY B C 1
ATOM 2973 O O . GLY B 1 54 ? 14.414 25.062 22.844 1 96.88 54 GLY B O 1
ATOM 2974 N N . ALA B 1 55 ? 14.266 25.859 20.766 1 98 55 ALA B N 1
ATOM 2975 C CA . ALA B 1 55 ? 14.586 24.594 20.109 1 98 55 ALA B CA 1
ATOM 2976 C C . ALA B 1 55 ? 16.031 24.562 19.625 1 98 55 ALA B C 1
ATOM 2978 O O . ALA B 1 55 ? 16.719 25.594 19.672 1 98 55 ALA B O 1
ATOM 2979 N N . SER B 1 56 ? 16.547 23.453 19.312 1 98.06 56 SER B N 1
ATOM 2980 C CA . SER B 1 56 ? 17.844 23.297 18.656 1 98.06 56 SER B CA 1
ATOM 2981 C C . SER B 1 56 ? 17.672 22.984 17.156 1 98.06 56 SER B C 1
ATOM 2983 O O . SER B 1 56 ? 16.609 22.531 16.734 1 98.06 56 SER B O 1
ATOM 2985 N N . VAL B 1 57 ? 18.688 23.297 16.422 1 98.12 57 VAL B N 1
ATOM 2986 C CA . VAL B 1 57 ? 18.656 23.062 14.984 1 98.12 57 VAL B CA 1
ATOM 2987 C C . VAL B 1 57 ? 19.906 22.312 14.547 1 98.12 57 VAL B C 1
ATOM 2989 O O . VAL B 1 57 ? 21.016 22.609 15.008 1 98.12 57 VAL B O 1
ATOM 2992 N N . ARG B 1 58 ? 19.75 21.281 13.703 1 97.94 58 ARG B N 1
ATOM 2993 C CA . ARG B 1 58 ? 20.859 20.531 13.117 1 97.94 58 ARG B CA 1
ATOM 2994 C C . ARG B 1 58 ? 20.594 20.203 11.656 1 97.94 58 ARG B C 1
ATOM 2996 O O . ARG B 1 58 ? 19.438 20.125 11.234 1 97.94 58 ARG B O 1
ATOM 3003 N N . ARG B 1 59 ? 21.672 19.984 10.953 1 97.56 59 ARG B N 1
ATOM 3004 C CA . ARG B 1 59 ? 21.531 19.609 9.555 1 97.56 59 ARG B CA 1
ATOM 3005 C C . ARG B 1 59 ? 21.219 18.125 9.406 1 97.56 59 ARG B C 1
ATOM 3007 O O . ARG B 1 59 ? 21.906 17.281 10 1 97.56 59 ARG B O 1
ATOM 3014 N N . TRP B 1 60 ? 20.188 17.797 8.727 1 96.94 60 TRP B N 1
ATOM 3015 C CA . TRP B 1 60 ? 19.875 16.469 8.234 1 96.94 60 TRP B CA 1
ATOM 3016 C C . TRP B 1 60 ? 19.25 16.531 6.844 1 96.94 60 TRP B C 1
ATOM 3018 O O . TRP B 1 60 ? 18.031 16.625 6.711 1 96.94 60 TRP B O 1
ATOM 3028 N N . ASP B 1 61 ? 20.125 16.5 5.875 1 94.25 61 ASP B N 1
ATOM 3029 C CA . ASP B 1 61 ? 19.703 16.453 4.484 1 94.25 61 ASP B CA 1
ATOM 3030 C C . ASP B 1 61 ? 19.391 15.016 4.059 1 94.25 61 ASP B C 1
ATOM 3032 O O . ASP B 1 61 ? 20.297 14.203 3.879 1 94.25 61 ASP B O 1
ATOM 3036 N N . LEU B 1 62 ? 18.141 14.766 3.82 1 90.94 62 LEU B N 1
ATOM 3037 C CA . LEU B 1 62 ? 17.672 13.406 3.586 1 90.94 62 LEU B CA 1
ATOM 3038 C C . LEU B 1 62 ? 18.156 12.891 2.232 1 90.94 62 LEU B C 1
ATOM 3040 O O . LEU B 1 62 ? 18.078 11.695 1.95 1 90.94 62 LEU B O 1
ATOM 3044 N N . LEU B 1 63 ? 18.656 13.773 1.391 1 86.44 63 LEU B N 1
ATOM 3045 C CA . LEU B 1 63 ? 19.188 13.367 0.093 1 86.44 63 LEU B CA 1
ATOM 3046 C C . LEU B 1 63 ? 20.703 13.258 0.136 1 86.44 63 LEU B C 1
ATOM 3048 O O . LEU B 1 63 ? 21.328 12.82 -0.837 1 86.44 63 LEU B O 1
ATOM 3052 N N . ASP B 1 64 ? 21.297 13.719 1.22 1 88.75 64 ASP B N 1
ATOM 3053 C CA . ASP B 1 64 ? 22.719 13.602 1.473 1 88.75 64 ASP B CA 1
ATOM 3054 C C . ASP B 1 64 ? 23.031 12.336 2.266 1 88.75 64 ASP B C 1
ATOM 3056 O O . ASP B 1 64 ? 22.422 12.078 3.305 1 88.75 64 ASP B O 1
ATOM 3060 N N . PRO B 1 65 ? 23.891 11.484 1.786 1 87.44 65 PRO B N 1
ATOM 3061 C CA . PRO B 1 65 ? 24.188 10.203 2.428 1 87.44 65 PRO B CA 1
ATOM 3062 C C . PRO B 1 65 ? 24.859 10.359 3.787 1 87.44 65 PRO B C 1
ATOM 3064 O O . PRO B 1 65 ? 25.016 9.383 4.52 1 87.44 65 PRO B O 1
ATOM 3067 N N . THR B 1 66 ? 25.234 11.547 4.195 1 92.56 66 THR B N 1
ATOM 3068 C CA . THR B 1 66 ? 25.859 11.766 5.5 1 92.56 66 THR B CA 1
ATOM 3069 C C . THR B 1 66 ? 24.938 11.289 6.621 1 92.56 66 THR B C 1
ATOM 3071 O O . THR B 1 66 ? 23.781 11.695 6.695 1 92.56 66 THR B O 1
ATOM 3074 N N . PRO B 1 67 ? 25.469 10.406 7.473 1 94.62 67 PRO B N 1
ATOM 3075 C CA . PRO B 1 67 ? 24.625 9.859 8.547 1 94.62 67 PRO B CA 1
ATOM 3076 C C . PRO B 1 67 ? 24.234 10.922 9.57 1 94.62 67 PRO B C 1
ATOM 3078 O O . PRO B 1 67 ? 24.938 11.906 9.758 1 94.62 67 PRO B O 1
ATOM 3081 N N . PHE B 1 68 ? 23.125 10.703 10.211 1 97.25 68 PHE B N 1
ATOM 3082 C CA . PHE B 1 68 ? 22.594 11.555 11.258 1 97.25 68 PHE B CA 1
ATOM 3083 C C . PHE B 1 68 ? 22.375 10.766 12.547 1 97.25 68 PHE B C 1
ATOM 3085 O O . PHE B 1 68 ? 21.953 9.609 12.508 1 97.25 68 PHE B O 1
ATOM 3092 N N . ASP B 1 69 ? 22.781 11.336 13.648 1 97.56 69 ASP B N 1
ATOM 3093 C CA . ASP B 1 69 ? 22.578 10.695 14.945 1 97.56 69 ASP B CA 1
ATOM 3094 C C . ASP B 1 69 ? 21.953 11.68 15.938 1 97.56 69 ASP B C 1
ATOM 3096 O O . ASP B 1 69 ? 22.234 12.875 15.898 1 97.56 69 ASP B O 1
ATOM 3100 N N . ALA B 1 70 ? 21.078 11.172 16.781 1 98.25 70 ALA B N 1
ATOM 3101 C CA . ALA B 1 70 ? 20.438 11.969 17.828 1 98.25 70 ALA B CA 1
ATOM 3102 C C . ALA B 1 70 ? 19.734 11.07 18.828 1 98.25 70 ALA B C 1
ATOM 3104 O O . ALA B 1 70 ? 19.344 9.945 18.516 1 98.25 70 ALA B O 1
ATOM 3105 N N . SER B 1 71 ? 19.672 11.508 20.047 1 98.56 71 SER B N 1
ATOM 3106 C CA . SER B 1 71 ? 18.828 10.906 21.078 1 98.56 71 SER B CA 1
ATOM 3107 C C . SER B 1 71 ? 17.531 11.695 21.266 1 98.56 71 SER B C 1
ATOM 3109 O O . SER B 1 71 ? 17.562 12.867 21.641 1 98.56 71 SER B O 1
ATOM 3111 N N . VAL B 1 72 ? 16.406 11.008 20.984 1 98.75 72 VAL B N 1
ATOM 3112 C CA . VAL B 1 72 ? 15.156 11.773 20.938 1 98.75 72 VAL B CA 1
ATOM 3113 C C . VAL B 1 72 ? 14.016 10.945 21.516 1 98.75 72 VAL B C 1
ATOM 3115 O O . VAL B 1 72 ? 14.117 9.727 21.625 1 98.75 72 VAL B O 1
ATOM 3118 N N . ARG B 1 73 ? 12.945 11.633 21.875 1 98.5 73 ARG B N 1
ATOM 3119 C CA . ARG B 1 73 ? 11.797 10.977 22.5 1 98.5 73 ARG B CA 1
ATOM 3120 C C . ARG B 1 73 ? 10.773 10.555 21.469 1 98.5 73 ARG B C 1
ATOM 3122 O O . ARG B 1 73 ? 10.008 9.609 21.672 1 98.5 73 ARG B O 1
ATOM 3129 N N . ALA B 1 74 ? 10.703 11.273 20.375 1 98.88 74 ALA B N 1
ATOM 3130 C CA . ALA B 1 74 ? 9.812 11.023 19.25 1 98.88 74 ALA B CA 1
ATOM 3131 C C . ALA B 1 74 ? 10.328 11.695 17.969 1 98.88 74 ALA B C 1
ATOM 3133 O O . ALA B 1 74 ? 11.18 12.586 18.031 1 98.88 74 ALA B O 1
ATOM 3134 N N . VAL B 1 75 ? 9.906 11.203 16.859 1 98.81 75 VAL B N 1
ATOM 3135 C CA . VAL B 1 75 ? 10.273 11.758 15.562 1 98.81 75 VAL B CA 1
ATOM 3136 C C . VAL B 1 75 ? 9.016 12.133 14.781 1 98.81 75 VAL B C 1
ATOM 3138 O O . VAL B 1 75 ? 8.062 11.344 14.711 1 98.81 75 VAL B O 1
ATOM 3141 N N . VAL B 1 76 ? 9.008 13.312 14.273 1 98.62 76 VAL B N 1
ATOM 3142 C CA . VAL B 1 76 ? 7.941 13.766 13.391 1 98.62 76 VAL B CA 1
ATOM 3143 C C . VAL B 1 76 ? 8.531 14.172 12.039 1 98.62 76 VAL B C 1
ATOM 3145 O O . VAL B 1 76 ? 9.484 14.953 11.984 1 98.62 76 VAL B O 1
ATOM 3148 N N . SER B 1 77 ? 7.957 13.625 10.992 1 97.75 77 SER B N 1
ATOM 3149 C CA . SER B 1 77 ? 8.391 13.984 9.648 1 97.75 77 SER B CA 1
ATOM 3150 C C . SER B 1 77 ? 7.43 14.977 8.992 1 97.75 77 SER B C 1
ATOM 3152 O O . SER B 1 77 ? 6.25 14.664 8.812 1 97.75 77 SER B O 1
ATOM 3154 N N . THR B 1 78 ? 7.938 16.141 8.633 1 95.06 78 THR B N 1
ATOM 3155 C CA . THR B 1 78 ? 7.168 17.172 7.93 1 95.06 78 THR B CA 1
ATOM 3156 C C . THR B 1 78 ? 7.793 17.469 6.57 1 95.06 78 THR B C 1
ATOM 3158 O O . THR B 1 78 ? 7.488 18.5 5.957 1 95.06 78 THR B O 1
ATOM 3161 N N . VAL B 1 79 ? 8.641 16.625 6.121 1 90.5 79 VAL B N 1
ATOM 3162 C CA . VAL B 1 79 ? 9.32 16.781 4.836 1 90.5 79 VAL B CA 1
ATOM 3163 C C . VAL B 1 79 ? 9.258 15.461 4.066 1 90.5 79 VAL B C 1
ATOM 3165 O O . VAL B 1 79 ? 9.172 14.383 4.668 1 90.5 79 VAL B O 1
ATOM 3168 N N . ASN B 1 80 ? 9.25 15.609 2.791 1 84.75 80 ASN B N 1
ATOM 3169 C CA . ASN B 1 80 ? 9.258 14.398 1.975 1 84.75 80 ASN B CA 1
ATOM 3170 C C . ASN B 1 80 ? 10.477 13.531 2.268 1 84.75 80 ASN B C 1
ATOM 3172 O O . ASN B 1 80 ? 11.602 14.031 2.309 1 84.75 80 ASN B O 1
ATOM 3176 N N . ASP B 1 81 ? 10.297 12.312 2.512 1 88.38 81 ASP B N 1
ATOM 3177 C CA . ASP B 1 81 ? 11.297 11.289 2.793 1 88.38 81 ASP B CA 1
ATOM 3178 C C . ASP B 1 81 ? 11.25 10.172 1.758 1 88.38 81 ASP B C 1
ATOM 3180 O O . ASP B 1 81 ? 10.828 9.055 2.064 1 88.38 81 ASP B O 1
ATOM 3184 N N . PRO B 1 82 ? 11.656 10.492 0.576 1 78.12 82 PRO B N 1
ATOM 3185 C CA . PRO B 1 82 ? 11.438 9.57 -0.539 1 78.12 82 PRO B CA 1
ATOM 3186 C C . PRO B 1 82 ? 12.062 8.195 -0.3 1 78.12 82 PRO B C 1
ATOM 3188 O O . PRO B 1 82 ? 11.586 7.191 -0.844 1 78.12 82 PRO B O 1
ATOM 3191 N N . HIS B 1 83 ? 13.062 8.117 0.543 1 83.75 83 HIS B N 1
ATOM 3192 C CA . HIS B 1 83 ? 13.75 6.844 0.745 1 83.75 83 HIS B CA 1
ATOM 3193 C C . HIS B 1 83 ? 13.398 6.238 2.1 1 83.75 83 HIS B C 1
ATOM 3195 O O . HIS B 1 83 ? 14.055 5.301 2.555 1 83.75 83 HIS B O 1
ATOM 3201 N N . ASP B 1 84 ? 12.438 6.781 2.723 1 92 84 ASP B N 1
ATOM 3202 C CA . ASP B 1 84 ? 11.961 6.32 4.023 1 92 84 ASP B CA 1
ATOM 3203 C C . ASP B 1 84 ? 13.094 6.297 5.047 1 92 84 ASP B C 1
ATOM 3205 O O . ASP B 1 84 ? 13.164 5.391 5.879 1 92 84 ASP B O 1
ATOM 3209 N N . ARG B 1 85 ? 13.984 7.25 4.891 1 93.06 85 ARG B N 1
ATOM 3210 C CA . ARG B 1 85 ? 15.156 7.332 5.758 1 93.06 85 ARG B CA 1
ATOM 3211 C C . ARG B 1 85 ? 14.75 7.641 7.195 1 93.06 85 ARG B C 1
ATOM 3213 O O . ARG B 1 85 ? 15.203 6.973 8.125 1 93.06 85 ARG B O 1
ATOM 3220 N N . VAL B 1 86 ? 13.93 8.625 7.383 1 97 86 VAL B N 1
ATOM 3221 C CA . VAL B 1 86 ? 13.484 9.039 8.711 1 97 86 VAL B CA 1
ATOM 3222 C C . VAL B 1 86 ? 12.625 7.941 9.336 1 97 86 VAL B C 1
ATOM 3224 O O . VAL B 1 86 ? 12.812 7.598 10.508 1 97 86 VAL B O 1
ATOM 3227 N N . LEU B 1 87 ? 11.75 7.383 8.555 1 96.69 87 LEU B N 1
ATOM 3228 C CA . LEU B 1 87 ? 10.883 6.305 9.008 1 96.69 87 LEU B CA 1
ATOM 3229 C C . LEU B 1 87 ? 11.703 5.117 9.5 1 96.69 87 LEU B C 1
ATOM 3231 O O . LEU B 1 87 ? 11.484 4.621 10.609 1 96.69 87 LEU B O 1
ATOM 3235 N N . SER B 1 88 ? 12.641 4.703 8.695 1 95.31 88 SER B N 1
ATOM 3236 C CA . SER B 1 88 ? 13.438 3.525 9.031 1 95.31 88 SER B CA 1
ATOM 3237 C C . SER B 1 88 ? 14.273 3.758 10.281 1 95.31 88 SER B C 1
ATOM 3239 O O . SER B 1 88 ? 14.352 2.887 11.156 1 95.31 88 SER B O 1
ATOM 3241 N N . ALA B 1 89 ? 14.859 4.934 10.391 1 97 89 ALA B N 1
ATOM 3242 C CA . ALA B 1 89 ? 15.688 5.254 11.547 1 97 89 ALA B CA 1
ATOM 3243 C C . ALA B 1 89 ? 14.867 5.23 12.828 1 97 89 ALA B C 1
ATOM 3245 O O . ALA B 1 89 ? 15.305 4.68 13.844 1 97 89 ALA B O 1
ATOM 3246 N N . ALA B 1 90 ? 13.68 5.773 12.773 1 98.19 90 ALA B N 1
ATOM 3247 C CA . ALA B 1 90 ? 12.828 5.832 13.953 1 98.19 90 ALA B CA 1
ATOM 3248 C C . ALA B 1 90 ? 12.32 4.445 14.336 1 98.19 90 ALA B C 1
ATOM 3250 O O . ALA B 1 90 ? 12.383 4.055 15.5 1 98.19 90 ALA B O 1
ATOM 3251 N N . VAL B 1 91 ? 11.852 3.689 13.352 1 96.69 91 VAL B N 1
ATOM 3252 C CA . VAL B 1 91 ? 11.25 2.381 13.586 1 96.69 91 VAL B CA 1
ATOM 3253 C C . VAL B 1 91 ? 12.305 1.417 14.125 1 96.69 91 VAL B C 1
ATOM 3255 O O . VAL B 1 91 ? 12.055 0.692 15.094 1 96.69 91 VAL B O 1
ATOM 3258 N N . GLU B 1 92 ? 13.484 1.459 13.578 1 95.62 92 GLU B N 1
ATOM 3259 C CA . GLU B 1 92 ? 14.562 0.568 14 1 95.62 92 GLU B CA 1
ATOM 3260 C C . GLU B 1 92 ? 15.023 0.893 15.422 1 95.62 92 GLU B C 1
ATOM 3262 O O . GLU B 1 92 ? 15.438 0.001 16.172 1 95.62 92 GLU B O 1
ATOM 3267 N N . ALA B 1 93 ? 14.883 2.121 15.789 1 97.69 93 ALA B N 1
ATOM 3268 C CA . ALA B 1 93 ? 15.32 2.572 17.109 1 97.69 93 ALA B CA 1
ATOM 3269 C C . ALA B 1 93 ? 14.211 2.416 18.141 1 97.69 93 ALA B C 1
ATOM 3271 O O . ALA B 1 93 ? 14.43 2.66 19.328 1 97.69 93 ALA B O 1
ATOM 3272 N N . GLY B 1 94 ? 13.047 2.014 17.703 1 97.62 94 GLY B N 1
ATOM 3273 C CA . GLY B 1 94 ? 11.922 1.901 18.625 1 97.62 94 GLY B CA 1
ATOM 3274 C C . GLY B 1 94 ? 11.43 3.242 19.125 1 97.62 94 GLY B C 1
ATOM 3275 O O . GLY B 1 94 ? 11.07 3.373 20.297 1 97.62 94 GLY B O 1
ATOM 3276 N N . ILE B 1 95 ? 11.516 4.234 18.328 1 98.62 95 ILE B N 1
ATOM 3277 C CA . ILE B 1 95 ? 11.094 5.586 18.688 1 98.62 95 ILE B CA 1
ATOM 3278 C C . ILE B 1 95 ? 9.727 5.879 18.062 1 98.62 95 ILE B C 1
ATOM 3280 O O . ILE B 1 95 ? 9.508 5.605 16.875 1 98.62 95 ILE B O 1
ATOM 3284 N N . PRO B 1 96 ? 8.766 6.375 18.906 1 98.75 96 PRO B N 1
ATOM 3285 C CA . PRO B 1 96 ? 7.496 6.809 18.328 1 98.75 96 PRO B CA 1
ATOM 3286 C C . PRO B 1 96 ? 7.68 7.719 17.109 1 98.75 96 PRO B C 1
ATOM 3288 O O . PRO B 1 96 ? 8.508 8.633 17.141 1 98.75 96 PRO B O 1
ATOM 3291 N N . TYR B 1 97 ? 6.938 7.449 16.062 1 98.62 97 TYR B N 1
ATOM 3292 C CA . TYR B 1 97 ? 7.105 8.125 14.773 1 98.62 97 TYR B CA 1
ATOM 3293 C C . TYR B 1 97 ? 5.77 8.641 14.25 1 98.62 97 TYR B C 1
ATOM 3295 O O . TYR B 1 97 ? 4.777 7.914 14.25 1 98.62 97 TYR B O 1
ATOM 3303 N N . VAL B 1 98 ? 5.766 9.898 13.82 1 98.44 98 VAL B N 1
ATOM 3304 C CA . VAL B 1 98 ? 4.605 10.516 13.188 1 98.44 98 VAL B CA 1
ATOM 3305 C C . VAL B 1 98 ? 5 11.07 11.82 1 98.44 98 VAL B C 1
ATOM 3307 O O . VAL B 1 98 ? 6.039 11.719 11.688 1 98.44 98 VAL B O 1
ATOM 3310 N N . ASP B 1 99 ? 4.211 10.805 10.836 1 97.69 99 ASP B N 1
ATOM 3311 C CA . ASP B 1 99 ? 4.434 11.312 9.484 1 97.69 99 ASP B CA 1
ATOM 3312 C C . ASP B 1 99 ? 3.18 11.977 8.93 1 97.69 99 ASP B C 1
ATOM 3314 O O . ASP B 1 99 ? 2.09 11.406 8.977 1 97.69 99 ASP B O 1
ATOM 3318 N N . ILE B 1 100 ? 3.295 13.195 8.336 1 95.31 100 ILE B N 1
ATOM 3319 C CA . ILE B 1 100 ? 2.121 13.906 7.852 1 95.31 100 ILE B CA 1
ATOM 3320 C C . ILE B 1 100 ? 2.326 14.305 6.391 1 95.31 100 ILE B C 1
ATOM 3322 O O . ILE B 1 100 ? 1.716 15.266 5.91 1 95.31 100 ILE B O 1
ATOM 3326 N N . THR B 1 101 ? 3.189 13.617 5.633 1 89.81 101 THR B N 1
ATOM 3327 C CA . THR B 1 101 ? 3.666 14.172 4.371 1 89.81 101 THR B CA 1
ATOM 3328 C C . THR B 1 101 ? 3.293 13.258 3.203 1 89.81 101 THR B C 1
ATOM 3330 O O . THR B 1 101 ? 3.434 13.641 2.041 1 89.81 101 THR B O 1
ATOM 3333 N N . ARG B 1 102 ? 2.766 12.156 3.441 1 89.31 102 ARG B N 1
ATOM 3334 C CA . ARG B 1 102 ? 2.727 11.117 2.416 1 89.31 102 ARG B CA 1
ATOM 3335 C C . ARG B 1 102 ? 1.379 11.102 1.704 1 89.31 102 ARG B C 1
ATOM 3337 O O . ARG B 1 102 ? 0.336 11.289 2.334 1 89.31 102 ARG B O 1
ATOM 3344 N N . TRP B 1 103 ? 1.461 10.898 0.323 1 88.25 103 TRP B N 1
ATOM 3345 C CA . TRP B 1 103 ? 0.233 10.625 -0.415 1 88.25 103 TRP B CA 1
ATOM 3346 C C . TRP B 1 103 ? -0.1 9.133 -0.382 1 88.25 103 TRP B C 1
ATOM 3348 O O . TRP B 1 103 ? 0.629 8.344 0.219 1 88.25 103 TRP B O 1
ATOM 3358 N N . THR B 1 104 ? -1.143 8.734 -0.992 1 89.94 104 THR B N 1
ATOM 3359 C CA . THR B 1 104 ? -1.785 7.441 -0.762 1 89.94 104 THR B CA 1
ATOM 3360 C C . THR B 1 104 ? -0.796 6.297 -0.976 1 89.94 104 THR B C 1
ATOM 3362 O O . THR B 1 104 ? -0.606 5.461 -0.091 1 89.94 104 THR B O 1
ATOM 3365 N N . THR B 1 105 ? -0.117 6.262 -2.129 1 85.44 105 THR B N 1
ATOM 3366 C CA . THR B 1 105 ? 0.801 5.172 -2.436 1 85.44 105 THR B CA 1
ATOM 3367 C C . THR B 1 105 ? 1.973 5.16 -1.458 1 85.44 105 THR B C 1
ATOM 3369 O O . THR B 1 105 ? 2.471 4.094 -1.092 1 85.44 105 THR B O 1
ATOM 3372 N N . ARG B 1 106 ? 2.324 6.32 -0.982 1 89.06 106 ARG B N 1
ATOM 3373 C CA . ARG B 1 106 ? 3.443 6.43 -0.051 1 89.06 106 ARG B CA 1
ATOM 3374 C C . ARG B 1 106 ? 3.031 6.004 1.354 1 89.06 106 ARG B C 1
ATOM 3376 O O . ARG B 1 106 ? 3.842 5.461 2.105 1 89.06 106 ARG B O 1
ATOM 3383 N N . VAL B 1 107 ? 1.817 6.27 1.663 1 93.56 107 VAL B N 1
ATOM 3384 C CA . VAL B 1 107 ? 1.307 5.789 2.943 1 93.56 107 VAL B CA 1
ATOM 3385 C C . VAL B 1 107 ? 1.3 4.262 2.957 1 93.56 107 VAL B C 1
ATOM 3387 O O . VAL B 1 107 ? 1.734 3.643 3.93 1 93.56 107 VAL B O 1
ATOM 3390 N N . ALA B 1 108 ? 0.847 3.721 1.898 1 92.25 108 ALA B N 1
ATOM 3391 C CA . ALA B 1 108 ? 0.804 2.266 1.801 1 92.25 108 ALA B CA 1
ATOM 3392 C C . ALA B 1 108 ? 2.205 1.667 1.893 1 92.25 108 ALA B C 1
ATOM 3394 O O . ALA B 1 108 ? 2.416 0.666 2.58 1 92.25 108 ALA B O 1
ATOM 3395 N N . ARG B 1 109 ? 3.131 2.291 1.214 1 91.56 109 ARG B N 1
ATOM 3396 C CA . ARG B 1 109 ? 4.516 1.84 1.262 1 91.56 109 ARG B CA 1
ATOM 3397 C C . ARG B 1 109 ? 5.074 1.937 2.678 1 91.56 109 ARG B C 1
ATOM 3399 O O . ARG B 1 109 ? 5.707 0.999 3.166 1 91.56 109 ARG B O 1
ATOM 3406 N N . ALA B 1 110 ? 4.832 3.055 3.268 1 94.94 110 ALA B N 1
ATOM 3407 C CA . ALA B 1 110 ? 5.344 3.273 4.621 1 94.94 110 ALA B CA 1
ATOM 3408 C C . ALA B 1 110 ? 4.754 2.264 5.598 1 94.94 110 ALA B C 1
ATOM 3410 O O . ALA B 1 110 ? 5.461 1.733 6.457 1 94.94 110 ALA B O 1
ATOM 3411 N N . ALA B 1 111 ? 3.469 2.041 5.453 1 95.75 111 ALA B N 1
ATOM 3412 C CA . ALA B 1 111 ? 2.805 1.074 6.324 1 95.75 111 ALA B CA 1
ATOM 3413 C C . ALA B 1 111 ? 3.389 -0.323 6.141 1 95.75 111 ALA B C 1
ATOM 3415 O O . ALA B 1 111 ? 3.641 -1.031 7.117 1 95.75 111 ALA B O 1
ATOM 3416 N N . THR B 1 112 ? 3.643 -0.669 4.918 1 92.88 112 THR B N 1
ATOM 3417 C CA . THR B 1 112 ? 4.191 -1.982 4.602 1 92.88 112 THR B CA 1
ATOM 3418 C C . THR B 1 112 ? 5.609 -2.121 5.148 1 92.88 112 THR B C 1
ATOM 3420 O O . THR B 1 112 ? 5.93 -3.111 5.809 1 92.88 112 THR B O 1
ATOM 3423 N N . LEU B 1 113 ? 6.383 -1.118 4.895 1 92.75 113 LEU B N 1
ATOM 3424 C CA . LEU B 1 113 ? 7.77 -1.132 5.344 1 92.75 113 LEU B CA 1
ATOM 3425 C C . LEU B 1 113 ? 7.852 -1.196 6.863 1 92.75 113 LEU B C 1
ATOM 3427 O O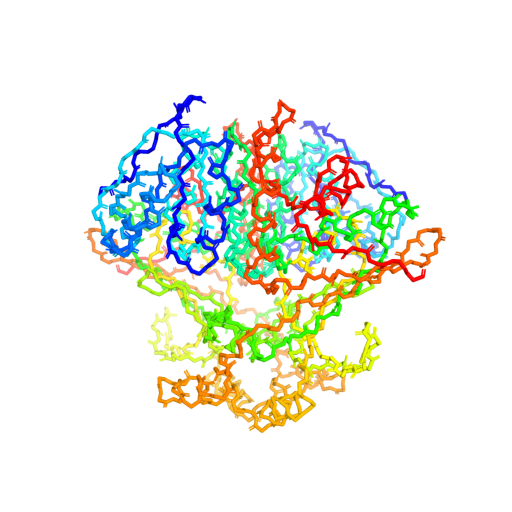 . LEU B 1 113 ? 8.594 -2.01 7.418 1 92.75 113 LEU B O 1
ATOM 3431 N N . ALA B 1 114 ? 7.086 -0.366 7.492 1 94.56 114 ALA B N 1
ATOM 3432 C CA . ALA B 1 114 ? 7.078 -0.363 8.953 1 94.56 114 ALA B CA 1
ATOM 3433 C C . ALA B 1 114 ? 6.594 -1.701 9.5 1 94.56 114 ALA B C 1
ATOM 3435 O O . ALA B 1 114 ? 7.156 -2.225 10.469 1 94.56 114 ALA B O 1
ATOM 3436 N N . GLY B 1 115 ? 5.562 -2.186 8.891 1 90 115 GLY B N 1
ATOM 3437 C CA . GLY B 1 115 ? 5.051 -3.479 9.312 1 90 115 GLY B CA 1
ATOM 3438 C C . GLY B 1 115 ? 6.09 -4.582 9.242 1 90 115 GLY B C 1
ATOM 3439 O O . GLY B 1 115 ? 6.18 -5.414 10.148 1 90 115 GLY B O 1
ATOM 3440 N N . GLN B 1 116 ? 6.844 -4.562 8.203 1 86.06 116 GLN B N 1
ATOM 3441 C CA . GLN B 1 116 ? 7.879 -5.574 8.016 1 86.06 116 GLN B CA 1
ATOM 3442 C C . GLN B 1 116 ? 8.945 -5.484 9.109 1 86.06 116 GLN B C 1
ATOM 3444 O O . GLN B 1 116 ? 9.555 -6.488 9.477 1 86.06 116 GLN B O 1
ATOM 3449 N N . LYS B 1 117 ? 9.055 -4.316 9.641 1 88.19 117 LYS B N 1
ATOM 3450 C CA . LYS B 1 117 ? 10.078 -4.086 10.648 1 88.19 117 LYS B CA 1
ATOM 3451 C C . LYS B 1 117 ? 9.555 -4.375 12.055 1 88.19 117 LYS B C 1
ATOM 3453 O O . LYS B 1 117 ? 10.297 -4.281 13.031 1 88.19 117 LYS B O 1
ATOM 3458 N N . SER B 1 118 ? 8.266 -4.715 12.211 1 86.69 118 SER B N 1
ATOM 3459 C CA . SER B 1 118 ? 7.656 -5.027 13.5 1 86.69 118 SER B CA 1
ATOM 3460 C C . SER B 1 118 ? 7.988 -3.963 14.539 1 86.69 118 SER B C 1
ATOM 3462 O O . SER B 1 118 ? 8.648 -4.25 15.539 1 86.69 118 SER B O 1
ATOM 3464 N N . PRO B 1 119 ? 7.5 -2.754 14.32 1 93.19 119 PRO B N 1
ATOM 3465 C CA . PRO B 1 119 ? 7.867 -1.641 15.203 1 93.19 119 PRO B CA 1
ATOM 3466 C C . PRO B 1 119 ? 7.555 -1.919 16.672 1 93.19 119 PRO B C 1
ATOM 3468 O O . PRO B 1 119 ? 6.523 -2.523 16.984 1 93.19 119 PRO B O 1
ATOM 3471 N N . SER B 1 120 ? 8.461 -1.497 17.547 1 95.44 120 SER B N 1
ATOM 3472 C CA . SER B 1 120 ? 8.289 -1.642 19 1 95.44 120 SER B CA 1
ATOM 3473 C C . SER B 1 120 ? 7.727 -0.369 19.609 1 95.44 120 SER B C 1
ATOM 3475 O O . SER B 1 120 ? 7.531 -0.298 20.828 1 95.44 120 SER B O 1
ATOM 3477 N N . ALA B 1 121 ? 7.488 0.589 18.844 1 97.31 121 ALA B N 1
ATOM 3478 C CA . ALA B 1 121 ? 6.859 1.854 19.203 1 97.31 121 ALA B CA 1
ATOM 3479 C C . ALA B 1 121 ? 5.77 2.234 18.219 1 97.31 121 ALA B C 1
ATOM 3481 O O . ALA B 1 121 ? 5.648 1.621 17.156 1 97.31 121 ALA B O 1
ATOM 3482 N N . PRO B 1 122 ? 4.945 3.211 18.578 1 96.69 122 PRO B N 1
ATOM 3483 C CA . PRO B 1 122 ? 3.9 3.641 17.656 1 96.69 122 PRO B CA 1
ATOM 3484 C C . PRO B 1 122 ? 4.465 4.281 16.391 1 96.69 122 PRO B C 1
ATOM 3486 O O . PRO B 1 122 ? 5.434 5.039 16.453 1 96.69 122 PRO B O 1
ATOM 3489 N N . VAL B 1 123 ? 3.916 3.852 15.273 1 97.31 123 VAL B N 1
ATOM 3490 C CA . VAL B 1 123 ? 4.141 4.484 13.977 1 97.31 123 VAL B CA 1
ATOM 3491 C C . VAL B 1 123 ? 2.828 5.062 13.453 1 97.31 123 VAL B C 1
ATOM 3493 O O . VAL B 1 123 ? 1.998 4.332 12.906 1 97.31 123 VAL B O 1
ATOM 3496 N N . TYR B 1 124 ? 2.686 6.348 13.586 1 97 124 TYR B N 1
ATOM 3497 C CA . TYR B 1 124 ? 1.448 7.02 13.211 1 97 124 TYR B CA 1
ATOM 3498 C C . TYR B 1 124 ? 1.577 7.668 11.836 1 97 124 TYR B C 1
ATOM 3500 O O . TYR B 1 124 ? 2.293 8.656 11.672 1 97 124 TYR B O 1
ATOM 3508 N N . LEU B 1 125 ? 0.911 7.09 10.875 1 97.31 125 LEU B N 1
ATOM 3509 C CA . LEU B 1 125 ? 0.876 7.672 9.539 1 97.31 125 LEU B CA 1
ATOM 3510 C C . LEU B 1 125 ? -0.321 8.602 9.383 1 97.31 125 LEU B C 1
ATOM 3512 O O . LEU B 1 125 ? -1.389 8.18 8.938 1 97.31 125 LEU B O 1
ATOM 3516 N N . SER B 1 126 ? -0.114 9.836 9.695 1 95.12 126 SER B N 1
ATOM 3517 C CA . SER B 1 126 ? -1.149 10.859 9.758 1 95.12 126 SER B CA 1
ATOM 3518 C C . SER B 1 126 ? -1.18 11.695 8.484 1 95.12 126 SER B C 1
ATOM 3520 O O . SER B 1 126 ? -1.149 12.93 8.547 1 95.12 126 SER B O 1
ATOM 3522 N N . SER B 1 127 ? -1.204 11 7.387 1 90.75 127 SER B N 1
ATOM 3523 C CA . SER B 1 127 ? -1.021 11.68 6.105 1 90.75 127 SER B CA 1
ATOM 3524 C C . SER B 1 127 ? -2.359 11.969 5.438 1 90.75 127 SER B C 1
ATOM 3526 O O . SER B 1 127 ? -2.402 12.492 4.32 1 90.75 127 SER B O 1
ATOM 3528 N N . GLY B 1 128 ? -3.443 11.625 6.086 1 92 128 GLY B N 1
ATOM 3529 C CA . GLY B 1 128 ? -4.73 12.07 5.578 1 92 128 GLY B CA 1
ATOM 3530 C C . GLY B 1 128 ? -4.84 13.578 5.457 1 92 128 GLY B C 1
ATOM 3531 O O . GLY B 1 128 ? -3.979 14.305 5.949 1 92 128 GLY B O 1
ATOM 3532 N N . TRP B 1 129 ? -5.879 14.016 4.789 1 91.25 129 TRP B N 1
ATOM 3533 C CA . TRP B 1 129 ? -6.031 15.445 4.516 1 91.25 129 TRP B CA 1
ATOM 3534 C C . TRP B 1 129 ? -5.918 16.25 5.805 1 91.25 129 TRP B C 1
ATOM 3536 O O . TRP B 1 129 ? -6.488 15.883 6.832 1 91.25 129 TRP B O 1
ATOM 3546 N N . MET B 1 130 ? -5.062 17.281 5.723 1 92.75 130 MET B N 1
ATOM 3547 C CA . MET B 1 130 ? -4.809 18.219 6.812 1 92.75 130 MET B CA 1
ATOM 3548 C C . MET B 1 130 ? -4.238 17.5 8.031 1 92.75 130 MET B C 1
ATOM 3550 O O . MET B 1 130 ? -4.738 17.656 9.141 1 92.75 130 MET B O 1
ATOM 3554 N N . GLY B 1 131 ? -3.262 16.641 7.809 1 94.62 131 GLY B N 1
ATOM 3555 C CA . GLY B 1 131 ? -2.547 15.961 8.875 1 94.62 131 GLY B CA 1
ATOM 3556 C C . GLY B 1 131 ? -3.404 14.953 9.617 1 94.62 131 GLY B C 1
ATOM 3557 O O . GLY B 1 131 ? -3.205 14.719 10.812 1 94.62 131 GLY B O 1
ATOM 3558 N N . GLY B 1 132 ? -4.449 14.508 9 1 96.62 132 GLY B N 1
ATOM 3559 C CA . GLY B 1 132 ? -5.27 13.484 9.625 1 96.62 132 GLY B CA 1
ATOM 3560 C C . GLY B 1 132 ? -6.434 14.047 10.406 1 96.62 132 GLY B C 1
ATOM 3561 O O . GLY B 1 132 ? -7.223 13.297 10.984 1 96.62 132 GLY B O 1
ATOM 3562 N N . VAL B 1 133 ? -6.598 15.375 10.43 1 97.31 133 VAL B N 1
ATOM 3563 C CA . VAL B 1 133 ? -7.742 15.961 11.117 1 97.31 133 VAL B CA 1
ATOM 3564 C C . VAL B 1 133 ? -9.039 15.438 10.508 1 97.31 133 VAL B C 1
ATOM 3566 O O . VAL B 1 133 ? -9.992 15.133 11.227 1 97.31 133 VAL B O 1
ATOM 3569 N N . THR B 1 134 ? -9.078 15.328 9.195 1 97.44 134 THR B N 1
ATOM 3570 C CA . THR B 1 134 ? -10.219 14.766 8.492 1 97.44 134 THR B CA 1
ATOM 3571 C C . THR B 1 134 ? -10.523 13.352 8.984 1 97.44 134 THR B C 1
ATOM 3573 O O . THR B 1 134 ? -11.688 13.008 9.211 1 97.44 134 THR B O 1
ATOM 3576 N N . ASN B 1 135 ? -9.484 12.562 9.18 1 97.94 135 ASN B N 1
ATOM 3577 C CA . ASN B 1 135 ? -9.625 11.195 9.672 1 97.94 135 ASN B CA 1
ATOM 3578 C C . ASN B 1 135 ? -10.266 11.164 11.055 1 97.94 135 ASN B C 1
ATOM 3580 O O . ASN B 1 135 ? -11.164 10.359 11.312 1 97.94 135 ASN B O 1
ATOM 3584 N N . VAL B 1 136 ? -9.812 12.031 11.914 1 97.44 136 VAL B N 1
ATOM 3585 C CA . VAL B 1 136 ? -10.258 12.062 13.297 1 97.44 136 VAL B CA 1
ATOM 3586 C C . VAL B 1 136 ? -11.734 12.438 13.359 1 97.44 136 VAL B C 1
ATOM 3588 O O . VAL B 1 136 ? -12.523 11.805 14.07 1 97.44 136 VAL B O 1
ATOM 3591 N N . VAL B 1 137 ? -12.094 13.445 12.617 1 97.88 137 VAL B N 1
ATOM 3592 C CA . VAL B 1 137 ? -13.477 13.914 12.633 1 97.88 137 VAL B CA 1
ATOM 3593 C C . VAL B 1 137 ? -14.391 12.844 12.031 1 97.88 137 VAL B C 1
ATOM 3595 O O . VAL B 1 137 ? -15.469 12.57 12.555 1 97.88 137 VAL B O 1
ATOM 3598 N N . ALA B 1 138 ? -13.961 12.219 10.953 1 98.25 138 ALA B N 1
ATOM 3599 C CA . ALA B 1 138 ? -14.734 11.125 10.359 1 98.25 138 ALA B CA 1
ATOM 3600 C C . ALA B 1 138 ? -14.938 9.992 11.359 1 98.25 138 ALA B C 1
ATOM 3602 O O . ALA B 1 138 ? -16.047 9.445 11.469 1 98.25 138 ALA B O 1
ATOM 3603 N N . ALA B 1 139 ? -13.914 9.656 12.109 1 97.81 139 ALA B N 1
ATOM 3604 C CA . ALA B 1 139 ? -13.992 8.594 13.109 1 97.81 139 ALA B CA 1
ATOM 3605 C C . ALA B 1 139 ? -14.992 8.945 14.203 1 97.81 139 ALA B C 1
ATOM 3607 O O . ALA B 1 139 ? -15.742 8.086 14.672 1 97.81 139 ALA B O 1
ATOM 3608 N N . ALA B 1 140 ? -14.945 10.188 14.625 1 97.38 140 ALA B N 1
ATOM 3609 C CA . ALA B 1 140 ? -15.875 10.633 15.664 1 97.38 140 ALA B CA 1
ATOM 3610 C C . ALA B 1 140 ? -17.312 10.523 15.188 1 97.38 140 ALA B C 1
ATOM 3612 O O . ALA B 1 140 ? -18.188 10.062 15.93 1 97.38 140 ALA B O 1
ATOM 3613 N N . LEU B 1 141 ? -17.578 10.969 13.969 1 97.75 141 LEU B N 1
ATOM 3614 C CA . LEU B 1 141 ? -18.922 10.867 13.398 1 97.75 141 LEU B CA 1
ATOM 3615 C C . LEU B 1 141 ? -19.344 9.406 13.273 1 97.75 141 LEU B C 1
ATOM 3617 O O . LEU B 1 141 ? -20.484 9.062 13.578 1 97.75 141 LEU B O 1
ATOM 3621 N N . ALA B 1 142 ? -18.438 8.562 12.828 1 97.56 142 ALA B N 1
ATOM 3622 C CA . ALA B 1 142 ? -18.719 7.129 12.703 1 97.56 142 ALA B CA 1
ATOM 3623 C C . ALA B 1 142 ? -19.078 6.52 14.055 1 97.56 142 ALA B C 1
ATOM 3625 O O . ALA B 1 142 ? -20 5.711 14.156 1 97.56 142 ALA B O 1
ATOM 3626 N N . ASP B 1 143 ? -18.312 6.918 15.039 1 96.31 143 ASP B N 1
ATOM 3627 C CA . ASP B 1 143 ? -18.547 6.422 16.391 1 96.31 143 ASP B CA 1
ATOM 3628 C C . ASP B 1 143 ? -19.953 6.777 16.875 1 96.31 143 ASP B C 1
ATOM 3630 O O . ASP B 1 143 ? -20.625 5.953 17.5 1 96.31 143 ASP B O 1
ATOM 3634 N N . GLU B 1 144 ? -20.359 7.941 16.547 1 95.31 144 GLU B N 1
ATOM 3635 C CA . GLU B 1 144 ? -21.703 8.398 16.906 1 95.31 144 GLU B CA 1
ATOM 3636 C C . GLU B 1 144 ? -22.781 7.543 16.25 1 95.31 144 GLU B C 1
ATOM 3638 O O . GLU B 1 144 ? -23.844 7.34 16.828 1 95.31 144 GLU B O 1
ATOM 3643 N N . LEU B 1 145 ? -22.469 7.016 15.156 1 96.88 145 LEU B N 1
ATOM 3644 C CA . LEU B 1 145 ? -23.469 6.332 14.344 1 96.88 145 LEU B CA 1
ATOM 3645 C C . LEU B 1 145 ? -23.375 4.82 14.523 1 96.88 145 LEU B C 1
ATOM 3647 O O . LEU B 1 145 ? -24.188 4.078 13.977 1 96.88 145 LEU B O 1
ATOM 3651 N N . GLY B 1 146 ? -22.391 4.383 15.305 1 95.06 146 GLY B N 1
ATOM 3652 C CA . GLY B 1 146 ? -22.172 2.957 15.492 1 95.06 146 GLY B CA 1
ATOM 3653 C C . GLY B 1 146 ? -21.406 2.311 14.359 1 95.06 146 GLY B C 1
ATOM 3654 O O . GLY B 1 146 ? -21.406 1.084 14.227 1 95.06 146 GLY B O 1
ATOM 3655 N N . GLY B 1 147 ? -20.859 3.16 13.523 1 95.19 147 GLY B N 1
ATOM 3656 C CA . GLY B 1 147 ? -20.125 2.693 12.359 1 95.19 147 GLY B CA 1
ATOM 3657 C C . GLY B 1 147 ? -20.234 3.617 11.164 1 95.19 147 GLY B C 1
ATOM 3658 O O . GLY B 1 147 ? -20.891 4.664 11.25 1 95.19 147 GLY B O 1
ATOM 3659 N N . ALA B 1 148 ? -19.547 3.268 10.078 1 96.56 148 ALA B N 1
ATOM 3660 C CA . ALA B 1 148 ? -19.594 4.074 8.859 1 96.56 148 ALA B CA 1
ATOM 3661 C C . ALA B 1 148 ? -19.609 3.188 7.617 1 96.56 148 ALA B C 1
ATOM 3663 O O . ALA B 1 148 ? -18.641 2.477 7.336 1 96.56 148 ALA B O 1
ATOM 3664 N N . SER B 1 149 ? -20.719 3.229 6.914 1 96.81 149 SER B N 1
ATOM 3665 C CA . SER B 1 149 ? -20.781 2.541 5.625 1 96.81 149 SER B CA 1
ATOM 3666 C C . SER B 1 149 ? -20.281 3.438 4.496 1 96.81 149 SER B C 1
ATOM 3668 O O . SER B 1 149 ? -19.609 2.967 3.572 1 96.81 149 SER B O 1
ATOM 3670 N N . THR B 1 150 ? -20.609 4.719 4.625 1 98.25 150 THR B N 1
ATOM 3671 C CA . THR B 1 150 ? -20.188 5.695 3.629 1 98.25 150 THR B CA 1
ATOM 3672 C C . THR B 1 150 ? -19.531 6.898 4.297 1 98.25 150 THR B C 1
ATOM 3674 O O . THR B 1 150 ? -20.031 7.414 5.301 1 98.25 150 THR B O 1
ATOM 3677 N N . ILE B 1 151 ? -18.406 7.27 3.805 1 98.56 151 ILE B N 1
ATOM 3678 C CA . ILE B 1 151 ? -17.719 8.492 4.223 1 98.56 151 ILE B CA 1
ATOM 3679 C C . ILE B 1 151 ? -17.406 9.352 2.998 1 98.56 151 ILE B C 1
ATOM 3681 O O . ILE B 1 151 ? -16.656 8.922 2.111 1 98.56 151 ILE B O 1
ATOM 3685 N N . ASP B 1 152 ? -17.969 10.523 2.92 1 98.25 152 ASP B N 1
ATOM 3686 C CA . ASP B 1 152 ? -17.703 11.492 1.857 1 98.25 152 ASP B CA 1
ATOM 3687 C C . ASP B 1 152 ? -17.031 12.75 2.41 1 98.25 152 ASP B C 1
ATOM 3689 O O . ASP B 1 152 ? -17.594 13.422 3.285 1 98.25 152 ASP B O 1
ATOM 3693 N N . VAL B 1 153 ? -15.875 13.039 1.903 1 97.88 153 VAL B N 1
ATOM 3694 C CA . VAL B 1 153 ? -15.109 14.219 2.309 1 97.88 153 VAL B CA 1
ATOM 3695 C C . VAL B 1 153 ? -15.109 15.242 1.181 1 97.88 153 VAL B C 1
ATOM 3697 O O . VAL B 1 153 ? -14.805 14.914 0.032 1 97.88 153 VAL B O 1
ATOM 3700 N N . SER B 1 154 ? -15.492 16.453 1.463 1 95.94 154 SER B N 1
ATOM 3701 C CA . SER B 1 154 ? -15.438 17.562 0.523 1 95.94 154 SER B CA 1
ATOM 3702 C C . SER B 1 154 ? -14.523 18.672 1.032 1 95.94 154 SER B C 1
ATOM 3704 O O . SER B 1 154 ? -14.711 19.188 2.139 1 95.94 154 SER B O 1
ATOM 3706 N N . ILE B 1 155 ? -13.562 19.016 0.195 1 92.31 155 ILE B N 1
ATOM 3707 C CA . ILE B 1 155 ? -12.547 20 0.577 1 92.31 155 ILE B CA 1
ATOM 3708 C C . ILE B 1 155 ? -12.75 21.281 -0.218 1 92.31 155 ILE B C 1
ATOM 3710 O O . ILE B 1 155 ? -12.922 21.25 -1.438 1 92.31 155 ILE B O 1
ATOM 3714 N N . ARG B 1 156 ? -12.844 22.328 0.456 1 88.69 156 ARG B N 1
ATOM 3715 C CA . ARG B 1 156 ? -12.758 23.641 -0.186 1 88.69 156 ARG B CA 1
ATOM 3716 C C . ARG B 1 156 ? -11.367 24.234 -0.024 1 88.69 156 ARG B C 1
ATOM 3718 O O . ARG B 1 156 ? -10.977 24.609 1.083 1 88.69 156 ARG B O 1
ATOM 3725 N N . TYR B 1 157 ? -10.695 24.25 -1.086 1 77.25 157 TYR B N 1
ATOM 3726 C CA . TYR B 1 157 ? -9.32 24.75 -1.071 1 77.25 157 TYR B CA 1
ATOM 3727 C C . TYR B 1 157 ? -9.266 26.234 -1.425 1 77.25 157 TYR B C 1
ATOM 3729 O O . TYR B 1 157 ? -9.797 26.641 -2.459 1 77.25 157 TYR B O 1
ATOM 3737 N N . ASP B 1 158 ? -8.719 26.859 -0.517 1 65.56 158 ASP B N 1
ATOM 3738 C CA . ASP B 1 158 ? -8.586 28.297 -0.758 1 65.56 158 ASP B CA 1
ATOM 3739 C C . ASP B 1 158 ? -7.316 28.609 -1.545 1 65.56 158 ASP B C 1
ATOM 3741 O O . ASP B 1 158 ? -6.211 28.344 -1.078 1 65.56 158 ASP B O 1
ATOM 3745 N N . VAL B 1 159 ? -7.434 29.047 -2.678 1 54.12 159 VAL B N 1
ATOM 3746 C CA . VAL B 1 159 ? -6.324 29.312 -3.584 1 54.12 159 VAL B CA 1
ATOM 3747 C C . VAL B 1 159 ? -5.375 30.328 -2.949 1 54.12 159 VAL B C 1
ATOM 3749 O O . VAL B 1 159 ? -4.184 30.359 -3.273 1 54.12 159 VAL B O 1
ATOM 3752 N N . ASN B 1 160 ? -5.887 31.078 -2.119 1 46.12 160 ASN B N 1
ATOM 3753 C CA . ASN B 1 160 ? -5.062 32.094 -1.462 1 46.12 160 ASN B CA 1
ATOM 3754 C C . ASN B 1 160 ? -4.238 31.484 -0.329 1 46.12 160 ASN B C 1
ATOM 3756 O O . ASN B 1 160 ? -3.482 32.188 0.34 1 46.12 160 ASN B O 1
ATOM 3760 N N . ASP B 1 161 ? -4.371 30.203 -0.11 1 48.91 161 ASP B N 1
ATOM 3761 C CA . ASP B 1 161 ? -3.703 29.594 1.038 1 48.91 161 ASP B CA 1
ATOM 3762 C C . ASP B 1 161 ? -2.219 29.375 0.758 1 48.91 161 ASP B C 1
ATOM 3764 O O . ASP B 1 161 ? -1.838 29.031 -0.361 1 48.91 161 ASP B O 1
ATOM 3768 N N . ILE B 1 162 ? -1.322 29.906 1.65 1 37.28 162 ILE B N 1
ATOM 3769 C CA . ILE B 1 162 ? 0.137 29.922 1.635 1 37.28 162 ILE B CA 1
ATOM 3770 C C . ILE B 1 162 ? 0.657 28.484 1.485 1 37.28 162 ILE B C 1
ATOM 3772 O O . ILE B 1 162 ? 1.831 28.281 1.174 1 37.28 162 ILE B O 1
ATOM 3776 N N . ALA B 1 163 ? 0.027 27.531 1.968 1 47.38 163 ALA B N 1
ATOM 3777 C CA . ALA B 1 163 ? 0.655 26.219 2.094 1 47.38 163 ALA B CA 1
ATOM 3778 C C . ALA B 1 163 ? 1.061 25.672 0.728 1 47.38 163 ALA B C 1
ATOM 3780 O O . ALA B 1 163 ? 0.242 25.625 -0.194 1 47.38 163 ALA B O 1
ATOM 3781 N N . GLY B 1 164 ? 2.182 26 0.21 1 36.47 164 GLY B N 1
ATOM 3782 C CA . GLY B 1 164 ? 2.836 25.562 -1.013 1 36.47 164 GLY B CA 1
ATOM 3783 C C . GLY B 1 164 ? 2.555 24.109 -1.354 1 36.47 164 GLY B C 1
ATOM 3784 O O . GLY B 1 164 ? 2.824 23.203 -0.55 1 36.47 164 GLY B O 1
ATOM 3785 N N . LEU B 1 165 ? 1.534 23.75 -1.915 1 38.5 165 LEU B N 1
ATOM 3786 C CA . LEU B 1 165 ? 1.372 22.438 -2.547 1 38.5 165 LEU B CA 1
ATOM 3787 C C . LEU B 1 165 ? 2.713 21.906 -3.035 1 38.5 165 LEU B C 1
ATOM 3789 O O . LEU B 1 165 ? 3.344 22.5 -3.912 1 38.5 165 LEU B O 1
ATOM 3793 N N . ASP B 1 166 ? 3.559 21.719 -2.152 1 43.19 166 ASP B N 1
ATOM 3794 C CA . ASP B 1 166 ? 4.57 20.922 -2.852 1 43.19 166 ASP B CA 1
ATOM 3795 C C . ASP B 1 166 ? 3.971 20.219 -4.066 1 43.19 166 ASP B C 1
ATOM 3797 O O . ASP B 1 166 ? 3.461 19.094 -3.953 1 43.19 166 ASP B O 1
ATOM 3801 N N . SER B 1 167 ? 3.236 21.109 -4.859 1 44.5 167 SER B N 1
ATOM 3802 C CA . SER B 1 167 ? 2.254 21.391 -5.902 1 44.5 167 SER B CA 1
ATOM 3803 C C . SER B 1 167 ? 2.475 20.5 -7.121 1 44.5 167 SER B C 1
ATOM 3805 O O . SER B 1 167 ? 1.516 20.031 -7.738 1 44.5 167 SER B O 1
ATOM 3807 N N . VAL B 1 168 ? 3.709 20.391 -7.211 1 38.22 168 VAL B N 1
ATOM 3808 C CA . VAL B 1 168 ? 3.908 19.656 -8.453 1 38.22 168 VAL B CA 1
ATOM 3809 C C . VAL B 1 168 ? 3.428 18.219 -8.281 1 38.22 168 VAL B C 1
ATOM 3811 O O . VAL B 1 168 ? 2.758 17.672 -9.164 1 38.22 168 VAL B O 1
ATOM 3814 N N . ASP B 1 169 ? 3.717 17.719 -7.09 1 49.72 169 ASP B N 1
ATOM 3815 C CA . ASP B 1 169 ? 3.309 16.328 -6.852 1 49.72 169 ASP B CA 1
ATOM 3816 C C . ASP B 1 169 ? 1.788 16.219 -6.754 1 49.72 169 ASP B C 1
ATOM 3818 O O . ASP B 1 169 ? 1.203 15.234 -7.215 1 49.72 169 ASP B O 1
ATOM 3822 N N . PHE B 1 170 ? 1.312 17.312 -6.258 1 51.62 170 PHE B N 1
ATOM 3823 C CA . PHE B 1 170 ? -0.141 17.359 -6.145 1 51.62 170 PHE B CA 1
ATOM 3824 C C . PHE B 1 170 ? -0.788 17.422 -7.523 1 51.62 170 PHE B C 1
ATOM 3826 O O . PHE B 1 170 ? -1.731 16.672 -7.809 1 51.62 170 PHE B O 1
ATOM 3833 N N . ILE B 1 171 ? -0.216 18.125 -8.312 1 50.06 171 ILE B N 1
ATOM 3834 C CA . ILE B 1 171 ? -0.752 18.312 -9.648 1 50.06 171 ILE B CA 1
ATOM 3835 C C . ILE B 1 171 ? -0.604 17.031 -10.461 1 50.06 171 ILE B C 1
ATOM 3837 O O . ILE B 1 171 ? -1.509 16.656 -11.203 1 50.06 171 ILE B O 1
ATOM 3841 N N . ASP B 1 172 ? 0.498 16.5 -10.289 1 54.19 172 ASP B N 1
ATOM 3842 C CA . ASP B 1 172 ? 0.734 15.266 -11.016 1 54.19 172 ASP B CA 1
ATOM 3843 C C . ASP B 1 172 ? -0.268 14.188 -10.609 1 54.19 172 ASP B C 1
ATOM 3845 O O . ASP B 1 172 ? -0.707 13.391 -11.438 1 54.19 172 ASP B O 1
ATOM 3849 N N . ARG B 1 173 ? -0.665 14.352 -9.461 1 58.81 173 ARG B N 1
ATOM 3850 C CA . ARG B 1 173 ? -1.603 13.352 -8.961 1 58.81 173 ARG B CA 1
ATOM 3851 C C . ARG B 1 173 ? -3.01 13.609 -9.492 1 58.81 173 ARG B C 1
ATOM 3853 O O . ARG B 1 173 ? -3.816 12.68 -9.602 1 58.81 173 ARG B O 1
ATOM 3860 N N . LEU B 1 174 ? -3.107 14.773 -9.891 1 57.25 174 LEU B N 1
ATOM 3861 C CA . LEU B 1 174 ? -4.402 15.117 -10.461 1 57.25 174 LEU B CA 1
ATOM 3862 C C . LEU B 1 174 ? -4.574 14.5 -11.844 1 57.25 174 LEU B C 1
ATOM 3864 O O . LEU B 1 174 ? -5.68 14.477 -12.391 1 57.25 174 LEU B O 1
ATOM 3868 N N . GLY B 1 175 ? -3.648 13.891 -12.281 1 61.06 175 GLY B N 1
ATOM 3869 C CA . GLY B 1 175 ? -3.734 13.258 -13.586 1 61.06 175 GLY B CA 1
ATOM 3870 C C . GLY B 1 175 ? -3.709 11.742 -13.523 1 61.06 175 GLY B C 1
ATOM 3871 O O . GLY B 1 175 ? -3.768 11.07 -14.555 1 61.06 175 GLY B O 1
ATOM 3872 N N . GLN B 1 176 ? -3.697 11.305 -12.352 1 70.94 176 GLN B N 1
ATOM 3873 C CA . GLN B 1 176 ? -3.525 9.867 -12.227 1 70.94 176 GLN B CA 1
ATOM 3874 C C . GLN B 1 176 ? -4.777 9.211 -11.641 1 70.94 176 GLN B C 1
ATOM 3876 O O . GLN B 1 176 ? -5.289 9.648 -10.609 1 70.94 176 GLN B O 1
ATOM 3881 N N . ASP B 1 177 ? -5.188 8.234 -12.398 1 79.19 177 ASP B N 1
ATOM 3882 C CA . ASP B 1 177 ? -6.277 7.438 -11.844 1 79.19 177 ASP B CA 1
ATOM 3883 C C . ASP B 1 177 ? -5.875 6.809 -10.516 1 79.19 177 ASP B C 1
ATOM 3885 O O . ASP B 1 177 ? -4.688 6.641 -10.234 1 79.19 177 ASP B O 1
ATOM 3889 N N . PHE B 1 178 ? -6.855 6.598 -9.711 1 83.69 178 PHE B N 1
ATOM 3890 C CA . PHE B 1 178 ? -6.609 5.984 -8.406 1 83.69 178 PHE B CA 1
ATOM 3891 C C . PHE B 1 178 ? -7.766 5.078 -8.008 1 83.69 178 PHE B C 1
ATOM 3893 O O . PHE B 1 178 ? -8.844 5.148 -8.594 1 83.69 178 PHE B O 1
ATOM 3900 N N . GLU B 1 179 ? -7.477 4.191 -7.098 1 84.06 179 GLU B N 1
ATOM 3901 C CA . GLU B 1 179 ? -8.484 3.232 -6.656 1 84.06 179 GLU B CA 1
ATOM 3902 C C . GLU B 1 179 ? -9.18 3.715 -5.387 1 84.06 179 GLU B C 1
ATOM 3904 O O . GLU B 1 179 ? -8.539 4.262 -4.488 1 84.06 179 GLU B O 1
ATOM 3909 N N . VAL B 1 180 ? -10.555 3.521 -5.332 1 90.12 180 VAL B N 1
ATOM 3910 C CA . VAL B 1 180 ? -11.352 3.803 -4.145 1 90.12 180 VAL B CA 1
ATOM 3911 C C . VAL B 1 180 ? -12.32 2.646 -3.883 1 90.12 180 VAL B C 1
ATOM 3913 O O . VAL B 1 180 ? -12.57 1.829 -4.77 1 90.12 180 VAL B O 1
ATOM 3916 N N . MET B 1 181 ? -12.711 2.615 -2.617 1 91.31 181 MET B N 1
ATOM 3917 C CA . MET B 1 181 ? -13.766 1.67 -2.277 1 91.31 181 MET B CA 1
ATOM 3918 C C . MET B 1 181 ? -15.141 2.273 -2.545 1 91.31 181 MET B C 1
ATOM 3920 O O . MET B 1 181 ? -15.43 3.385 -2.1 1 91.31 181 MET B O 1
ATOM 3924 N N . GLN B 1 182 ? -15.93 1.617 -3.35 1 92.81 182 GLN B N 1
ATOM 3925 C CA . GLN B 1 182 ? -17.297 2.016 -3.631 1 92.81 182 GLN B CA 1
ATOM 3926 C C . GLN B 1 182 ? -18.25 0.836 -3.48 1 92.81 182 GLN B C 1
ATOM 3928 O O . GLN B 1 182 ? -18.156 -0.143 -4.223 1 92.81 182 GLN B O 1
ATOM 3933 N N . GLN B 1 183 ? -19.156 0.931 -2.486 1 89.62 183 GLN B N 1
ATOM 3934 C CA . GLN B 1 183 ? -20.141 -0.111 -2.205 1 89.62 183 GLN B CA 1
ATOM 3935 C C . GLN B 1 183 ? -19.469 -1.465 -2.006 1 89.62 183 GLN B C 1
ATOM 3937 O O . GLN B 1 183 ? -19.875 -2.465 -2.596 1 89.62 183 GLN B O 1
ATOM 3942 N N . GLY B 1 184 ? -18.422 -1.344 -1.359 1 84.94 184 GLY B N 1
ATOM 3943 C CA . GLY B 1 184 ? -17.734 -2.562 -0.965 1 84.94 184 GLY B CA 1
ATOM 3944 C C . GLY B 1 184 ? -16.781 -3.084 -2.029 1 84.94 184 GLY B C 1
ATOM 3945 O O . GLY B 1 184 ? -16.094 -4.082 -1.818 1 84.94 184 GLY B O 1
ATOM 3946 N N . ASN B 1 185 ? -16.688 -2.395 -3.156 1 82 185 ASN B N 1
ATOM 3947 C CA . ASN B 1 185 ? -15.828 -2.842 -4.25 1 82 185 ASN B CA 1
ATOM 3948 C C . ASN B 1 185 ? -14.766 -1.803 -4.59 1 82 185 ASN B C 1
ATOM 3950 O O . ASN B 1 185 ? -15.055 -0.604 -4.621 1 82 185 ASN B O 1
ATOM 3954 N N . PRO B 1 186 ? -13.57 -2.311 -4.742 1 82.06 186 PRO B N 1
ATOM 3955 C CA . PRO B 1 186 ? -12.562 -1.374 -5.25 1 82.06 186 PRO B CA 1
ATOM 3956 C C . PRO B 1 186 ? -12.773 -1.023 -6.723 1 82.06 186 PRO B C 1
ATOM 3958 O O . PRO B 1 186 ? -12.984 -1.914 -7.547 1 82.06 186 PRO B O 1
ATOM 3961 N N . ILE B 1 187 ? -12.781 0.225 -7.027 1 82.19 187 ILE B N 1
ATOM 3962 C CA . ILE B 1 187 ? -12.922 0.678 -8.406 1 82.19 187 ILE B CA 1
ATOM 3963 C C . ILE B 1 187 ? -11.852 1.727 -8.719 1 82.19 187 ILE B C 1
ATOM 3965 O O . ILE B 1 187 ? -11.359 2.406 -7.812 1 82.19 187 ILE B O 1
ATOM 3969 N N . THR B 1 188 ? -11.5 1.829 -9.961 1 81.5 188 THR B N 1
ATOM 3970 C CA . THR B 1 188 ? -10.586 2.873 -10.422 1 81.5 188 THR B CA 1
ATOM 3971 C C . THR B 1 188 ? -11.359 4.113 -10.859 1 81.5 188 THR B C 1
ATOM 3973 O O . THR B 1 188 ? -12.352 4.004 -11.594 1 81.5 188 THR B O 1
ATOM 3976 N N . VAL B 1 189 ? -10.977 5.203 -10.367 1 83.31 189 VAL B N 1
ATOM 3977 C CA . VAL B 1 189 ? -11.625 6.457 -10.734 1 83.31 189 VAL B CA 1
ATOM 3978 C C . VAL B 1 189 ? -10.578 7.461 -11.211 1 83.31 189 VAL B C 1
ATOM 3980 O O . VAL B 1 189 ? -9.383 7.262 -11.008 1 83.31 189 VAL B O 1
ATOM 3983 N N . SER B 1 190 ? -11.094 8.492 -11.922 1 80.38 190 SER B N 1
ATOM 3984 C CA . SER B 1 190 ? -10.211 9.555 -12.406 1 80.38 190 SER B CA 1
ATOM 3985 C C . SER B 1 190 ? -10.367 10.828 -11.578 1 80.38 190 SER B C 1
ATOM 3987 O O . SER B 1 190 ? -11.453 11.125 -11.086 1 80.38 190 SER B O 1
ATOM 3989 N N . PRO B 1 191 ? -9.281 11.57 -11.438 1 82.56 191 PRO B N 1
ATOM 3990 C CA . PRO B 1 191 ? -9.383 12.844 -10.719 1 82.56 191 PRO B CA 1
ATOM 3991 C C . PRO B 1 191 ? -10.391 13.797 -11.359 1 82.56 191 PRO B C 1
ATOM 3993 O O . PRO B 1 191 ? -10.586 13.773 -12.578 1 82.56 191 PRO B O 1
ATOM 3996 N N . LEU B 1 192 ? -11.031 14.617 -10.492 1 83.44 192 LEU B N 1
ATOM 3997 C CA . LEU B 1 192 ? -11.922 15.711 -10.852 1 83.44 192 LEU B CA 1
ATOM 3998 C C . LEU B 1 192 ? -13.148 15.195 -11.602 1 83.44 192 LEU B C 1
ATOM 4000 O O . LEU B 1 192 ? -13.734 15.914 -12.406 1 83.44 192 LEU B O 1
ATOM 4004 N N . THR B 1 193 ? -13.414 13.945 -11.469 1 85.62 193 THR B N 1
ATOM 4005 C CA . THR B 1 193 ? -14.656 13.375 -11.984 1 85.62 193 THR B CA 1
ATOM 4006 C C . THR B 1 193 ? -15.703 13.273 -10.883 1 85.62 193 THR B C 1
ATOM 4008 O O . THR B 1 193 ? -15.43 13.602 -9.727 1 85.62 193 THR B O 1
ATOM 4011 N N . ASP B 1 194 ? -16.984 12.938 -11.32 1 89.75 194 ASP B N 1
ATOM 4012 C CA . ASP B 1 194 ? -18.094 12.781 -10.391 1 89.75 194 ASP B CA 1
ATOM 4013 C C . ASP B 1 194 ? -18.312 14.047 -9.555 1 89.75 194 ASP B C 1
ATOM 4015 O O . ASP B 1 194 ? -18.328 13.992 -8.328 1 89.75 194 ASP B O 1
ATOM 4019 N N . THR B 1 195 ? -18.422 15.188 -10.32 1 89.5 195 THR B N 1
ATOM 4020 C CA . THR B 1 195 ? -18.5 16.5 -9.68 1 89.5 195 THR B CA 1
ATOM 4021 C C . THR B 1 195 ? -19.859 16.703 -9.023 1 89.5 195 THR B C 1
ATOM 4023 O O . THR B 1 195 ? -20.859 16.094 -9.445 1 89.5 195 THR B O 1
ATOM 4026 N N . ARG B 1 196 ? -19.875 17.438 -7.961 1 92.69 196 ARG B N 1
ATOM 4027 C CA . ARG B 1 196 ? -21.109 17.859 -7.293 1 92.69 196 ARG B CA 1
ATOM 4028 C C . ARG B 1 196 ? -20.922 19.188 -6.582 1 92.69 196 ARG B C 1
ATOM 4030 O O . ARG B 1 196 ? -19.797 19.609 -6.324 1 92.69 196 ARG B O 1
ATOM 4037 N N . TRP B 1 197 ? -22.062 19.812 -6.363 1 92.25 197 TRP B N 1
ATOM 4038 C CA . TRP B 1 197 ? -22.047 21.047 -5.59 1 92.25 197 TRP B CA 1
ATOM 4039 C C . TRP B 1 197 ? -22.219 20.766 -4.102 1 92.25 197 TRP B C 1
ATOM 4041 O O . TRP B 1 197 ? -23.078 19.969 -3.715 1 92.25 197 TRP B O 1
ATOM 4051 N N . VAL B 1 198 ? -21.344 21.406 -3.289 1 93.81 198 VAL B N 1
ATOM 4052 C CA . VAL B 1 198 ? -21.391 21.219 -1.844 1 93.81 198 VAL B CA 1
ATOM 4053 C C . VAL B 1 198 ? -21.5 22.578 -1.147 1 93.81 198 VAL B C 1
ATOM 4055 O O . VAL B 1 198 ? -20.844 23.547 -1.553 1 93.81 198 VAL B O 1
ATOM 4058 N N . ASP B 1 199 ? -22.344 22.578 -0.136 1 92.38 199 ASP B N 1
ATOM 4059 C CA . ASP B 1 199 ? -22.5 23.797 0.652 1 92.38 199 ASP B CA 1
ATOM 4060 C C . ASP B 1 199 ? -21.453 23.875 1.768 1 92.38 199 ASP B C 1
ATOM 4062 O O . ASP B 1 199 ? -21.359 22.969 2.59 1 92.38 199 ASP B O 1
ATOM 4066 N N . PHE B 1 200 ? -20.672 24.906 1.771 1 91.94 200 PHE B N 1
ATOM 4067 C CA . PHE B 1 200 ? -19.766 25.266 2.855 1 91.94 200 PHE B CA 1
ATOM 4068 C C . PHE B 1 200 ? -20.25 26.516 3.572 1 91.94 200 PHE B C 1
ATOM 4070 O O . PHE B 1 200 ? -21.078 27.25 3.041 1 91.94 200 PHE B O 1
ATOM 4077 N N . PRO B 1 201 ? -19.828 26.609 4.828 1 87.31 201 PRO B N 1
ATOM 4078 C CA . PRO B 1 201 ? -20.172 27.891 5.461 1 87.31 201 PRO B CA 1
ATOM 4079 C C . PRO B 1 201 ? -19.797 29.094 4.602 1 87.31 201 PRO B C 1
ATOM 4081 O O . PRO B 1 201 ? -18.609 29.312 4.328 1 87.31 201 PRO B O 1
ATOM 4084 N N . GLY B 1 202 ? -20.766 29.766 4.082 1 84.31 202 GLY B N 1
ATOM 4085 C CA . GLY B 1 202 ? -20.547 31.031 3.383 1 84.31 202 GLY B CA 1
ATOM 4086 C C . GLY B 1 202 ? -20.438 30.859 1.878 1 84.31 202 GLY B C 1
ATOM 4087 O O . GLY B 1 202 ? -20.344 31.859 1.146 1 84.31 202 GLY B O 1
ATOM 4088 N N . SER B 1 203 ? -20.469 29.656 1.42 1 83.94 203 SER B N 1
ATOM 4089 C CA . SER B 1 203 ? -20.328 29.516 -0.026 1 83.94 203 SER B CA 1
ATOM 4090 C C . SER B 1 203 ? -20.75 28.125 -0.492 1 83.94 203 SER B C 1
ATOM 4092 O O . SER B 1 203 ? -20.859 27.203 0.317 1 83.94 203 SER B O 1
ATOM 4094 N N . ARG B 1 204 ? -21.047 28.125 -1.747 1 89.69 204 ARG B N 1
ATOM 4095 C CA . ARG B 1 204 ? -21.219 26.844 -2.443 1 89.69 204 ARG B CA 1
ATOM 4096 C C . ARG B 1 204 ? -20.062 26.594 -3.41 1 89.69 204 ARG B C 1
ATOM 4098 O O . ARG B 1 204 ? -19.625 27.5 -4.105 1 89.69 204 ARG B O 1
ATOM 4105 N N . THR B 1 205 ? -19.594 25.375 -3.354 1 87.44 205 THR B N 1
ATOM 4106 C CA . THR B 1 205 ? -18.406 25.062 -4.137 1 87.44 205 THR B CA 1
ATOM 4107 C C . THR B 1 205 ? -18.594 23.766 -4.914 1 87.44 205 THR B C 1
ATOM 4109 O O . THR B 1 205 ? -19.125 22.781 -4.379 1 87.44 205 THR B O 1
ATOM 4112 N N . LYS B 1 206 ? -18.266 23.859 -6.246 1 88.44 206 LYS B N 1
ATOM 4113 C CA . LYS B 1 206 ? -18.219 22.641 -7.035 1 88.44 206 LYS B CA 1
ATOM 4114 C C . LYS B 1 206 ? -16.969 21.828 -6.738 1 88.44 206 LYS B C 1
ATOM 4116 O O . LYS B 1 206 ? -15.852 22.359 -6.801 1 88.44 206 LYS B O 1
ATOM 4121 N N . VAL B 1 207 ? -17.156 20.547 -6.387 1 90.5 207 VAL B N 1
ATOM 4122 C CA . VAL B 1 207 ? -16.031 19.719 -5.996 1 90.5 207 VAL B CA 1
ATOM 4123 C C . VAL B 1 207 ? -15.961 18.484 -6.898 1 90.5 207 VAL B C 1
ATOM 4125 O O . VAL B 1 207 ? -16.984 18.031 -7.422 1 90.5 207 VAL B O 1
ATOM 4128 N N . GLY B 1 208 ? -14.703 17.984 -7.16 1 89.69 208 GLY B N 1
ATOM 4129 C CA . GLY B 1 208 ? -14.422 16.766 -7.898 1 89.69 208 GLY B CA 1
ATOM 4130 C C . GLY B 1 208 ? -13.461 15.836 -7.176 1 89.69 208 GLY B C 1
ATOM 4131 O O . GLY B 1 208 ? -12.82 16.234 -6.207 1 89.69 208 GLY B O 1
ATOM 4132 N N . ARG B 1 209 ? -13.375 14.633 -7.688 1 91.5 209 ARG B N 1
ATOM 4133 C CA . ARG B 1 209 ? -12.641 13.562 -7.016 1 91.5 209 ARG B CA 1
ATOM 4134 C C . ARG B 1 209 ? -11.156 13.891 -6.93 1 91.5 209 ARG B C 1
ATOM 4136 O O . ARG B 1 209 ? -10.578 14.43 -7.875 1 91.5 209 ARG B O 1
ATOM 4143 N N . ILE B 1 210 ? -10.586 13.547 -5.844 1 88.88 210 ILE B N 1
ATOM 4144 C CA . ILE B 1 210 ? -9.141 13.617 -5.645 1 88.88 210 ILE B CA 1
ATOM 4145 C C . ILE B 1 210 ? -8.68 12.445 -4.781 1 88.88 210 ILE B C 1
ATOM 4147 O O . ILE B 1 210 ? -9.445 11.945 -3.951 1 88.88 210 ILE B O 1
ATOM 4151 N N . ASP B 1 211 ? -7.453 12.039 -5.012 1 89.5 211 ASP B N 1
ATOM 4152 C CA . ASP B 1 211 ? -6.887 10.953 -4.215 1 89.5 211 ASP B CA 1
ATOM 4153 C C . ASP B 1 211 ? -6.305 11.477 -2.906 1 89.5 211 ASP B C 1
ATOM 4155 O O . ASP B 1 211 ? -5.445 12.359 -2.914 1 89.5 211 ASP B O 1
ATOM 4159 N N . THR B 1 212 ? -6.844 11.008 -1.804 1 93 212 THR B N 1
ATOM 4160 C CA . THR B 1 212 ? -6.285 11.273 -0.485 1 93 212 THR B CA 1
ATOM 4161 C C . THR B 1 212 ? -6.105 9.984 0.303 1 93 212 THR B C 1
ATOM 4163 O O . THR B 1 212 ? -6.891 9.047 0.152 1 93 212 THR B O 1
ATOM 4166 N N . PRO B 1 213 ? -5.141 9.945 1.212 1 94.62 213 PRO B N 1
ATOM 4167 C CA . PRO B 1 213 ? -4.758 8.703 1.891 1 94.62 213 PRO B CA 1
ATOM 4168 C C . PRO B 1 213 ? -5.898 8.094 2.699 1 94.62 213 PRO B C 1
ATOM 4170 O O . PRO B 1 213 ? -5.984 6.871 2.832 1 94.62 213 PRO B O 1
ATOM 4173 N N . GLU B 1 214 ? -6.758 8.906 3.229 1 95.69 214 GLU B N 1
ATOM 4174 C CA . GLU B 1 214 ? -7.773 8.352 4.117 1 95.69 214 GLU B CA 1
ATOM 4175 C C . GLU B 1 214 ? -8.797 7.531 3.34 1 95.69 214 GLU B C 1
ATOM 4177 O O . GLU B 1 214 ? -9.508 6.707 3.918 1 95.69 214 GLU B O 1
ATOM 4182 N N . GLN B 1 215 ? -8.891 7.785 1.991 1 95.5 215 GLN B N 1
ATOM 4183 C CA . GLN B 1 215 ? -9.734 6.914 1.172 1 95.5 215 GLN B CA 1
ATOM 4184 C C . GLN B 1 215 ? -9.211 5.484 1.171 1 95.5 215 GLN B C 1
ATOM 4186 O O . GLN B 1 215 ? -9.977 4.535 1.019 1 95.5 215 GLN B O 1
ATOM 4191 N N . PHE B 1 216 ? -7.922 5.379 1.338 1 94.06 216 PHE B N 1
ATOM 4192 C CA . PHE B 1 216 ? -7.234 4.098 1.43 1 94.06 216 PHE B CA 1
ATOM 4193 C C . PHE B 1 216 ? -7.434 3.475 2.807 1 94.06 216 PHE B C 1
ATOM 4195 O O . PHE B 1 216 ? -7.652 2.268 2.924 1 94.06 216 PHE B O 1
ATOM 4202 N N . THR B 1 217 ? -7.477 4.207 3.875 1 96.19 217 THR B N 1
ATOM 4203 C CA . THR B 1 217 ? -7.438 3.65 5.223 1 96.19 217 THR B CA 1
ATOM 4204 C C . THR B 1 217 ? -8.844 3.479 5.777 1 96.19 217 THR B C 1
ATOM 4206 O O . THR B 1 217 ? -9.102 2.572 6.574 1 96.19 217 THR B O 1
ATOM 4209 N N . PHE B 1 218 ? -9.859 4.293 5.391 1 96.81 218 PHE B N 1
ATOM 4210 C CA . PHE B 1 218 ? -11.203 4.262 5.953 1 96.81 218 PHE B CA 1
ATOM 4211 C C . PHE B 1 218 ? -11.82 2.873 5.809 1 96.81 218 PHE B C 1
ATOM 4213 O O . PHE B 1 218 ? -12.406 2.346 6.758 1 96.81 218 PHE B O 1
ATOM 4220 N N . PRO B 1 219 ? -11.68 2.236 4.652 1 93.31 219 PRO B N 1
ATOM 4221 C CA . PRO B 1 219 ? -12.266 0.901 4.527 1 93.31 219 PRO B CA 1
ATOM 4222 C C . PRO B 1 219 ? -11.625 -0.115 5.473 1 93.31 219 PRO B C 1
ATOM 4224 O O . PRO B 1 219 ? -12.312 -1 5.988 1 93.31 219 PRO B O 1
ATOM 4227 N N . MET B 1 220 ? -10.406 0.05 5.777 1 90.19 220 MET B N 1
ATOM 4228 C CA . MET B 1 220 ? -9.672 -0.916 6.586 1 90.19 220 MET B CA 1
ATOM 4229 C C . MET B 1 220 ? -9.883 -0.658 8.078 1 90.19 220 MET B C 1
ATOM 4231 O O . MET B 1 220 ? -9.969 -1.599 8.867 1 90.19 220 MET B O 1
ATOM 4235 N N . THR B 1 221 ? -10.023 0.601 8.453 1 92.88 221 THR B N 1
ATOM 4236 C CA . THR B 1 221 ? -10.016 0.965 9.867 1 92.88 221 THR B CA 1
ATOM 4237 C C . THR B 1 221 ? -11.438 1.167 10.383 1 92.88 221 THR B C 1
ATOM 4239 O O . THR B 1 221 ? -11.727 0.877 11.539 1 92.88 221 THR B O 1
ATOM 4242 N N . LEU B 1 222 ? -12.297 1.689 9.492 1 94.5 222 LEU B N 1
ATOM 4243 C CA . LEU B 1 222 ? -13.648 2.014 9.938 1 94.5 222 LEU B CA 1
ATOM 4244 C C . LEU B 1 222 ? -14.68 1.126 9.242 1 94.5 222 LEU B C 1
ATOM 4246 O O . LEU B 1 222 ? -15.883 1.259 9.484 1 94.5 222 LEU B O 1
ATOM 4250 N N . GLY B 1 223 ? -14.18 0.312 8.367 1 90.88 223 GLY B N 1
ATOM 4251 C CA . GLY B 1 223 ? -15.078 -0.602 7.684 1 90.88 223 GLY B CA 1
ATOM 4252 C C . GLY B 1 223 ? -15.93 0.08 6.633 1 90.88 223 GLY B C 1
ATOM 4253 O O . GLY B 1 223 ? -17 -0.415 6.281 1 90.88 223 GLY B O 1
ATOM 4254 N N . ALA B 1 224 ? -15.523 1.209 6.137 1 95.44 224 ALA B N 1
ATOM 4255 C CA . ALA B 1 224 ? -16.312 1.95 5.16 1 95.44 224 ALA B CA 1
ATOM 4256 C C . ALA B 1 224 ? -16.406 1.188 3.842 1 95.44 224 ALA B C 1
ATOM 4258 O O . ALA B 1 224 ? -15.398 0.743 3.295 1 95.44 224 ALA B O 1
ATOM 4259 N N . GLU B 1 225 ? -17.609 1.056 3.354 1 94 225 GLU B N 1
ATOM 4260 C CA . GLU B 1 225 ? -17.844 0.406 2.068 1 94 225 GLU B CA 1
ATOM 4261 C C . GLU B 1 225 ? -17.672 1.39 0.914 1 94 225 GLU B C 1
ATOM 4263 O O . GLU B 1 225 ? -17.438 0.982 -0.226 1 94 225 GLU B O 1
ATOM 4268 N N . THR B 1 226 ? -17.906 2.637 1.241 1 96.25 226 THR B N 1
ATOM 4269 C CA . THR B 1 226 ? -17.688 3.721 0.29 1 96.25 226 THR B CA 1
ATOM 4270 C C . THR B 1 226 ? -16.906 4.859 0.942 1 96.25 226 THR B C 1
ATOM 4272 O O . THR B 1 226 ? -17.266 5.332 2.018 1 96.25 226 THR B O 1
ATOM 4275 N N . ALA B 1 227 ? -15.781 5.188 0.383 1 97.44 227 ALA B N 1
ATOM 4276 C CA . ALA B 1 227 ? -15 6.355 0.794 1 97.44 227 ALA B CA 1
ATOM 4277 C C . ALA B 1 227 ? -14.656 7.234 -0.404 1 97.44 227 ALA B C 1
ATOM 4279 O O . ALA B 1 227 ? -14.125 6.746 -1.404 1 97.44 227 ALA B O 1
ATOM 4280 N N . SER B 1 228 ? -14.969 8.484 -0.332 1 97.12 228 SER B N 1
ATOM 4281 C CA . SER B 1 228 ? -14.672 9.414 -1.418 1 97.12 228 SER B CA 1
ATOM 4282 C C . SER B 1 228 ? -14.203 10.758 -0.88 1 97.12 228 SER B C 1
ATOM 4284 O O . SER B 1 228 ? -14.656 11.203 0.178 1 97.12 228 SER B O 1
ATOM 4286 N N . THR B 1 229 ? -13.281 11.305 -1.553 1 96.06 229 THR B N 1
ATOM 4287 C CA . THR B 1 229 ? -12.836 12.672 -1.292 1 96.06 229 THR B CA 1
ATOM 4288 C C . THR B 1 229 ? -12.898 13.516 -2.562 1 96.06 229 THR B C 1
ATOM 4290 O O . THR B 1 229 ? -12.539 13.047 -3.643 1 96.06 229 THR B O 1
ATOM 4293 N N . ARG B 1 230 ? -13.445 14.664 -2.4 1 93.25 230 ARG B N 1
ATOM 4294 C CA . ARG B 1 230 ? -13.555 15.625 -3.498 1 93.25 230 ARG B CA 1
ATOM 4295 C C . ARG B 1 230 ? -12.992 16.984 -3.094 1 93.25 230 ARG B C 1
ATOM 4297 O O . ARG B 1 230 ? -13.023 17.344 -1.917 1 93.25 230 ARG B O 1
ATOM 4304 N N . ILE B 1 231 ? -12.445 17.688 -4.102 1 90.06 231 ILE B N 1
ATOM 4305 C CA . ILE B 1 231 ? -11.836 18.984 -3.824 1 90.06 231 ILE B CA 1
ATOM 4306 C C . ILE B 1 231 ? -12.383 20.031 -4.797 1 90.06 231 ILE B C 1
ATOM 4308 O O . ILE B 1 231 ? -12.648 19.719 -5.961 1 90.06 231 ILE B O 1
ATOM 4312 N N . GLY B 1 232 ? -12.688 21.156 -4.258 1 85.12 232 GLY B N 1
ATOM 4313 C CA . GLY B 1 232 ? -13.039 22.328 -5.027 1 85.12 232 GLY B CA 1
ATOM 4314 C C . GLY B 1 232 ? -12.289 23.578 -4.582 1 85.12 232 GLY B C 1
ATOM 4315 O O . GLY B 1 232 ? -11.664 23.578 -3.52 1 85.12 232 GLY B O 1
ATOM 4316 N N . PHE B 1 233 ? -12.305 24.547 -5.492 1 78.69 233 PHE B N 1
ATOM 4317 C CA . PHE B 1 233 ? -11.523 25.75 -5.215 1 78.69 233 PHE B CA 1
ATOM 4318 C C . PHE B 1 233 ? -12.438 26.938 -4.977 1 78.69 233 PHE B C 1
ATOM 4320 O O . PHE B 1 233 ? -13.586 26.953 -5.426 1 78.69 233 PHE B O 1
ATOM 4327 N N . SER B 1 234 ? -11.953 27.844 -4.168 1 67.5 234 SER B N 1
ATOM 4328 C CA . SER B 1 234 ? -12.727 29.016 -3.775 1 67.5 234 SER B CA 1
ATOM 4329 C C . SER B 1 234 ? -13.055 29.891 -4.98 1 67.5 234 SER B C 1
ATOM 4331 O O . SER B 1 234 ? -14.031 30.656 -4.961 1 67.5 234 SER B O 1
ATOM 4333 N N . SER B 1 235 ? -12.188 29.828 -5.844 1 64.06 235 SER B N 1
ATOM 4334 C CA . SER B 1 235 ? -12.547 30.531 -7.074 1 64.06 235 SER B CA 1
ATOM 4335 C C . SER B 1 235 ? -13.117 29.562 -8.109 1 64.06 235 SER B C 1
ATOM 4337 O O . SER B 1 235 ? -12.477 28.562 -8.461 1 64.06 235 SER B O 1
ATOM 4339 N N . HIS B 1 236 ? -14.367 29.797 -8.383 1 58.66 236 HIS B N 1
ATOM 4340 C CA . HIS B 1 236 ? -15.023 28.969 -9.391 1 58.66 236 HIS B CA 1
ATOM 4341 C C . HIS B 1 236 ? -14.203 28.906 -10.672 1 58.66 236 HIS B C 1
ATOM 4343 O O . HIS B 1 236 ? -14.141 27.875 -11.328 1 58.66 236 HIS B O 1
ATOM 4349 N N . ALA B 1 237 ? -13.602 29.969 -10.875 1 53.91 237 ALA B N 1
ATOM 4350 C CA . ALA B 1 237 ? -12.797 30.062 -12.086 1 53.91 237 ALA B CA 1
ATOM 4351 C C . ALA B 1 237 ? -11.617 29.094 -12.031 1 53.91 237 ALA B C 1
ATOM 4353 O O . ALA B 1 237 ? -11.289 28.438 -13.031 1 53.91 237 ALA B O 1
ATOM 4354 N N . SER B 1 238 ? -11.094 28.953 -10.852 1 61.38 238 SER B N 1
ATOM 4355 C CA . SER B 1 238 ? -9.938 28.078 -10.711 1 61.38 238 SER B CA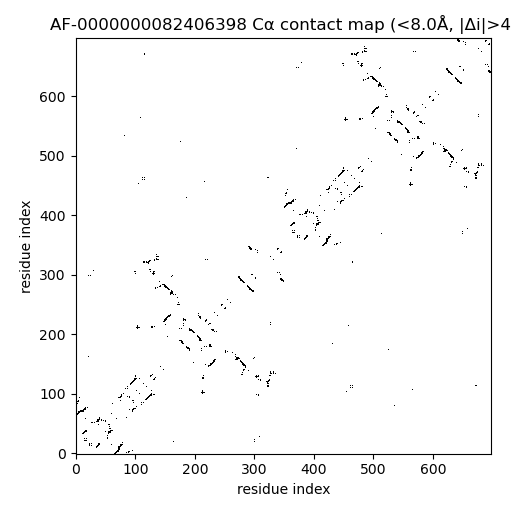 1
ATOM 4356 C C . SER B 1 238 ? -10.344 26.609 -10.836 1 61.38 238 SER B C 1
ATOM 4358 O O . SER B 1 238 ? -9.648 25.828 -11.492 1 61.38 238 SER B O 1
ATOM 4360 N N . THR B 1 239 ? -11.414 26.375 -10.336 1 62.06 239 THR B N 1
ATOM 4361 C CA . THR B 1 239 ? -11.898 25 -10.438 1 62.06 239 THR B CA 1
ATOM 4362 C C . THR B 1 239 ? -12.227 24.641 -11.883 1 62.06 239 THR B C 1
ATOM 4364 O O . THR B 1 239 ? -11.812 23.594 -12.383 1 62.06 239 THR B O 1
ATOM 4367 N N . THR B 1 240 ? -12.906 25.547 -12.469 1 56.53 240 THR B N 1
ATOM 4368 C CA . THR B 1 240 ? -13.305 25.312 -13.852 1 56.53 240 THR B CA 1
ATOM 4369 C C . THR B 1 240 ? -12.086 25.188 -14.758 1 56.53 240 THR B C 1
ATOM 4371 O O . THR B 1 240 ? -12.07 24.359 -15.672 1 56.53 240 THR B O 1
ATOM 4374 N N . ALA B 1 241 ? -11.086 25.938 -14.422 1 58.19 241 ALA B N 1
ATOM 4375 C CA . ALA B 1 241 ? -9.867 25.906 -15.227 1 58.19 241 ALA B CA 1
ATOM 4376 C C . ALA B 1 241 ? -9.148 24.562 -15.078 1 58.19 241 ALA B C 1
ATOM 4378 O O . ALA B 1 241 ? -8.633 24.016 -16.047 1 58.19 241 ALA B O 1
ATOM 4379 N N . LEU B 1 242 ? -9.141 24.156 -13.906 1 63.12 242 LEU B N 1
ATOM 4380 C CA . LEU B 1 242 ? -8.469 22.875 -13.656 1 63.12 242 LEU B CA 1
ATOM 4381 C C . LEU B 1 242 ? -9.219 21.734 -14.336 1 63.12 242 LEU B C 1
ATOM 4383 O O . LEU B 1 242 ? -8.594 20.844 -14.906 1 63.12 242 LEU B O 1
ATOM 4387 N N . LEU B 1 243 ? -10.5 21.875 -14.305 1 60.81 243 LEU B N 1
ATOM 4388 C CA . LEU B 1 243 ? -11.328 20.844 -14.93 1 60.81 243 LEU B CA 1
ATOM 4389 C C . LEU B 1 243 ? -11.172 20.875 -16.453 1 60.81 243 LEU B C 1
ATOM 4391 O O . LEU B 1 243 ? -11.133 19.828 -17.094 1 60.81 243 LEU B O 1
ATOM 4395 N N . ALA B 1 244 ? -11.125 22.047 -16.906 1 54.69 244 ALA B N 1
ATOM 4396 C CA . ALA B 1 244 ? -10.922 22.203 -18.344 1 54.69 244 ALA B CA 1
ATOM 4397 C C . ALA B 1 244 ? -9.562 21.672 -18.781 1 54.69 244 ALA B C 1
ATOM 4399 O O . ALA B 1 244 ? -9.438 21.031 -19.812 1 54.69 244 ALA B O 1
ATOM 4400 N N . ALA B 1 245 ? -8.609 21.969 -17.938 1 57.03 245 ALA B N 1
ATOM 4401 C CA . ALA B 1 245 ? -7.254 21.5 -18.234 1 57.03 245 ALA B CA 1
ATOM 4402 C C . ALA B 1 245 ? -7.191 19.984 -18.25 1 57.03 245 ALA B C 1
ATOM 4404 O O . ALA B 1 245 ? -6.496 19.391 -19.078 1 57.03 245 ALA B O 1
ATOM 4405 N N . LYS B 1 246 ? -7.816 19.391 -17.406 1 58.84 246 LYS B N 1
ATOM 4406 C CA . LYS B 1 246 ? -7.883 17.938 -17.359 1 58.84 246 LYS B CA 1
ATOM 4407 C C . LYS B 1 246 ? -8.516 17.375 -18.625 1 58.84 246 LYS B C 1
ATOM 4409 O O . LYS B 1 246 ? -8.023 16.391 -19.188 1 58.84 246 LYS B O 1
ATOM 4414 N N . LYS B 1 247 ? -9.586 18.031 -19.062 1 53.22 247 LYS B N 1
ATOM 4415 C CA . LYS B 1 247 ? -10.336 17.578 -20.234 1 53.22 247 LYS B CA 1
ATOM 4416 C C . LYS B 1 247 ? -9.477 17.594 -21.484 1 53.22 247 LYS B C 1
ATOM 4418 O O . LYS B 1 247 ? -9.633 16.734 -22.359 1 53.22 247 LYS B O 1
ATOM 4423 N N . VAL B 1 248 ? -8.648 18.531 -21.484 1 46.22 248 VAL B N 1
ATOM 4424 C CA . VAL B 1 248 ? -7.832 18.641 -22.688 1 46.22 248 VAL B CA 1
ATOM 4425 C C . VAL B 1 248 ? -6.594 17.75 -22.562 1 46.22 248 VAL B C 1
ATOM 4427 O O . VAL B 1 248 ? -5.789 17.672 -23.5 1 46.22 248 VAL B O 1
ATOM 4430 N N . GLY B 1 249 ? -6.469 17 -21.531 1 48.41 249 GLY B N 1
ATOM 4431 C CA . GLY B 1 249 ? -5.41 16.031 -21.328 1 48.41 249 GLY B CA 1
ATOM 4432 C C . GLY B 1 249 ? -4.098 16.656 -20.891 1 48.41 249 GLY B C 1
ATOM 4433 O O . GLY B 1 249 ? -3.027 16.094 -21.125 1 48.41 249 GLY B O 1
ATOM 4434 N N . LEU B 1 250 ? -4.188 17.922 -20.406 1 46.56 250 LEU B N 1
ATOM 4435 C CA . LEU B 1 250 ? -2.979 18.656 -20.047 1 46.56 250 LEU B CA 1
ATOM 4436 C C . LEU B 1 250 ? -2.195 17.922 -18.969 1 46.56 250 LEU B C 1
ATOM 4438 O O . LEU B 1 250 ? -0.964 17.984 -18.938 1 46.56 250 LEU B O 1
ATOM 4442 N N . PHE B 1 251 ? -2.883 17.266 -18.234 1 47.41 251 PHE B N 1
ATOM 4443 C CA . PHE B 1 251 ? -2.191 16.594 -17.141 1 47.41 251 PHE B CA 1
ATOM 4444 C C . PHE B 1 251 ? -1.558 15.297 -17.625 1 47.41 251 PHE B C 1
ATOM 4446 O O . PHE B 1 251 ? -0.634 14.781 -16.984 1 47.41 251 PHE B O 1
ATOM 4453 N N . ARG B 1 252 ? -2.086 14.812 -18.656 1 47.34 252 ARG B N 1
ATOM 4454 C CA . ARG B 1 252 ? -1.539 13.586 -19.219 1 47.34 252 ARG B CA 1
ATOM 4455 C C . ARG B 1 252 ? -0.349 13.883 -20.125 1 47.34 252 ARG B C 1
ATOM 4457 O O . ARG B 1 252 ? 0.617 13.117 -20.172 1 47.34 252 ARG B O 1
ATOM 4464 N N . TRP B 1 253 ? -0.503 14.922 -20.891 1 41 253 TRP B N 1
ATOM 4465 C CA . TRP B 1 253 ? 0.481 15.242 -21.922 1 41 253 TRP B CA 1
ATOM 4466 C C . TRP B 1 253 ? 1.634 16.062 -21.344 1 41 253 TRP B C 1
ATOM 4468 O O . TRP B 1 253 ? 2.721 16.109 -21.922 1 41 253 TRP B O 1
ATOM 4478 N N . GLY B 1 254 ? 1.388 16.781 -20.438 1 39 254 GLY B N 1
ATOM 4479 C CA . GLY B 1 254 ? 2.434 17.703 -20 1 39 254 GLY B CA 1
ATOM 4480 C C . GLY B 1 254 ? 3.379 17.094 -18.984 1 39 254 GLY B C 1
ATOM 4481 O O . GLY B 1 254 ? 3.971 17.797 -18.172 1 39 254 GLY B O 1
ATOM 4482 N N . ARG B 1 255 ? 3.391 16 -18.797 1 45.97 255 ARG B N 1
ATOM 4483 C CA . ARG B 1 255 ? 4.176 15.297 -17.797 1 45.97 255 ARG B CA 1
ATOM 4484 C C . ARG B 1 255 ? 5.668 15.445 -18.047 1 45.97 255 ARG B C 1
ATOM 4486 O O . ARG B 1 255 ? 6.492 15.008 -17.25 1 45.97 255 ARG B O 1
ATOM 4493 N N . GLY B 1 256 ? 6.129 15.992 -19.109 1 41 256 GLY B N 1
ATOM 4494 C CA . GLY B 1 256 ? 7.543 16.25 -19.312 1 41 256 GLY B CA 1
ATOM 4495 C C . GLY B 1 256 ? 8.039 17.484 -18.578 1 41 256 GLY B C 1
ATOM 4496 O O . GLY B 1 256 ? 7.234 18.297 -18.125 1 41 256 GLY B O 1
ATOM 4497 N N . ASP B 1 257 ? 9.328 17.516 -18.156 1 44.12 257 ASP B N 1
ATOM 4498 C CA . ASP B 1 257 ? 10.055 18.609 -17.531 1 44.12 257 ASP B CA 1
ATOM 4499 C C . ASP B 1 257 ? 9.609 19.953 -18.094 1 44.12 257 ASP B C 1
ATOM 4501 O O . ASP B 1 257 ? 9.812 21 -17.469 1 44.12 257 ASP B O 1
ATOM 4505 N N . ARG B 1 258 ? 9.227 19.938 -19.297 1 41.12 258 ARG B N 1
ATOM 4506 C CA . ARG B 1 258 ? 9.125 21.234 -19.953 1 41.12 258 ARG B CA 1
ATOM 4507 C C . ARG B 1 258 ? 7.898 22 -19.469 1 41.12 258 ARG B C 1
ATOM 4509 O O . ARG B 1 258 ? 7.832 23.219 -19.609 1 41.12 258 ARG B O 1
ATOM 4516 N N . PHE B 1 259 ? 6.922 21.344 -18.984 1 41.75 259 PHE B N 1
ATOM 4517 C CA . PHE B 1 259 ? 5.723 22.125 -18.703 1 41.75 259 PHE B CA 1
ATOM 4518 C C . PHE B 1 259 ? 5.504 22.25 -17.188 1 41.75 259 PHE B C 1
ATOM 4520 O O . PHE B 1 259 ? 4.441 22.703 -16.75 1 41.75 259 PHE B O 1
ATOM 4527 N N . THR B 1 260 ? 6.379 21.859 -16.469 1 48.94 260 THR B N 1
ATOM 4528 C CA . THR B 1 260 ? 6.371 21.953 -15.008 1 48.94 260 THR B CA 1
ATOM 4529 C C . THR B 1 260 ? 6.195 23.406 -14.562 1 48.94 260 THR B C 1
ATOM 4531 O O . THR B 1 260 ? 5.422 23.703 -13.648 1 48.94 260 THR B O 1
ATOM 4534 N N . PRO B 1 261 ? 6.871 24.312 -15.234 1 42.22 261 PRO B N 1
ATOM 4535 C CA . PRO B 1 261 ? 6.699 25.703 -14.766 1 42.22 261 PRO B CA 1
ATOM 4536 C C . PRO B 1 261 ? 5.277 26.219 -14.977 1 42.22 261 PRO B C 1
ATOM 4538 O O . PRO B 1 261 ? 4.766 26.969 -14.141 1 42.22 261 PRO B O 1
ATOM 4541 N N . LEU B 1 262 ? 4.73 25.953 -16.062 1 43.06 262 LEU B N 1
ATOM 4542 C CA . LEU B 1 262 ? 3.393 26.469 -16.344 1 43.06 262 LEU B CA 1
ATOM 4543 C C . LEU B 1 262 ? 2.371 25.891 -15.375 1 43.06 262 LEU B C 1
ATOM 4545 O O . LEU B 1 262 ? 1.464 26.609 -14.93 1 43.06 262 LEU B O 1
ATOM 4549 N N . ARG B 1 263 ? 2.572 24.734 -15.086 1 50 263 ARG B N 1
ATOM 4550 C CA . ARG B 1 263 ? 1.651 24.078 -14.156 1 50 263 ARG B CA 1
ATOM 4551 C C . ARG B 1 263 ? 1.779 24.672 -12.758 1 50 263 ARG B C 1
ATOM 4553 O O . ARG B 1 263 ? 0.776 24.859 -12.07 1 50 263 ARG B O 1
ATOM 4560 N N . ARG B 1 264 ? 2.975 25.109 -12.43 1 46.56 264 ARG B N 1
ATOM 4561 C CA . ARG B 1 264 ? 3.262 25.766 -11.156 1 46.56 264 ARG B CA 1
ATOM 4562 C C . ARG B 1 264 ? 2.549 27.109 -11.062 1 46.56 264 ARG B C 1
ATOM 4564 O O . ARG B 1 264 ? 2.074 27.484 -9.984 1 46.56 264 ARG B O 1
ATOM 4571 N N . GLY B 1 265 ? 2.703 27.75 -12.078 1 41.56 265 GLY B N 1
ATOM 4572 C CA . GLY B 1 265 ? 2.123 29.078 -12.094 1 41.56 265 GLY B CA 1
ATOM 4573 C C . GLY B 1 265 ? 0.618 29.078 -11.906 1 41.56 265 GLY B C 1
ATOM 4574 O O . GLY B 1 265 ? 0.062 30 -11.289 1 41.56 265 GLY B O 1
ATOM 4575 N N . LEU B 1 266 ? 0.053 28.203 -12.492 1 41.31 266 LEU B N 1
ATOM 4576 C CA . LEU B 1 266 ? -1.406 28.203 -12.477 1 41.31 266 LEU B CA 1
ATOM 4577 C C . LEU B 1 266 ? -1.936 27.891 -11.078 1 41.31 266 LEU B C 1
ATOM 4579 O O . LEU B 1 266 ? -3.008 28.359 -10.703 1 41.31 266 LEU B O 1
ATOM 4583 N N . LEU B 1 267 ? -1.112 27.188 -10.359 1 42.69 267 LEU B N 1
ATOM 4584 C CA . LEU B 1 267 ? -1.656 26.703 -9.094 1 42.69 267 LEU B CA 1
ATOM 4585 C C . LEU B 1 267 ? -1.062 27.469 -7.918 1 42.69 267 LEU B C 1
ATOM 4587 O O . LEU B 1 267 ? -1.516 27.328 -6.781 1 42.69 267 LEU B O 1
ATOM 4591 N N . TYR B 1 268 ? 0.006 28.203 -8.336 1 37.09 268 TYR B N 1
ATOM 4592 C CA . TYR B 1 268 ? 0.655 28.922 -7.25 1 37.09 268 TYR B CA 1
ATOM 4593 C C . TYR B 1 268 ? 0.007 30.281 -7.039 1 37.09 268 TYR B C 1
ATOM 4595 O O . TYR B 1 268 ? 0.168 31.188 -7.863 1 37.09 268 TYR B O 1
ATOM 4603 N N . SER B 1 269 ? -1.146 30.375 -6.531 1 35.78 269 SER B N 1
ATOM 4604 C CA . SER B 1 269 ? -1.478 31.719 -6.07 1 35.78 269 SER B CA 1
ATOM 4605 C C . SER B 1 269 ? -1.361 31.828 -4.555 1 35.78 269 SER B C 1
ATOM 4607 O O . SER B 1 269 ? -2.236 31.359 -3.824 1 35.78 269 SER B O 1
ATOM 4609 N N . PRO B 1 270 ? -0.169 32.125 -4.082 1 38.69 270 PRO B N 1
ATOM 4610 C CA . PRO B 1 270 ? -0.021 32.375 -2.643 1 38.69 270 PRO B CA 1
ATOM 4611 C C . PRO B 1 270 ? -1.047 33.344 -2.096 1 38.69 270 PRO B C 1
ATOM 4613 O O . PRO B 1 270 ? -1.054 34.531 -2.488 1 38.69 270 PRO B O 1
ATOM 4616 N N . GLY B 1 271 ? -2.26 32.938 -1.905 1 42.38 271 GLY B N 1
ATOM 4617 C CA . GLY B 1 271 ? -3.102 33.938 -1.258 1 42.38 271 GLY B CA 1
ATOM 4618 C C . GLY B 1 271 ? -2.787 34.125 0.216 1 42.38 271 GLY B C 1
ATOM 4619 O O . GLY B 1 271 ? -1.952 33.406 0.77 1 42.38 271 GLY B O 1
ATOM 4620 N N . LYS B 1 272 ? -2.861 35.406 0.798 1 45.38 272 LYS B N 1
ATOM 4621 C CA . LYS B 1 272 ? -2.545 36 2.096 1 45.38 272 LYS B CA 1
ATOM 4622 C C . LYS B 1 272 ? -3.396 35.375 3.203 1 45.38 272 LYS B C 1
ATOM 4624 O O . LYS B 1 272 ? -3.467 35.906 4.309 1 45.38 272 LYS B O 1
ATOM 4629 N N . GLY B 1 273 ? -3.996 34.219 3.062 1 53.47 273 GLY B N 1
ATOM 4630 C CA . GLY B 1 273 ? -4.59 33.875 4.348 1 53.47 273 GLY B CA 1
ATOM 4631 C C . GLY B 1 273 ? -5.941 33.219 4.223 1 53.47 273 GLY B C 1
ATOM 4632 O O . GLY B 1 273 ? -6.965 33.781 4.613 1 53.47 273 GLY B O 1
ATOM 4633 N N . GLY B 1 274 ? -6.152 32.156 3.334 1 64.62 274 GLY B N 1
ATOM 4634 C CA . GLY B 1 274 ? -7.512 31.641 3.23 1 64.62 274 GLY B CA 1
ATOM 4635 C C . GLY B 1 274 ? -7.832 30.578 4.258 1 64.62 274 GLY B C 1
ATOM 4636 O O . GLY B 1 274 ? -6.938 30.094 4.957 1 64.62 274 GLY B O 1
ATOM 4637 N N . SER B 1 275 ? -9.18 30.609 4.699 1 78.75 275 SER B N 1
ATOM 4638 C CA . SER B 1 275 ? -9.742 29.641 5.625 1 78.75 275 SER B CA 1
ATOM 4639 C C . SER B 1 275 ? -9.727 28.234 5.02 1 78.75 275 SER B C 1
ATOM 4641 O O . SER B 1 275 ? -9.836 28.078 3.801 1 78.75 275 SER B O 1
ATOM 4643 N N . ALA B 1 276 ? -9.289 27.297 5.82 1 84.31 276 ALA B N 1
ATOM 4644 C CA . ALA B 1 276 ? -9.43 25.891 5.41 1 84.31 276 ALA B CA 1
ATOM 4645 C C . ALA B 1 276 ? -10.797 25.344 5.809 1 84.31 276 ALA B C 1
ATOM 4647 O O . ALA B 1 276 ? -11.203 25.453 6.969 1 84.31 276 ALA B O 1
ATOM 4648 N N . GLN B 1 277 ? -11.531 24.812 4.832 1 92.25 277 GLN B N 1
ATOM 4649 C CA . GLN B 1 277 ? -12.828 24.203 5.117 1 92.25 277 GLN B CA 1
ATOM 4650 C C . GLN B 1 277 ? -12.922 22.797 4.535 1 92.25 277 GLN B C 1
ATOM 4652 O O . GLN B 1 277 ? -12.531 22.562 3.389 1 92.25 277 GLN B O 1
ATOM 4657 N N . VAL B 1 278 ? -13.328 21.859 5.348 1 95.88 278 VAL B N 1
ATOM 4658 C CA . VAL B 1 278 ? -13.531 20.484 4.945 1 95.88 278 VAL B CA 1
ATOM 4659 C C . VAL B 1 278 ? -14.867 19.969 5.496 1 95.88 278 VAL B C 1
ATOM 4661 O O . VAL B 1 278 ? -15.086 20 6.711 1 95.88 278 VAL B O 1
ATOM 4664 N N . ARG B 1 279 ? -15.711 19.547 4.648 1 97.31 279 ARG B N 1
ATOM 4665 C CA . ARG B 1 279 ? -16.953 18.938 5.082 1 97.31 279 ARG B CA 1
ATOM 4666 C C . ARG B 1 279 ? -16.875 17.406 5.023 1 97.31 279 ARG B C 1
ATOM 4668 O O . ARG B 1 279 ? -16.328 16.859 4.066 1 97.31 279 ARG B O 1
ATOM 4675 N N . ILE B 1 280 ? -17.375 16.75 6.023 1 98.38 280 ILE B N 1
ATOM 4676 C CA . ILE B 1 280 ? -17.391 15.289 6.098 1 98.38 280 ILE B CA 1
ATOM 4677 C C . ILE B 1 280 ? -18.828 14.805 6.301 1 98.38 280 ILE B C 1
ATOM 4679 O O . ILE B 1 280 ? -19.5 15.227 7.246 1 98.38 280 ILE B O 1
ATOM 4683 N N . ASP B 1 281 ? -19.281 13.984 5.438 1 98.38 281 ASP B N 1
ATOM 4684 C CA . ASP B 1 281 ? -20.578 13.305 5.543 1 98.38 281 ASP B CA 1
ATOM 4685 C C . ASP B 1 281 ? -20.391 11.812 5.789 1 98.38 281 ASP B C 1
ATOM 4687 O O . ASP B 1 281 ? -19.719 11.125 5.012 1 98.38 281 ASP B O 1
ATOM 4691 N N . VAL B 1 282 ? -20.969 11.328 6.891 1 98.44 282 VAL B N 1
ATOM 4692 C CA . VAL B 1 282 ? -20.844 9.914 7.238 1 98.44 282 VAL B CA 1
ATOM 4693 C C . VAL B 1 282 ? -22.219 9.281 7.336 1 98.44 282 VAL B C 1
ATOM 4695 O O . VAL B 1 282 ? -23.141 9.867 7.918 1 98.44 282 VAL B O 1
ATOM 4698 N N . THR B 1 283 ? -22.406 8.164 6.691 1 98.38 283 THR B N 1
ATOM 4699 C CA . THR B 1 283 ? -23.609 7.332 6.836 1 98.38 283 THR B CA 1
ATOM 4700 C C . THR B 1 283 ? -23.281 6.047 7.59 1 98.38 283 THR B C 1
ATOM 4702 O O . THR B 1 283 ? -22.297 5.367 7.273 1 98.38 283 THR B O 1
ATOM 4705 N N . GLY B 1 284 ? -23.984 5.797 8.617 1 97.06 284 GLY B N 1
ATOM 4706 C CA . GLY B 1 284 ? -23.859 4.57 9.391 1 97.06 284 GLY B CA 1
ATOM 4707 C C . GLY B 1 284 ? -25.188 3.945 9.742 1 97.06 284 GLY B C 1
ATOM 4708 O O . GLY B 1 284 ? -26.219 4.277 9.148 1 97.06 284 GLY B O 1
ATOM 4709 N N . PRO B 1 285 ? -25.172 2.975 10.688 1 95 285 PRO B N 1
ATOM 4710 C CA . PRO B 1 285 ? -26.391 2.254 11.055 1 95 285 PRO B CA 1
ATOM 4711 C C . PRO B 1 285 ? -27.484 3.178 11.578 1 95 285 PRO B C 1
ATOM 4713 O O . PRO B 1 285 ? -28.672 2.926 11.344 1 95 285 PRO B O 1
ATOM 4716 N N . SER B 1 286 ? -27.125 4.258 12.219 1 96.31 286 SER B N 1
ATOM 4717 C CA . SER B 1 286 ? -28.094 5.129 12.867 1 96.31 286 SER B CA 1
ATOM 4718 C C . SER B 1 286 ? -28.453 6.32 11.984 1 96.31 286 SER B C 1
ATOM 4720 O O . SER B 1 286 ? -29.094 7.273 12.438 1 96.31 286 SER B O 1
ATOM 4722 N N . GLY B 1 287 ? -27.984 6.312 10.805 1 96.69 287 GLY B N 1
ATOM 4723 C CA . GLY B 1 287 ? -28.344 7.387 9.898 1 96.69 287 GLY B CA 1
ATOM 4724 C C . GLY B 1 287 ? -27.141 8.078 9.281 1 96.69 287 GLY B C 1
ATOM 4725 O O . GLY B 1 287 ? -26.125 7.445 9.008 1 96.69 287 GLY B O 1
ATOM 4726 N N . THR B 1 288 ? -27.469 9.281 8.883 1 97 288 THR B N 1
ATOM 4727 C CA . THR B 1 288 ? -26.422 10.109 8.281 1 97 288 THR B CA 1
ATOM 4728 C C . THR B 1 288 ? -26.188 11.367 9.117 1 97 288 THR B C 1
ATOM 4730 O O . THR B 1 288 ? -27.125 11.969 9.633 1 97 288 THR B O 1
ATOM 4733 N N . THR B 1 289 ? -24.906 11.719 9.297 1 97.25 289 THR B N 1
ATOM 4734 C CA . THR B 1 289 ? -24.547 12.961 9.969 1 97.25 289 THR B CA 1
ATOM 4735 C C . THR B 1 289 ? -23.391 13.648 9.234 1 97.25 289 THR B C 1
ATOM 4737 O O . THR B 1 289 ? -22.797 13.07 8.32 1 97.25 289 THR B O 1
ATOM 4740 N N . SER B 1 290 ? -23.25 14.961 9.539 1 97.38 290 SER B N 1
ATOM 4741 C CA . SER B 1 290 ? -22.219 15.75 8.859 1 97.38 290 SER B CA 1
ATOM 4742 C C . SER B 1 290 ? -21.547 16.719 9.828 1 97.38 290 SER B C 1
ATOM 4744 O O . SER B 1 290 ? -22.141 17.094 10.852 1 97.38 290 SER B O 1
ATOM 4746 N N . ALA B 1 291 ? -20.312 17.031 9.508 1 97.56 291 ALA B N 1
ATOM 4747 C CA . ALA B 1 291 ? -19.562 18.078 10.188 1 97.56 291 ALA B CA 1
ATOM 4748 C C . ALA B 1 291 ? -18.672 18.844 9.203 1 97.56 291 ALA B C 1
ATOM 4750 O O . ALA B 1 291 ? -18.188 18.266 8.227 1 97.56 291 ALA B O 1
ATOM 4751 N N . THR B 1 292 ? -18.516 20.125 9.438 1 97.12 292 THR B N 1
ATOM 4752 C CA . THR B 1 292 ? -17.578 20.938 8.656 1 97.12 292 THR B CA 1
ATOM 4753 C C . THR B 1 292 ? -16.453 21.484 9.539 1 97.12 292 THR B C 1
ATOM 4755 O O . THR B 1 292 ? -16.703 22.156 10.539 1 97.12 292 THR B O 1
ATOM 4758 N N . ILE B 1 293 ? -15.227 21.141 9.188 1 97 293 ILE B N 1
ATOM 4759 C CA . ILE B 1 293 ? -14.031 21.672 9.828 1 97 293 ILE B CA 1
ATOM 4760 C C . ILE B 1 293 ? -13.711 23.047 9.266 1 97 293 ILE B C 1
ATOM 4762 O O . ILE B 1 293 ? -13.648 23.234 8.047 1 97 293 ILE B O 1
ATOM 4766 N N . VAL B 1 294 ? -13.555 24 10.141 1 94 294 VAL B N 1
ATOM 4767 C CA . VAL B 1 294 ? -13.172 25.344 9.727 1 94 294 VAL B CA 1
ATOM 4768 C C . VAL B 1 294 ? -11.961 25.812 10.539 1 94 294 VAL B C 1
ATOM 4770 O O . VAL B 1 294 ? -12.008 25.828 11.773 1 94 294 VAL B O 1
ATOM 4773 N N . ASP B 1 295 ? -10.914 26.094 9.867 1 93.5 295 ASP B N 1
ATOM 4774 C CA . ASP B 1 295 ? -9.742 26.703 10.492 1 93.5 295 ASP B CA 1
ATOM 4775 C C . ASP B 1 295 ? -9.438 28.062 9.883 1 93.5 295 ASP B C 1
ATOM 4777 O O . ASP B 1 295 ? -8.93 28.141 8.766 1 93.5 295 ASP B O 1
ATOM 4781 N N . PRO B 1 296 ? -9.695 29.078 10.641 1 89.12 296 PRO B N 1
ATOM 4782 C CA . PRO B 1 296 ? -9.461 30.422 10.102 1 89.12 296 PRO B CA 1
ATOM 4783 C C . PRO B 1 296 ? -7.98 30.703 9.867 1 89.12 296 PRO B C 1
ATOM 4785 O O . PRO B 1 296 ? -7.637 31.672 9.164 1 89.12 296 PRO B O 1
ATOM 4788 N N . GLN B 1 297 ? -7.109 29.875 10.438 1 88.5 297 GLN B N 1
ATOM 4789 C CA . GLN B 1 297 ? -5.68 30.125 10.297 1 88.5 297 GLN B CA 1
ATOM 4790 C C . GLN B 1 297 ? -5.125 29.453 9.047 1 88.5 297 GLN B C 1
ATOM 4792 O O . GLN B 1 297 ? -3.947 29.609 8.719 1 88.5 297 GLN B O 1
ATOM 4797 N N . GLY B 1 298 ? -5.953 28.625 8.422 1 85.69 298 GLY B N 1
ATOM 4798 C CA . GLY B 1 298 ? -5.574 28.141 7.109 1 85.69 298 GLY B CA 1
ATOM 4799 C C . GLY B 1 298 ? -5.109 26.688 7.125 1 85.69 298 GLY B C 1
ATOM 4800 O O . GLY B 1 298 ? -5.199 26.016 8.148 1 85.69 298 GLY B O 1
ATOM 4801 N N . GLN B 1 299 ? -4.652 26.234 5.965 1 85.06 299 GLN B N 1
ATOM 4802 C CA . GLN B 1 299 ? -4.344 24.828 5.723 1 85.06 299 GLN B CA 1
ATOM 4803 C C . GLN B 1 299 ? -3.08 24.406 6.465 1 85.06 299 GLN B C 1
ATOM 4805 O O . GLN B 1 299 ? -3.021 23.312 7.027 1 85.06 299 GLN B O 1
ATOM 4810 N N . ALA B 1 300 ? -2.027 25.266 6.438 1 85.75 300 ALA B N 1
ATOM 4811 C CA . ALA B 1 300 ? -0.771 24.922 7.098 1 85.75 300 ALA B CA 1
ATOM 4812 C C . ALA B 1 300 ? -0.979 24.719 8.594 1 85.75 300 ALA B C 1
ATOM 4814 O O . ALA B 1 300 ? -0.476 23.75 9.172 1 85.75 300 ALA B O 1
ATOM 4815 N N . HIS B 1 301 ? -1.787 25.625 9.148 1 91.44 301 HIS B N 1
ATOM 4816 C CA . HIS B 1 301 ? -2.08 25.516 10.57 1 91.44 301 HIS B CA 1
ATOM 4817 C C . HIS B 1 301 ? -2.881 24.25 10.875 1 91.44 301 HIS B C 1
ATOM 4819 O O . HIS B 1 301 ? -2.564 23.531 11.812 1 91.44 301 HIS B O 1
ATOM 4825 N N . LEU B 1 302 ? -3.873 23.969 10.102 1 93.75 302 LEU B N 1
ATOM 4826 C CA . LEU B 1 302 ? -4.719 22.797 10.328 1 93.75 302 LEU B CA 1
ATOM 4827 C C . LEU B 1 302 ? -3.912 21.516 10.188 1 93.75 302 LEU B C 1
ATOM 4829 O O . LEU B 1 302 ? -4.102 20.578 10.961 1 93.75 302 LEU B O 1
ATOM 4833 N N . THR B 1 303 ? -3.004 21.469 9.188 1 93.62 303 THR B N 1
ATOM 4834 C CA . THR B 1 303 ? -2.127 20.312 9.016 1 93.62 303 THR B CA 1
ATOM 4835 C C . THR B 1 303 ? -1.229 20.125 10.234 1 93.62 303 THR B C 1
ATOM 4837 O O . THR B 1 303 ? -1.056 19 10.719 1 93.62 303 THR B O 1
ATOM 4840 N N . ALA B 1 304 ? -0.703 21.234 10.742 1 94.75 304 ALA B N 1
ATOM 4841 C CA . ALA B 1 304 ? 0.149 21.203 11.922 1 94.75 304 ALA B CA 1
ATOM 4842 C C . ALA B 1 304 ? -0.63 20.703 13.141 1 94.75 304 ALA B C 1
ATOM 4844 O O . ALA B 1 304 ? -0.097 19.969 13.977 1 94.75 304 ALA B O 1
ATOM 4845 N N . VAL B 1 305 ? -1.877 21.156 13.258 1 96.69 305 VAL B N 1
ATOM 4846 C CA . VAL B 1 305 ? -2.732 20.703 14.352 1 96.69 305 VAL B CA 1
ATOM 4847 C C . VAL B 1 305 ? -2.893 19.188 14.289 1 96.69 305 VAL B C 1
ATOM 4849 O O . VAL B 1 305 ? -2.783 18.5 15.312 1 96.69 305 VAL B O 1
ATOM 4852 N N . GLY B 1 306 ? -3.107 18.688 13.086 1 96.81 306 GLY B N 1
ATOM 4853 C CA . GLY B 1 306 ? -3.166 17.234 12.922 1 96.81 306 GLY B CA 1
ATOM 4854 C C . GLY B 1 306 ? -1.899 16.531 13.367 1 96.81 306 GLY B C 1
ATOM 4855 O O . GLY B 1 306 ? -1.959 15.523 14.062 1 96.81 306 GLY B O 1
ATOM 4856 N N . GLY B 1 307 ? -0.771 17.078 12.969 1 97.06 307 GLY B N 1
ATOM 4857 C CA . GLY B 1 307 ? 0.509 16.547 13.398 1 97.06 307 GLY B CA 1
ATOM 4858 C C . GLY B 1 307 ? 0.687 16.562 14.906 1 97.06 307 GLY B C 1
ATOM 4859 O O . GLY B 1 307 ? 1.154 15.578 15.492 1 97.06 307 GLY B O 1
ATOM 4860 N N . ALA B 1 308 ? 0.302 17.641 15.523 1 97.38 308 ALA B N 1
ATOM 4861 C CA . ALA B 1 308 ? 0.438 17.781 16.969 1 97.38 308 ALA B CA 1
ATOM 4862 C C . ALA B 1 308 ? -0.428 16.75 17.703 1 97.38 308 ALA B C 1
ATOM 4864 O O . ALA B 1 308 ? 0.012 16.141 18.672 1 97.38 308 ALA B O 1
ATOM 4865 N N . LEU B 1 309 ? -1.65 16.594 17.219 1 96.12 309 LEU B N 1
ATOM 4866 C CA . LEU B 1 309 ? -2.543 15.602 17.812 1 96.12 309 LEU B CA 1
ATOM 4867 C C . LEU B 1 309 ? -1.963 14.195 17.688 1 96.12 309 LEU B C 1
ATOM 4869 O O . LEU B 1 309 ? -2.025 13.406 18.625 1 96.12 309 LEU B O 1
ATOM 4873 N N . ALA B 1 310 ? -1.372 13.938 16.562 1 96.44 310 ALA B N 1
ATOM 4874 C CA . ALA B 1 310 ? -0.775 12.625 16.328 1 96.44 310 ALA B CA 1
ATOM 4875 C C . ALA B 1 310 ? 0.413 12.391 17.25 1 96.44 310 ALA B C 1
ATOM 4877 O O . ALA B 1 310 ? 0.597 11.281 17.766 1 96.44 310 ALA B O 1
ATOM 4878 N N . VAL B 1 311 ? 1.217 13.422 17.469 1 97.38 311 VAL B N 1
ATOM 4879 C CA . VAL B 1 311 ? 2.363 13.312 18.359 1 97.38 311 VAL B CA 1
ATOM 4880 C C . VAL B 1 311 ? 1.884 13 19.781 1 97.38 311 VAL B C 1
ATOM 4882 O O . VAL B 1 311 ? 2.42 12.109 20.438 1 97.38 311 VAL B O 1
ATOM 4885 N N . ARG B 1 312 ? 0.914 13.695 20.188 1 95.06 312 ARG B N 1
ATOM 4886 C CA . ARG B 1 312 ? 0.38 13.469 21.531 1 95.06 312 ARG B CA 1
ATOM 4887 C C . ARG B 1 312 ? -0.173 12.055 21.672 1 95.06 312 ARG B C 1
ATOM 4889 O O . ARG B 1 312 ? -0.002 11.414 22.719 1 95.06 312 ARG B O 1
ATOM 4896 N N . GLN B 1 313 ? -0.792 11.594 20.672 1 94.06 313 GLN B N 1
ATOM 4897 C CA . GLN B 1 313 ? -1.31 10.234 20.688 1 94.06 313 GLN B CA 1
ATOM 4898 C C . GLN B 1 313 ? -0.175 9.211 20.734 1 94.06 313 GLN B C 1
ATOM 4900 O O . GLN B 1 313 ? -0.262 8.219 21.453 1 94.06 313 GLN B O 1
ATOM 4905 N N . ALA B 1 314 ? 0.851 9.477 19.953 1 95.69 314 ALA B N 1
ATOM 4906 C CA . ALA B 1 314 ? 1.985 8.562 19.891 1 95.69 314 ALA B CA 1
ATOM 4907 C C . ALA B 1 314 ? 2.719 8.5 21.234 1 95.69 314 ALA B C 1
ATOM 4909 O O . ALA B 1 314 ? 3.348 7.488 21.547 1 95.69 314 ALA B O 1
ATOM 4910 N N . LEU B 1 315 ? 2.57 9.57 22.016 1 96.44 315 LEU B N 1
ATOM 4911 C CA . LEU B 1 315 ? 3.301 9.664 23.281 1 96.44 315 LEU B CA 1
ATOM 4912 C C . LEU B 1 315 ? 2.393 9.344 24.453 1 96.44 315 LEU B C 1
ATOM 4914 O O . LEU B 1 315 ? 2.826 9.391 25.609 1 96.44 315 LEU B O 1
ATOM 4918 N N . ALA B 1 316 ? 1.15 9.031 24.125 1 93.88 316 ALA B N 1
ATOM 4919 C CA . ALA B 1 316 ? 0.219 8.703 25.203 1 93.88 316 ALA B CA 1
ATOM 4920 C C . ALA B 1 316 ? 0.661 7.445 25.953 1 93.88 316 ALA B C 1
ATOM 4922 O O . ALA B 1 316 ? 1.3 6.566 25.359 1 93.88 316 ALA B O 1
ATOM 4923 N N . ASP B 1 317 ? 0.238 7.289 27.109 1 92.38 317 ASP B N 1
ATOM 4924 C CA . ASP B 1 317 ? 0.631 6.176 27.969 1 92.38 317 ASP B CA 1
ATOM 4925 C C . ASP B 1 317 ? 0.102 4.852 27.422 1 92.38 317 ASP B C 1
ATOM 4927 O O . ASP B 1 317 ? 0.738 3.807 27.594 1 92.38 317 ASP B O 1
ATOM 4931 N N . ASP B 1 318 ? -1.001 4.977 26.828 1 90.12 318 ASP B N 1
ATOM 4932 C CA . ASP B 1 318 ? -1.64 3.748 26.359 1 90.12 318 ASP B CA 1
ATOM 4933 C C . ASP B 1 318 ? -1.384 3.525 24.875 1 90.12 318 ASP B C 1
ATOM 4935 O O . ASP B 1 318 ? -2.045 2.697 24.234 1 90.12 318 ASP B O 1
ATOM 4939 N N . ALA B 1 319 ? -0.435 4.297 24.375 1 92.81 319 ALA B N 1
ATOM 4940 C CA . ALA B 1 319 ? -0.108 4.105 22.953 1 92.81 319 ALA B CA 1
ATOM 4941 C C . ALA B 1 319 ? 0.489 2.723 22.719 1 92.81 319 ALA B C 1
ATOM 4943 O O . ALA B 1 319 ? 1.293 2.238 23.516 1 92.81 319 ALA B O 1
ATOM 4944 N N . GLN B 1 320 ? 0.041 2.055 21.719 1 91.75 320 GLN B N 1
ATOM 4945 C CA . GLN B 1 320 ? 0.514 0.713 21.391 1 91.75 320 GLN B CA 1
ATOM 4946 C C . GLN B 1 320 ? 1.498 0.746 20.234 1 91.75 320 GLN B C 1
ATOM 4948 O O . GLN B 1 320 ? 1.348 1.549 19.297 1 91.75 320 GLN B O 1
ATOM 4953 N N . PRO B 1 321 ? 2.479 -0.168 20.312 1 94.5 321 PRO B N 1
ATOM 4954 C CA . PRO B 1 321 ? 3.359 -0.278 19.141 1 94.5 321 PRO B CA 1
ATOM 4955 C C . PRO B 1 321 ? 2.619 -0.707 17.875 1 94.5 321 PRO B C 1
ATOM 4957 O O . PRO B 1 321 ? 1.552 -1.32 17.969 1 94.5 321 PRO B O 1
ATOM 4960 N N . GLY B 1 322 ? 3.258 -0.365 16.734 1 93.56 322 GLY B N 1
ATOM 4961 C CA . GLY B 1 322 ? 2.682 -0.761 15.461 1 93.56 322 GLY B CA 1
ATOM 4962 C C . GLY B 1 322 ? 2.211 0.417 14.625 1 93.56 322 GLY B C 1
ATOM 4963 O O . GLY B 1 322 ? 2.256 1.562 15.078 1 93.56 322 GLY B O 1
ATOM 4964 N N . VAL B 1 323 ? 1.783 0.123 13.445 1 95.31 323 VAL B N 1
ATOM 4965 C CA . VAL B 1 323 ? 1.315 1.138 12.508 1 95.31 323 VAL B CA 1
ATOM 4966 C C . VAL B 1 323 ? -0.129 1.513 12.828 1 95.31 323 VAL B C 1
ATOM 4968 O O . VAL B 1 323 ? -0.976 0.637 13.023 1 95.31 323 VAL B O 1
ATOM 4971 N N . ALA B 1 324 ? -0.348 2.756 12.953 1 94.56 324 ALA B N 1
ATOM 4972 C CA . ALA B 1 324 ? -1.695 3.256 13.211 1 94.56 324 ALA B CA 1
ATOM 4973 C C . ALA B 1 324 ? -1.992 4.492 12.367 1 94.56 324 ALA B C 1
ATOM 4975 O O . ALA B 1 324 ? -1.079 5.105 11.812 1 94.56 324 ALA B O 1
ATOM 4976 N N . PHE B 1 325 ? -3.295 4.762 12.234 1 96.75 325 PHE B N 1
ATOM 4977 C CA . PHE B 1 325 ? -3.803 5.918 11.508 1 96.75 325 PHE B CA 1
ATOM 4978 C C . PHE B 1 325 ? -4.621 6.816 12.422 1 96.75 325 PHE B C 1
ATOM 4980 O O . PHE B 1 325 ? -5.051 6.391 13.5 1 96.75 325 PHE B O 1
ATOM 4987 N N . PRO B 1 326 ? -4.812 8.031 12 1 95.69 326 PRO B N 1
ATOM 4988 C CA . PRO B 1 326 ? -5.457 8.992 12.898 1 95.69 326 PRO B CA 1
ATOM 4989 C C . PRO B 1 326 ? -6.855 8.555 13.328 1 95.69 326 PRO B C 1
ATOM 4991 O O . PRO B 1 326 ? -7.305 8.891 14.422 1 95.69 326 PRO B O 1
ATOM 4994 N N . GLU B 1 327 ? -7.492 7.781 12.508 1 95.94 327 GLU B N 1
ATOM 4995 C CA . GLU B 1 327 ? -8.867 7.387 12.812 1 95.94 327 GLU B CA 1
ATOM 4996 C C . GLU B 1 327 ? -8.898 6.172 13.727 1 95.94 327 GLU B C 1
ATOM 4998 O O . GLU B 1 327 ? -9.969 5.777 14.203 1 95.94 327 GLU B O 1
ATOM 5003 N N . SER B 1 328 ? -7.762 5.586 14.031 1 88.44 328 SER B N 1
ATOM 5004 C CA . SER B 1 328 ? -7.699 4.406 14.891 1 88.44 328 SER B CA 1
ATOM 5005 C C . SER B 1 328 ? -7.625 4.801 16.359 1 88.44 328 SER B C 1
ATOM 5007 O O . SER B 1 328 ? -7.418 3.949 17.234 1 88.44 328 SER B O 1
ATOM 5009 N N . LEU B 1 329 ? -7.969 5.953 16.703 1 85.38 329 LEU B N 1
ATOM 5010 C CA . LEU B 1 329 ? -7.906 6.438 18.078 1 85.38 329 LEU B CA 1
ATOM 5011 C C . LEU B 1 329 ? -9.023 5.828 18.922 1 85.38 329 LEU B C 1
ATOM 5013 O O . LEU B 1 329 ? -10.141 5.645 18.438 1 85.38 329 LEU B O 1
ATOM 5017 N N . PRO B 1 330 ? -8.695 5.566 20.172 1 83.31 330 PRO B N 1
ATOM 5018 C CA . PRO B 1 330 ? -9.703 4.973 21.047 1 83.31 330 PRO B CA 1
ATOM 5019 C C . PRO B 1 330 ? -10.859 5.926 21.344 1 83.31 330 PRO B C 1
ATOM 5021 O O . PRO B 1 330 ? -11.992 5.484 21.547 1 83.31 330 PRO B O 1
ATOM 5024 N N . ASN B 1 331 ? -10.578 7.238 21.438 1 89 331 ASN B N 1
ATOM 5025 C CA . ASN B 1 331 ? -11.609 8.219 21.75 1 89 331 ASN B CA 1
ATOM 5026 C C . ASN B 1 331 ? -11.586 9.391 20.766 1 89 331 ASN B C 1
ATOM 5028 O O . ASN B 1 331 ? -11.195 10.508 21.141 1 89 331 ASN B O 1
ATOM 5032 N N . PRO B 1 332 ? -12.148 9.141 19.625 1 93.5 332 PRO B N 1
ATOM 5033 C CA . PRO B 1 332 ? -12.07 10.195 18.609 1 93.5 332 PRO B CA 1
ATOM 5034 C C . PRO B 1 332 ? -12.875 11.438 18.984 1 93.5 332 PRO B C 1
ATOM 5036 O O . PRO B 1 332 ? -12.484 12.555 18.641 1 93.5 332 PRO B O 1
ATOM 5039 N N . ARG B 1 333 ? -13.922 11.305 19.734 1 92.44 333 ARG B N 1
ATOM 5040 C CA . ARG B 1 333 ? -14.742 12.438 20.141 1 92.44 333 ARG B CA 1
ATOM 5041 C C . ARG B 1 333 ? -13.969 13.375 21.062 1 92.44 333 ARG B C 1
ATOM 5043 O O . ARG B 1 333 ? -14.078 14.602 20.953 1 92.44 333 ARG B O 1
ATOM 5050 N N . ARG B 1 334 ? -13.25 12.781 21.891 1 91.38 334 ARG B N 1
ATOM 5051 C CA . ARG B 1 334 ? -12.414 13.586 22.781 1 91.38 334 ARG B CA 1
ATOM 5052 C C . ARG B 1 334 ? -11.383 14.383 21.969 1 91.38 334 ARG B C 1
ATOM 5054 O O . ARG B 1 334 ? -11.133 15.555 22.266 1 91.38 334 ARG B O 1
ATOM 5061 N N . THR B 1 335 ? -10.82 13.734 21.016 1 92.62 335 THR B N 1
ATOM 5062 C CA . THR B 1 335 ? -9.82 14.391 20.172 1 92.62 335 THR B CA 1
ATOM 5063 C C . THR B 1 335 ? -10.438 15.547 19.391 1 92.62 335 THR B C 1
ATOM 5065 O O . THR B 1 335 ? -9.805 16.578 19.203 1 92.62 335 THR B O 1
ATOM 5068 N N . VAL B 1 336 ? -11.688 15.383 18.969 1 95.06 336 VAL B N 1
ATOM 5069 C CA . VAL B 1 336 ? -12.391 16.438 18.234 1 95.06 336 VAL B CA 1
ATOM 5070 C C . VAL B 1 336 ? -12.586 17.641 19.156 1 95.06 336 VAL B C 1
ATOM 5072 O O . VAL B 1 336 ? -12.453 18.797 18.719 1 95.06 336 VAL B O 1
ATOM 5075 N N . SER B 1 337 ? -12.875 17.344 20.359 1 92.44 337 SER B N 1
ATOM 5076 C CA . SER B 1 337 ? -13.062 18.438 21.312 1 92.44 337 SER B CA 1
ATOM 5077 C C . SER B 1 337 ? -11.773 19.219 21.516 1 92.44 337 SER B C 1
ATOM 5079 O O . SER B 1 337 ? -11.805 20.422 21.766 1 92.44 337 SER B O 1
ATOM 5081 N N . GLU B 1 338 ? -10.688 18.578 21.359 1 93.38 338 GLU B N 1
ATOM 5082 C CA . GLU B 1 338 ? -9.383 19.219 21.516 1 93.38 338 GLU B CA 1
ATOM 5083 C C . GLU B 1 338 ? -9.086 20.172 20.359 1 93.38 338 GLU B C 1
ATOM 5085 O O . GLU B 1 338 ? -8.273 21.094 20.5 1 93.38 338 GLU B O 1
ATOM 5090 N N . LEU B 1 339 ? -9.719 20 19.219 1 95.25 339 LEU B N 1
ATOM 5091 C CA . LEU B 1 339 ? -9.492 20.828 18.047 1 95.25 339 LEU B CA 1
ATOM 5092 C C . LEU B 1 339 ? -9.844 22.281 18.344 1 95.25 339 LEU B C 1
ATOM 5094 O O . LEU B 1 339 ? -9.188 23.203 17.844 1 95.25 339 LEU B O 1
ATOM 5098 N N . GLU B 1 340 ? -10.789 22.469 19.172 1 90.12 340 GLU B N 1
ATOM 5099 C CA . GLU B 1 340 ? -11.234 23.812 19.516 1 90.12 340 GLU B CA 1
ATOM 5100 C C . GLU B 1 340 ? -10.141 24.594 20.234 1 90.12 340 GLU B C 1
ATOM 5102 O O . GLU B 1 340 ? -10.023 25.812 20.078 1 90.12 340 GLU B O 1
ATOM 5107 N N . SER B 1 341 ? -9.445 23.859 21.016 1 91.94 341 SER B N 1
ATOM 5108 C CA . SER B 1 341 ? -8.367 24.516 21.75 1 91.94 341 SER B CA 1
ATOM 5109 C C . SER B 1 341 ? -7.285 25.031 20.812 1 91.94 341 SER B C 1
ATOM 5111 O O . SER B 1 341 ? -6.492 25.906 21.188 1 91.94 341 SER B O 1
ATOM 5113 N N . PHE B 1 342 ? -7.262 24.562 19.594 1 94.88 342 PHE B N 1
ATOM 5114 C CA . PHE B 1 342 ? -6.297 25.016 18.594 1 94.88 342 PHE B CA 1
ATOM 5115 C C . PHE B 1 342 ? -6.906 26.078 17.688 1 94.88 342 PHE B C 1
ATOM 5117 O O . PHE B 1 342 ? -6.281 26.5 16.719 1 94.88 342 PHE B O 1
ATOM 5124 N N . GLY B 1 343 ? -8.148 26.484 17.953 1 93.38 343 GLY B N 1
ATOM 5125 C CA . GLY B 1 343 ? -8.812 27.484 17.125 1 93.38 343 GLY B CA 1
ATOM 5126 C C . GLY B 1 343 ? -9.516 26.891 15.914 1 93.38 343 GLY B C 1
ATOM 5127 O O . GLY B 1 343 ? -9.875 27.609 14.984 1 93.38 343 GLY B O 1
ATOM 5128 N N . VAL B 1 344 ? -9.68 25.578 15.914 1 95.94 344 VAL B N 1
ATOM 5129 C CA . VAL B 1 344 ? -10.352 24.891 14.82 1 95.94 344 VAL B CA 1
ATOM 5130 C C . VAL B 1 344 ? -11.797 24.578 15.211 1 95.94 344 VAL B C 1
ATOM 5132 O O . VAL B 1 344 ? -12.047 24 16.266 1 95.94 344 VAL B O 1
ATOM 5135 N N . ALA B 1 345 ? -12.703 25.031 14.398 1 95.44 345 ALA B N 1
ATOM 5136 C CA . ALA B 1 345 ? -14.117 24.781 14.664 1 95.44 345 ALA B CA 1
ATOM 5137 C C . ALA B 1 345 ? -14.609 23.547 13.914 1 95.44 345 ALA B C 1
ATOM 5139 O O . ALA B 1 345 ? -14.211 23.312 12.766 1 95.44 345 ALA B O 1
ATOM 5140 N N . VAL B 1 346 ? -15.352 22.734 14.562 1 96.81 346 VAL B N 1
ATOM 5141 C CA . VAL B 1 346 ? -16.078 21.625 13.945 1 96.81 346 VAL B CA 1
ATOM 5142 C C . VAL B 1 346 ? -17.578 21.859 14.039 1 96.81 346 VAL B C 1
ATOM 5144 O O . VAL B 1 346 ? -18.172 21.688 15.102 1 96.81 346 VAL B O 1
ATOM 5147 N N . LEU B 1 347 ? -18.188 22.266 12.906 1 95.56 347 LEU B N 1
ATOM 5148 C CA . LEU B 1 347 ? -19.578 22.672 12.844 1 95.56 347 LEU B CA 1
ATOM 5149 C C . LEU B 1 347 ? -20.469 21.5 12.445 1 95.56 347 LEU B C 1
ATOM 5151 O O . LEU B 1 347 ? -20.203 20.812 11.453 1 95.56 347 LEU B O 1
ATOM 5155 N N . ARG B 1 348 ? -21.531 21.297 13.242 1 92.81 348 ARG B N 1
ATOM 5156 C CA . ARG B 1 348 ? -22.469 20.203 12.945 1 92.81 348 ARG B CA 1
ATOM 5157 C C . ARG B 1 348 ? -23.656 20.719 12.125 1 92.81 348 ARG B C 1
ATOM 5159 O O . ARG B 1 348 ? -24.047 21.875 12.242 1 92.81 348 ARG B O 1
ATOM 5166 N N . ALA B 1 349 ? -24.062 19.781 11.164 1 77.56 349 ALA B N 1
ATOM 5167 C CA . ALA B 1 349 ? -25.25 20.141 10.391 1 77.56 349 ALA B CA 1
ATOM 5168 C C . ALA B 1 349 ? -26.516 19.609 11.062 1 77.56 349 ALA B C 1
ATOM 5170 O O . ALA B 1 349 ? -26.484 18.578 11.742 1 77.56 349 ALA B O 1
#

Organism: Rhodococcus erythropolis (NCBI:txid1833)

Foldseek 3Di:
DAAAEAEDQQFFEEEECLLDLLNLLLCVVCLVPTAYEYEEQDQVSCVVSCVVSVHHYDYDYLVDPDYHYDHHQAYEYPDDNPPCRSVVNCQLNLHQYEYQDDFAVVLVVSQVVSVVSQGQAEHEDQNFALSVPLLLVQLQQQVVQVFFQAKEKEWEAELQAQPPVVQLVQLLQQQDWDWAQDQQDIDIDHWQPPWDWDDDVPDIWIWTFGGGNVSVCCCVQGVYNGYTYIYTYPDPVLSVVSVVCVVVVVSVPVPDPPCSVVSCVSRNNNRPFQKIKMKMWTQHPRGIWIKIKIARRGSSNSSSLSRNLSVCQSSDPPGGYGYDYSSNDPCSVVVQVCVVVSVMDIGID/DAAAEAEDQQFFEEEECLLDLLNLLLCVVCLVPTAYEYEEQDQVSCVVSCVVSVHHYDYDYLVDPDYHYDHHQAYEYPDDNPPCRSVVNCQLNLHQYEYQDDFAVVLVVSQVVSVVSQGQAEHEDQNFALSVPLLLVQLQQQVVQVAFQAKEKEWEAELQAQPQVVQLVQLLQQQDWDWAADQQDIDIDHWQPPWDWDDDVPDIWIWTFGGGNVRVCCCVQGVYNGYTYIYTYPDPVLSVVSVVCVVVVVSVPVPDPPCSVVSSVSRNNNRPFQKIKMKMWTQHPRGIWIKIKIARRGSSNSSSLSRNLSVCQSSDPPGGYGYDYSSNDPNSVVVNVVVVVSVMDIGID